Protein AF-A0A168A8R2-F1 (afdb_monomer)

pLDDT: mean 75.81, std 19.22, range [33.31, 98.31]

Nearest PDB structures (foldseek):
  3esi-assembly1_C  TM=4.302E-01  e=2.271E+00  Pectobacterium atrosepticum

Solvent-accessible surface area (backbone atoms only — not comparable to full-atom values): 27042 Å² total; per-residue (Å²): 140,86,86,83,86,84,83,88,81,83,86,80,87,80,85,89,89,87,81,73,71,79,70,63,63,64,60,60,62,58,57,56,58,54,60,56,51,58,53,55,60,60,67,70,71,71,84,67,91,75,76,90,78,83,64,62,65,71,59,55,50,52,51,61,57,59,74,69,57,52,80,74,71,69,48,57,66,70,55,51,51,51,53,41,72,74,66,63,53,72,65,57,39,70,75,33,75,69,49,22,59,62,58,68,34,67,70,50,52,52,49,51,48,44,68,42,26,48,45,56,36,85,91,46,39,62,65,60,49,59,74,76,38,80,80,56,63,78,64,72,80,68,68,47,72,67,58,33,18,53,42,37,24,57,46,69,68,39,87,85,59,45,69,71,57,54,52,53,46,49,41,51,52,50,51,51,47,48,40,63,72,36,51,74,70,56,45,49,54,52,70,70,45,45,52,53,49,53,50,42,59,73,45,62,80,83,72,66,82,56,73,44,76,50,77,42,57,30,29,52,87,92,40,45,34,32,46,34,47,33,40,38,63,58,52,31,32,30,44,34,36,40,18,73,41,90,85,49,75,88,77,35,55,64,47,48,32,28,53,63,34,61,48,36,29,62,44,45,77,76,43,30,57,83,84,46,71,70,56,42,52,50,49,60,68,47,35,68,36,44,54,38,54,99,57,59,83,58,49,45,69,52,68,64,31,45,53,50,15,46,48,39,20,45,79,65,60,33,60,68,50,36,50,47,42,55,72,55,69,51,74,84,80,70,59,69,46,64,55,56,63,55,20,67,77,34,96,55,17,71,62,45,42,52,51,47,39,24,48,32,47,85,33,57,63,59,88,38,66,65,59,51,50,47,26,52,52,39,31,76,72,68,41,68,55,15,57,50,49,53,57,46,36,74,45,42,68,58,33,60,75,65,72,54,60,63,33,52,88,57,36,76,64,59,82,90,48,75,65,43,59,52,47,45,72,62,67,49,77,71,90,88,72,68,79,77,63,57,65,60,51,55,54,51,52,52,45,69,77,37,71,68,76,78,59,60,91,79,82,82,122

Foldseek 3Di:
DDDDDDDDDDDDDDDDDDPPPPVVVPVVVVVVVVVVVVVVVVVVPPPPDDDPPDDPVVVVVVVVVVVPDDPLLPDDLVVLLVVCLVVVDPCQLVVDVSSVVSCVDLVNLLVLLCLLFKDWPPVCLCVLDCPPCVPRPPCSSPQDPVNSLVSLQSSLPDPVDAPVSLVVSVLVSVVSVCCRVAVVVPWAFDPVLVVVVVVCSVCPRPPDAAWDKDWGWTDDVPFIWIWIWIQHLQAQKTWTWIDSDPPDPPRTDIIIMHGRAANQEHYLVLLADDDDPRSLVRLVSNLSRPRRPPPNPRHDDDPVSNLNSCVNCQVVVPLSSNLSSLQRPDDLPEHALVSLVSLLVDPVSLSSNLSCCQRHVLSHPLPDPSNLVSLVVCVVVVQLSSVLSNVSSVCSVVCVVVVPRCHHSSHGDDPDDPNVVSSCVRNPDDPDDDPVVVVVVVVVVVCVVPVCVPPDPPPPD

Structure (mmCIF, N/CA/C/O backbone):
data_AF-A0A168A8R2-F1
#
_entry.id   AF-A0A168A8R2-F1
#
loop_
_atom_site.group_PDB
_atom_site.id
_atom_site.type_symbol
_atom_site.label_atom_id
_atom_site.label_alt_id
_atom_site.label_comp_id
_atom_site.label_asym_id
_atom_site.label_entity_id
_atom_site.label_seq_id
_atom_site.pdbx_PDB_ins_code
_atom_site.Cartn_x
_atom_site.Cartn_y
_atom_site.Cartn_z
_atom_site.occupancy
_atom_site.B_iso_or_equiv
_atom_site.auth_seq_id
_atom_site.auth_comp_id
_atom_site.auth_asym_id
_atom_site.auth_atom_id
_atom_site.pdbx_PDB_model_num
ATOM 1 N N . MET A 1 1 ? 39.806 -48.588 -36.351 1.00 40.81 1 MET A N 1
ATOM 2 C CA . MET A 1 1 ? 39.422 -48.573 -37.777 1.00 40.81 1 MET A CA 1
ATOM 3 C C . MET A 1 1 ? 38.455 -47.423 -37.992 1.00 40.81 1 MET A C 1
ATOM 5 O O . MET A 1 1 ? 37.338 -47.474 -37.504 1.00 40.81 1 MET A O 1
ATOM 9 N N . LEU A 1 2 ? 38.951 -46.346 -38.601 1.00 34.19 2 LEU A N 1
ATOM 10 C CA . LEU A 1 2 ? 38.242 -45.094 -38.868 1.00 34.19 2 LEU A CA 1
ATOM 11 C C . LEU A 1 2 ? 37.672 -45.152 -40.291 1.00 34.19 2 LEU A C 1
ATOM 13 O O . LEU A 1 2 ? 38.440 -45.346 -41.231 1.00 34.19 2 LEU A O 1
ATOM 17 N N . ALA A 1 3 ? 36.362 -44.969 -40.454 1.00 37.25 3 ALA A N 1
ATOM 18 C CA . ALA A 1 3 ? 35.728 -44.825 -41.762 1.00 37.25 3 ALA A CA 1
ATOM 19 C C . ALA A 1 3 ? 35.321 -43.362 -41.978 1.00 37.25 3 ALA A C 1
ATOM 21 O O . ALA A 1 3 ? 34.361 -42.857 -41.402 1.00 37.25 3 ALA A O 1
ATOM 22 N N . ASN A 1 4 ? 36.122 -42.695 -42.807 1.00 36.16 4 ASN A N 1
ATOM 23 C CA . ASN A 1 4 ? 35.874 -41.392 -43.406 1.00 36.16 4 ASN A CA 1
ATOM 24 C C . ASN A 1 4 ? 34.769 -41.496 -44.464 1.00 36.16 4 ASN A C 1
ATOM 26 O O . ASN A 1 4 ? 34.847 -42.377 -45.310 1.00 36.16 4 ASN A O 1
ATOM 30 N N . ASN A 1 5 ? 33.853 -40.526 -44.517 1.00 40.06 5 ASN A N 1
ATOM 31 C CA . ASN A 1 5 ? 33.146 -40.168 -45.750 1.00 40.06 5 ASN A CA 1
ATOM 32 C C . ASN A 1 5 ? 32.975 -38.643 -45.814 1.00 40.06 5 ASN A C 1
ATOM 34 O O . ASN A 1 5 ? 32.092 -38.064 -45.189 1.00 40.06 5 ASN A O 1
ATOM 38 N N . LYS A 1 6 ? 33.876 -37.997 -46.565 1.00 34.19 6 LYS A N 1
ATOM 39 C CA . LYS A 1 6 ? 33.814 -36.585 -46.963 1.00 34.19 6 LYS A CA 1
ATOM 40 C C . LYS A 1 6 ? 33.299 -36.515 -48.401 1.00 34.19 6 LYS A C 1
ATOM 42 O O . LYS A 1 6 ? 33.900 -37.110 -49.290 1.00 34.19 6 LYS A O 1
ATOM 47 N N . THR A 1 7 ? 32.236 -35.757 -48.642 1.00 40.34 7 THR A N 1
ATOM 48 C CA . THR A 1 7 ? 31.798 -35.349 -49.987 1.00 40.34 7 THR A CA 1
ATOM 49 C C . THR A 1 7 ? 32.556 -34.099 -50.460 1.00 40.34 7 THR A C 1
ATOM 51 O O . THR A 1 7 ? 32.809 -33.205 -49.648 1.00 40.34 7 THR A O 1
ATOM 54 N N . PRO A 1 8 ? 32.910 -33.991 -51.756 1.00 41.69 8 PRO A N 1
ATOM 55 C CA . PRO A 1 8 ? 33.700 -32.885 -52.285 1.00 41.69 8 PRO A CA 1
ATOM 56 C C . PRO A 1 8 ? 32.795 -31.750 -52.787 1.00 41.69 8 PRO A C 1
ATOM 58 O O . PRO A 1 8 ? 31.878 -31.982 -53.571 1.00 41.69 8 PRO A O 1
ATOM 61 N N . ILE A 1 9 ? 33.079 -30.505 -52.397 1.00 36.00 9 ILE A N 1
ATOM 62 C CA . ILE A 1 9 ? 32.477 -29.318 -53.022 1.00 36.00 9 ILE A CA 1
ATOM 63 C C . ILE A 1 9 ? 33.561 -28.573 -53.800 1.00 36.00 9 ILE A C 1
ATOM 65 O O . ILE A 1 9 ? 34.600 -28.178 -53.276 1.00 36.00 9 ILE A O 1
ATOM 69 N N . SER A 1 10 ? 33.295 -28.453 -55.098 1.00 33.31 10 SER A N 1
ATOM 70 C CA . SER A 1 10 ? 34.159 -27.924 -56.147 1.00 33.31 10 SER A CA 1
ATOM 71 C C . SER A 1 10 ? 34.450 -26.429 -55.976 1.00 33.31 10 SER A C 1
ATOM 73 O O . SER A 1 10 ? 33.549 -25.590 -55.932 1.00 33.31 10 SER A O 1
ATOM 75 N N . VAL A 1 11 ? 35.740 -26.095 -55.935 1.00 38.16 11 VAL A N 1
ATOM 76 C CA . VAL A 1 11 ? 36.266 -24.728 -55.917 1.00 38.16 11 VAL A CA 1
ATOM 77 C C . VAL A 1 11 ? 36.202 -24.144 -57.331 1.00 38.16 11 VAL A C 1
ATOM 79 O O . VAL A 1 11 ? 37.074 -24.388 -58.167 1.00 38.16 11 VAL A O 1
ATOM 82 N N . ARG A 1 12 ? 35.183 -23.323 -57.610 1.00 37.53 12 ARG A N 1
ATOM 83 C CA . ARG A 1 12 ? 35.086 -22.551 -58.858 1.00 37.53 12 ARG A CA 1
ATOM 84 C C . ARG A 1 12 ? 35.723 -21.171 -58.682 1.00 37.53 12 ARG A C 1
ATOM 86 O O . ARG A 1 12 ? 35.105 -20.236 -58.182 1.00 37.53 12 ARG A O 1
ATOM 93 N N . ARG A 1 13 ? 36.973 -21.038 -59.136 1.00 37.66 13 ARG A N 1
ATOM 94 C CA . ARG A 1 13 ? 37.686 -19.756 -59.277 1.00 37.66 13 ARG A CA 1
ATOM 95 C C . ARG A 1 13 ? 36.915 -18.820 -60.222 1.00 37.66 13 ARG A C 1
ATOM 97 O O . ARG A 1 13 ? 36.657 -19.186 -61.366 1.00 37.66 13 ARG A O 1
ATOM 104 N N . LYS A 1 14 ? 36.616 -17.589 -59.788 1.00 40.56 14 LYS A N 1
ATOM 105 C CA . LYS A 1 14 ? 36.131 -16.503 -60.659 1.00 40.56 14 LYS A CA 1
ATOM 106 C C . LYS A 1 14 ? 37.014 -15.265 -60.470 1.00 40.56 14 LYS A C 1
ATOM 108 O O . LYS A 1 14 ? 36.807 -14.461 -59.570 1.00 40.56 14 LYS A O 1
ATOM 113 N N . ARG A 1 15 ? 38.047 -15.163 -61.312 1.00 42.28 15 ARG A N 1
ATOM 114 C CA . ARG A 1 15 ? 38.853 -13.951 -61.522 1.00 42.28 15 ARG A CA 1
ATOM 115 C C . ARG A 1 15 ? 38.072 -12.976 -62.414 1.00 42.28 15 ARG A C 1
ATOM 117 O O . ARG A 1 15 ? 37.492 -13.405 -63.405 1.00 42.28 15 ARG A O 1
ATOM 124 N N . GLY A 1 16 ? 38.145 -11.681 -62.096 1.00 45.25 16 GLY A N 1
ATOM 125 C CA . GLY A 1 16 ? 37.981 -10.585 -63.059 1.00 45.25 16 GLY A CA 1
ATOM 126 C C . GLY A 1 16 ? 36.603 -9.919 -63.132 1.00 45.25 16 GLY A C 1
ATOM 127 O O . GLY A 1 16 ? 35.809 -10.238 -64.010 1.00 45.25 16 GLY A O 1
ATOM 128 N N . ARG A 1 17 ? 36.347 -8.920 -62.274 1.00 44.53 17 ARG A N 1
ATOM 129 C CA . ARG A 1 17 ? 35.378 -7.835 -62.537 1.00 44.53 17 ARG A CA 1
ATOM 130 C C . ARG A 1 17 ? 35.617 -6.667 -61.570 1.00 44.53 17 ARG A C 1
ATOM 132 O O . ARG A 1 17 ? 34.930 -6.527 -60.574 1.00 44.53 17 ARG A O 1
ATOM 139 N N . ALA A 1 18 ? 36.636 -5.854 -61.846 1.00 43.41 18 ALA A N 1
ATOM 140 C CA . ALA A 1 18 ? 36.938 -4.654 -61.050 1.00 43.41 18 ALA A CA 1
ATOM 141 C C . ALA A 1 18 ? 37.198 -3.392 -61.898 1.00 43.41 18 ALA A C 1
ATOM 143 O O . ALA A 1 18 ? 37.688 -2.398 -61.383 1.00 43.41 18 ALA A O 1
ATOM 144 N N . GLN A 1 19 ? 36.865 -3.384 -63.196 1.00 47.84 19 GLN A N 1
ATOM 145 C CA . GLN A 1 19 ? 37.116 -2.213 -64.062 1.00 47.84 19 GLN A CA 1
ATOM 146 C C . GLN A 1 19 ? 35.921 -1.764 -64.924 1.00 47.84 19 GLN A C 1
ATOM 148 O O . GLN A 1 19 ? 36.072 -0.881 -65.763 1.00 47.84 19 GLN A O 1
ATOM 153 N N . GLN A 1 20 ? 34.711 -2.294 -64.698 1.00 49.69 20 GLN A N 1
ATOM 154 C CA . GLN A 1 20 ? 33.527 -1.943 -65.506 1.00 49.69 20 GLN A CA 1
ATOM 155 C C . GLN A 1 20 ? 32.432 -1.158 -64.754 1.00 49.69 20 GLN A C 1
ATOM 157 O O . GLN A 1 20 ? 31.444 -0.764 -65.367 1.00 49.69 20 GLN A O 1
ATOM 162 N N . GLU A 1 21 ? 32.612 -0.847 -63.465 1.00 46.47 21 GLU A N 1
ATOM 163 C CA . GLU A 1 21 ? 31.609 -0.114 -62.664 1.00 46.47 21 GLU A CA 1
ATOM 164 C C . GLU A 1 21 ? 31.825 1.408 -62.596 1.00 46.47 21 GLU A C 1
ATOM 166 O O . GLU A 1 21 ? 30.888 2.149 -62.304 1.00 46.47 21 GLU A O 1
ATOM 171 N N . GLN A 1 22 ? 33.002 1.923 -62.971 1.00 48.81 22 GLN A N 1
ATOM 172 C CA . GLN A 1 22 ? 33.271 3.371 -62.917 1.00 48.81 22 GLN A CA 1
ATOM 173 C C . GLN A 1 22 ? 32.834 4.162 -64.168 1.00 48.81 22 GLN A C 1
ATOM 175 O O . GLN A 1 22 ? 32.762 5.391 -64.113 1.00 48.81 22 GLN A O 1
ATOM 180 N N . LYS A 1 23 ? 32.477 3.505 -65.284 1.00 45.41 23 LYS A N 1
ATOM 181 C CA . LYS A 1 23 ? 31.951 4.188 -66.490 1.00 45.41 23 LYS A CA 1
ATOM 182 C C . LYS A 1 23 ? 30.417 4.259 -66.552 1.00 45.41 23 LYS A C 1
ATOM 184 O O . LYS A 1 23 ? 29.892 5.152 -67.211 1.00 45.41 23 LYS A O 1
ATOM 189 N N . SER A 1 24 ? 29.697 3.427 -65.797 1.00 48.50 24 SER A N 1
ATOM 190 C CA . SER A 1 24 ? 28.221 3.399 -65.795 1.00 48.50 24 SER A CA 1
ATOM 191 C C . SER A 1 24 ? 27.576 4.405 -64.825 1.00 48.50 24 SER A C 1
ATOM 193 O O . SER A 1 24 ? 26.397 4.723 -64.953 1.00 48.50 24 SER A O 1
ATOM 195 N N . GLN A 1 25 ? 28.341 4.973 -63.884 1.00 50.53 25 GLN A N 1
ATOM 196 C CA . GLN A 1 25 ? 27.827 5.952 -62.910 1.00 50.53 25 GLN A CA 1
ATOM 197 C C . GLN A 1 25 ? 27.849 7.414 -63.401 1.00 50.53 25 GLN A C 1
ATOM 199 O O . GLN A 1 25 ? 27.193 8.272 -62.804 1.00 50.53 25 GLN A O 1
ATOM 204 N N . LYS A 1 26 ? 28.551 7.727 -64.504 1.00 48.22 26 LYS A N 1
ATOM 205 C CA . LYS A 1 26 ? 28.624 9.102 -65.045 1.00 48.22 26 LYS A CA 1
ATOM 206 C C . LYS A 1 26 ? 27.529 9.431 -66.070 1.00 48.22 26 LYS A C 1
ATOM 208 O O . LYS A 1 26 ? 27.123 10.587 -66.145 1.00 48.22 26 LYS A O 1
ATOM 213 N N . THR A 1 27 ? 26.964 8.450 -66.774 1.00 49.56 27 THR A N 1
ATOM 214 C CA . THR A 1 27 ? 25.862 8.666 -67.737 1.00 49.56 27 THR A CA 1
ATOM 215 C C . THR A 1 27 ? 24.475 8.706 -67.077 1.00 49.56 27 THR A C 1
ATOM 217 O O . THR A 1 27 ? 23.606 9.456 -67.521 1.00 49.56 27 THR A O 1
ATOM 220 N N . ALA A 1 28 ? 24.274 8.023 -65.942 1.00 48.00 28 ALA A N 1
ATOM 221 C CA . ALA A 1 28 ? 23.010 8.064 -65.191 1.00 48.00 28 ALA A CA 1
ATOM 222 C C . ALA A 1 28 ? 22.752 9.413 -64.477 1.00 48.00 28 ALA A C 1
ATOM 224 O O . ALA A 1 28 ? 21.604 9.825 -64.295 1.00 48.00 28 ALA A O 1
ATOM 225 N N . ARG A 1 29 ? 23.811 10.156 -64.115 1.00 50.00 29 ARG A N 1
ATOM 226 C CA . ARG A 1 29 ? 23.695 11.471 -63.450 1.00 50.00 29 ARG A CA 1
ATOM 227 C C . ARG A 1 29 ? 23.343 12.624 -64.403 1.00 50.00 29 ARG A C 1
ATOM 229 O O . ARG A 1 29 ? 22.799 13.627 -63.946 1.00 50.00 29 ARG A O 1
ATOM 236 N N . GLN A 1 30 ? 23.588 12.490 -65.710 1.00 53.25 30 GLN A N 1
ATOM 237 C CA . GLN A 1 30 ? 23.200 13.502 -66.705 1.00 53.25 30 GLN A CA 1
ATOM 238 C C . GLN A 1 30 ? 21.763 13.323 -67.218 1.00 53.25 30 GLN A C 1
ATOM 240 O O . GLN A 1 30 ? 21.093 14.321 -67.487 1.00 53.25 30 GLN A O 1
ATOM 245 N N . HIS A 1 31 ? 21.239 12.094 -67.271 1.00 47.97 31 HIS A N 1
ATOM 246 C CA . HIS A 1 31 ? 19.873 11.869 -67.755 1.00 47.97 31 HIS A CA 1
ATOM 247 C C . HIS A 1 31 ? 18.796 12.302 -66.738 1.00 47.97 31 HIS A C 1
ATOM 249 O O . HIS A 1 31 ? 17.767 12.857 -67.124 1.00 47.97 31 HIS A O 1
ATOM 255 N N . ASN A 1 32 ? 19.077 12.183 -65.433 1.00 49.25 32 ASN A N 1
ATOM 256 C CA . ASN A 1 32 ? 18.152 12.600 -64.369 1.00 49.25 32 ASN A CA 1
ATOM 257 C C . ASN A 1 32 ? 18.080 14.123 -64.147 1.00 49.25 32 ASN A C 1
ATOM 259 O O . ASN A 1 32 ? 17.067 14.614 -63.653 1.00 49.25 32 ASN A O 1
ATOM 263 N N . LYS A 1 33 ? 19.095 14.899 -64.560 1.00 49.44 33 LYS A N 1
ATOM 264 C CA . LYS A 1 33 ? 19.045 16.372 -64.471 1.00 49.44 33 LYS A CA 1
ATOM 265 C C . LYS A 1 33 ? 18.171 17.015 -65.554 1.00 49.44 33 LYS A C 1
ATOM 267 O O . LYS A 1 33 ? 17.545 18.032 -65.278 1.00 49.44 33 LYS A O 1
ATOM 272 N N . ARG A 1 34 ? 18.056 16.404 -66.742 1.00 50.28 34 ARG A N 1
ATOM 273 C CA . ARG A 1 34 ? 17.150 16.887 -67.805 1.00 50.28 34 ARG A CA 1
ATOM 274 C C . ARG A 1 34 ? 15.681 16.540 -67.528 1.00 50.28 34 ARG A C 1
ATOM 276 O O . ARG A 1 34 ? 14.815 17.382 -67.729 1.00 50.28 34 ARG A O 1
ATOM 283 N N . LYS A 1 35 ? 15.403 15.375 -66.927 1.00 48.50 35 LYS A N 1
ATOM 284 C CA . LYS A 1 35 ? 14.031 14.968 -66.560 1.00 48.50 35 LYS A CA 1
ATOM 285 C C . LYS A 1 35 ? 13.408 15.817 -65.435 1.00 48.50 35 LYS A C 1
ATOM 287 O O . LYS A 1 35 ? 12.190 15.947 -65.376 1.00 48.50 35 LYS A O 1
ATOM 292 N N . LEU A 1 36 ? 14.225 16.436 -64.573 1.00 49.25 36 LEU A N 1
ATOM 293 C CA . LEU A 1 36 ? 13.749 17.331 -63.505 1.00 49.25 36 LEU A CA 1
ATOM 294 C C . LEU A 1 36 ? 13.496 18.779 -63.966 1.00 49.25 36 LEU A C 1
ATOM 296 O O . LEU A 1 36 ? 12.750 19.499 -63.303 1.00 49.25 36 LEU A O 1
ATOM 300 N N . GLN A 1 37 ? 14.102 19.219 -65.074 1.00 52.12 37 GLN A N 1
ATOM 301 C CA . GLN A 1 37 ? 13.862 20.557 -65.627 1.00 52.12 37 GLN A CA 1
ATOM 302 C C . GLN A 1 37 ? 12.601 20.595 -66.507 1.00 52.12 37 GLN A C 1
ATOM 304 O O . GLN A 1 37 ? 11.833 21.548 -66.381 1.00 52.12 37 GLN A O 1
ATOM 309 N N . ASP A 1 38 ? 12.291 19.528 -67.255 1.00 49.94 38 ASP A N 1
ATOM 310 C CA . ASP A 1 38 ? 11.036 19.439 -68.027 1.00 49.94 38 ASP A CA 1
ATOM 311 C C . ASP A 1 38 ? 9.782 19.333 -67.141 1.00 49.94 38 ASP A C 1
ATOM 313 O O . ASP A 1 38 ? 8.757 19.960 -67.423 1.00 49.94 38 ASP A O 1
ATOM 317 N N . LEU A 1 39 ? 9.866 18.640 -65.997 1.00 48.66 39 LEU A N 1
ATOM 318 C CA . LEU A 1 39 ? 8.764 18.597 -65.025 1.00 48.66 39 LEU A CA 1
ATOM 319 C C . LEU A 1 39 ? 8.514 19.962 -6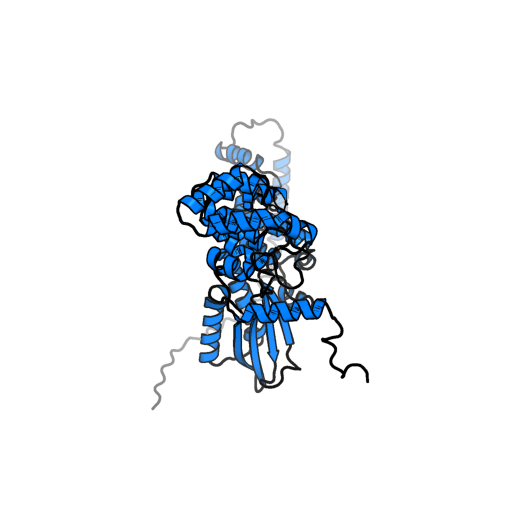4.360 1.00 48.66 39 LEU A C 1
ATOM 321 O O . LEU A 1 39 ? 7.375 20.285 -64.024 1.00 48.66 39 LEU A O 1
ATOM 325 N N . ARG A 1 40 ? 9.546 20.805 -64.215 1.00 47.28 40 ARG A N 1
ATOM 326 C CA . ARG A 1 40 ? 9.413 22.143 -63.614 1.00 47.28 40 ARG A CA 1
ATOM 327 C C . ARG A 1 40 ? 8.750 23.156 -64.551 1.00 47.28 40 ARG A C 1
ATOM 329 O O . ARG A 1 40 ? 8.092 24.073 -64.062 1.00 47.28 40 ARG A O 1
ATOM 336 N N . VAL A 1 41 ? 8.871 22.974 -65.868 1.00 47.97 41 VAL A N 1
ATOM 337 C CA . VAL A 1 41 ? 8.196 23.817 -66.871 1.00 47.97 41 VAL A CA 1
ATOM 338 C C . VAL A 1 41 ? 6.734 23.389 -67.062 1.00 47.97 41 VAL A C 1
ATOM 340 O O . VAL A 1 41 ? 5.869 24.248 -67.223 1.00 47.97 41 VAL A O 1
ATOM 343 N N . HIS A 1 42 ? 6.411 22.098 -66.916 1.00 45.16 42 HIS A N 1
ATOM 344 C CA . HIS A 1 42 ? 5.017 21.628 -66.954 1.00 45.16 42 HIS A CA 1
ATOM 345 C C . HIS A 1 42 ? 4.206 21.937 -65.680 1.00 45.16 42 HIS A C 1
ATOM 347 O O . HIS A 1 42 ? 2.992 22.118 -65.758 1.00 45.16 42 HIS A O 1
ATOM 353 N N . LEU A 1 43 ? 4.849 22.080 -64.515 1.00 45.47 43 LEU A N 1
ATOM 354 C CA . LEU A 1 43 ? 4.161 22.399 -63.252 1.00 45.47 43 LEU A CA 1
ATOM 355 C C . LEU A 1 43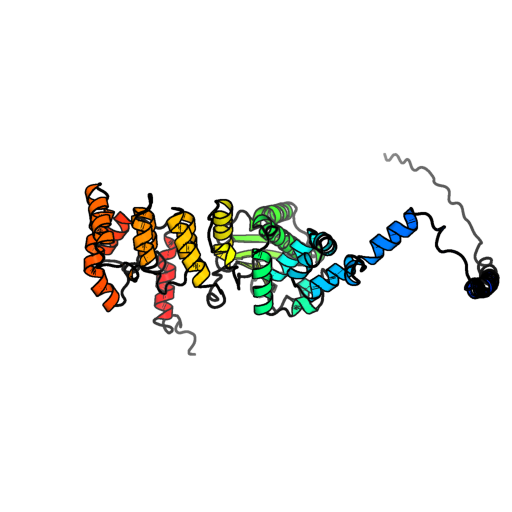 ? 3.849 23.891 -63.045 1.00 45.47 43 LEU A C 1
ATOM 357 O O . LEU A 1 43 ? 3.025 24.219 -62.195 1.00 45.47 43 LEU A O 1
ATOM 361 N N . LYS A 1 44 ? 4.446 24.805 -63.824 1.00 43.34 44 LYS A N 1
ATOM 362 C CA . LYS A 1 44 ? 4.165 26.253 -63.722 1.00 43.34 44 LYS A CA 1
ATOM 363 C C . LYS A 1 44 ? 3.117 26.780 -64.707 1.00 43.34 44 LYS A C 1
ATOM 365 O O . LYS A 1 44 ? 2.710 27.927 -64.569 1.00 43.34 44 LYS A O 1
ATOM 370 N N . ARG A 1 45 ? 2.638 25.965 -65.656 1.00 44.00 45 ARG A N 1
ATOM 371 C CA . ARG A 1 45 ? 1.653 26.391 -66.672 1.00 44.00 45 ARG A CA 1
ATOM 372 C C . ARG A 1 45 ? 0.238 25.839 -66.492 1.00 44.00 45 ARG A C 1
ATOM 374 O O . ARG A 1 45 ? -0.628 26.142 -67.299 1.00 44.00 45 ARG A O 1
ATOM 381 N N . ARG A 1 46 ? -0.023 25.083 -65.421 1.00 40.59 46 ARG A N 1
ATOM 382 C CA . ARG A 1 46 ? -1.351 24.513 -65.122 1.00 40.59 46 ARG A CA 1
ATOM 383 C C . ARG A 1 46 ? -2.019 25.139 -63.894 1.00 40.59 46 ARG A C 1
ATOM 385 O O . ARG A 1 46 ? -2.738 24.475 -63.160 1.00 40.59 46 ARG A O 1
ATOM 392 N N . ARG A 1 47 ? -1.749 26.427 -63.669 1.00 46.50 47 ARG A N 1
ATOM 393 C CA . ARG A 1 47 ? -2.438 27.269 -62.683 1.00 46.50 47 ARG A CA 1
ATOM 394 C C . ARG A 1 47 ? -3.228 28.361 -63.403 1.00 46.50 47 ARG A C 1
ATOM 396 O O . ARG A 1 47 ? -3.052 29.537 -63.132 1.00 46.50 47 ARG A O 1
ATOM 403 N N . VAL A 1 48 ? -4.040 27.943 -64.366 1.00 50.50 48 VAL A N 1
ATOM 404 C CA . VAL A 1 48 ? -5.163 28.715 -64.898 1.00 50.50 48 VAL A CA 1
ATOM 405 C C . VAL A 1 48 ? -6.291 27.702 -65.069 1.00 50.50 48 VAL A C 1
ATOM 407 O O . VAL A 1 48 ? -6.161 26.758 -65.841 1.00 50.50 48 VAL A O 1
ATOM 410 N N . GLU A 1 49 ? -7.295 27.848 -64.206 1.00 50.16 49 GLU A N 1
ATOM 411 C CA . GLU A 1 49 ? -8.690 27.433 -64.389 1.00 50.16 49 GLU A CA 1
ATOM 412 C C . GLU A 1 49 ? -8.924 26.005 -64.907 1.00 50.16 49 GLU A C 1
ATOM 414 O O . GLU A 1 49 ? -9.049 25.738 -66.098 1.00 50.16 49 GLU A O 1
ATOM 419 N N . GLY A 1 50 ? -9.038 25.058 -63.974 1.00 41.16 50 GLY A N 1
ATOM 420 C CA . GLY A 1 50 ? -9.399 23.678 -64.287 1.00 41.16 50 GLY A CA 1
ATOM 421 C C . GLY A 1 50 ? -9.965 22.957 -63.074 1.00 41.16 50 GLY A C 1
ATOM 422 O O . GLY A 1 50 ? -9.229 22.277 -62.371 1.00 41.16 50 GLY A O 1
ATOM 423 N N . SER A 1 51 ? -11.261 23.173 -62.836 1.00 48.22 51 SER A N 1
ATOM 424 C CA . SER A 1 51 ? -12.222 22.346 -62.087 1.00 48.22 51 SER A CA 1
ATOM 425 C C . SER A 1 51 ? -11.639 21.308 -61.107 1.00 48.22 51 SER A C 1
ATOM 427 O O . SER A 1 51 ? -11.216 20.219 -61.491 1.00 48.22 51 SER A O 1
ATOM 429 N N . GLU A 1 52 ? -11.736 21.594 -59.806 1.00 48.22 52 GLU A N 1
ATOM 430 C CA . GLU A 1 52 ? -11.449 20.672 -58.692 1.00 48.22 52 GLU A CA 1
ATOM 431 C C . GLU A 1 52 ? -12.385 19.439 -58.621 1.00 48.22 52 GLU A C 1
ATOM 433 O O . GLU A 1 52 ? -12.374 18.695 -57.634 1.00 48.22 52 GLU A O 1
ATOM 438 N N . SER A 1 53 ? -13.221 19.177 -59.628 1.00 51.03 53 SER A N 1
ATOM 439 C CA . SER A 1 53 ? -14.285 18.171 -59.539 1.00 51.03 53 SER A CA 1
ATOM 440 C C . SER A 1 53 ? -13.815 16.723 -59.733 1.00 51.03 53 SER A C 1
ATOM 442 O O . SER A 1 53 ? -14.457 15.823 -59.203 1.00 51.03 53 SER A O 1
ATOM 444 N N . SER A 1 54 ? -12.656 16.460 -60.345 1.00 49.59 54 SER A N 1
ATOM 445 C CA . SER A 1 54 ? -12.293 15.105 -60.804 1.00 49.59 54 SER A CA 1
ATOM 446 C C . SER A 1 54 ? -11.022 14.513 -60.170 1.00 49.59 54 SER A C 1
ATOM 448 O O . SER A 1 54 ? -10.145 14.004 -60.866 1.00 49.59 54 SER A O 1
ATOM 450 N N . LEU A 1 55 ? -10.893 14.568 -58.841 1.00 53.94 55 LEU A N 1
ATOM 451 C CA . LEU A 1 55 ? -10.009 13.640 -58.115 1.00 53.94 55 LEU A CA 1
ATOM 452 C C . LEU A 1 55 ? -10.873 12.508 -57.543 1.00 53.94 55 LEU A C 1
ATOM 454 O O . LEU A 1 55 ? -11.925 12.830 -56.984 1.00 53.94 55 LEU A O 1
ATOM 458 N N . PRO A 1 56 ? -10.440 11.232 -57.632 1.00 59.41 56 PRO A N 1
ATOM 459 C CA . PRO A 1 56 ? -11.179 10.099 -57.084 1.00 59.41 56 PRO A CA 1
ATOM 460 C C . PRO A 1 56 ? -11.557 10.365 -55.629 1.00 59.41 56 PRO A C 1
ATOM 462 O O . PRO A 1 56 ? -10.703 10.758 -54.826 1.00 59.41 56 PRO A O 1
ATOM 465 N N . GLU A 1 57 ? -12.825 10.151 -55.294 1.00 56.94 57 GLU A N 1
ATOM 466 C CA . GLU A 1 57 ? -13.420 10.434 -53.981 1.00 56.94 57 GLU A CA 1
ATOM 467 C C . GLU A 1 57 ? -12.599 9.831 -52.826 1.00 56.94 57 GLU A C 1
ATOM 469 O O . GLU A 1 57 ? -12.370 10.479 -51.809 1.00 56.94 57 GLU A O 1
ATOM 474 N N . ILE A 1 58 ? -11.981 8.671 -53.069 1.00 54.94 58 ILE A N 1
ATOM 475 C CA . ILE A 1 58 ? -11.082 7.951 -52.154 1.00 54.94 58 ILE A CA 1
ATOM 476 C C . ILE A 1 58 ? -9.837 8.776 -51.750 1.00 54.94 58 ILE A C 1
ATOM 478 O O . ILE A 1 58 ? -9.375 8.709 -50.608 1.00 54.94 58 ILE A O 1
ATOM 482 N N . ILE A 1 59 ? -9.274 9.584 -52.657 1.00 56.22 59 ILE A N 1
ATOM 483 C CA . ILE A 1 59 ? -8.097 10.430 -52.377 1.00 56.22 59 ILE A CA 1
ATOM 484 C C . ILE A 1 59 ? -8.518 11.714 -51.649 1.00 56.22 59 ILE A C 1
ATOM 486 O O . ILE A 1 59 ? -7.802 12.180 -50.757 1.00 56.22 59 ILE A O 1
ATOM 490 N N . LYS A 1 60 ? -9.692 12.268 -51.985 1.00 56.16 60 LYS A N 1
ATOM 491 C CA . LYS A 1 60 ? -10.277 13.415 -51.273 1.00 56.16 60 LYS A CA 1
ATOM 492 C C . LYS A 1 60 ? -10.657 13.040 -49.835 1.00 56.16 60 LYS A C 1
ATOM 494 O O . LYS A 1 60 ? -10.358 13.806 -48.922 1.00 56.16 60 LYS A O 1
ATOM 499 N N . GLU A 1 61 ? -11.210 11.851 -49.603 1.00 57.22 61 GLU A N 1
ATOM 500 C CA . GLU A 1 61 ? -11.513 11.345 -48.259 1.00 57.22 61 GLU A CA 1
ATOM 501 C C . GLU A 1 61 ? -10.261 11.057 -47.429 1.00 57.22 61 GLU A C 1
ATOM 503 O O . GLU A 1 61 ? -10.198 11.456 -46.266 1.00 57.22 61 GLU A O 1
ATOM 508 N N . ARG A 1 62 ? -9.227 10.429 -48.008 1.00 55.09 62 ARG A N 1
ATOM 509 C CA . ARG A 1 62 ? -7.949 10.218 -47.304 1.00 55.09 62 ARG A CA 1
ATOM 510 C C . ARG A 1 62 ? -7.282 11.536 -46.908 1.00 55.09 62 ARG A C 1
ATOM 512 O O . ARG A 1 62 ? -6.765 11.637 -45.800 1.00 55.09 62 ARG A O 1
ATOM 519 N N . ARG A 1 63 ? -7.345 12.566 -47.760 1.00 53.78 63 ARG A N 1
ATOM 520 C CA . ARG A 1 63 ? -6.829 13.907 -47.430 1.00 53.78 63 ARG A CA 1
ATOM 521 C C . ARG A 1 63 ? -7.656 14.621 -46.358 1.00 53.78 63 ARG A C 1
ATOM 523 O O . ARG A 1 63 ? -7.068 15.250 -45.488 1.00 53.78 63 ARG A O 1
ATOM 530 N N . ARG A 1 64 ? -8.985 14.474 -46.364 1.00 54.56 64 ARG A N 1
ATOM 531 C CA . ARG A 1 64 ? -9.873 15.018 -45.315 1.00 54.56 64 ARG A CA 1
ATOM 532 C C . ARG A 1 64 ? -9.745 14.285 -43.972 1.00 54.56 64 ARG A C 1
ATOM 534 O O . ARG A 1 64 ? -10.018 14.881 -42.937 1.00 54.56 64 ARG A O 1
ATOM 541 N N . LYS A 1 65 ? -9.322 13.014 -43.973 1.00 53.09 65 LYS A N 1
ATOM 542 C CA . LYS A 1 65 ? -9.005 12.246 -42.753 1.00 53.09 65 LYS A CA 1
ATOM 543 C C . LYS A 1 65 ? -7.605 12.566 -42.212 1.00 53.09 65 LYS A C 1
ATOM 545 O O . LYS A 1 65 ? -7.451 12.697 -41.007 1.00 53.09 65 LYS A O 1
ATOM 550 N N . ALA A 1 66 ? -6.615 12.771 -43.084 1.00 54.22 66 ALA A N 1
ATOM 551 C CA . ALA A 1 66 ? -5.262 13.169 -42.680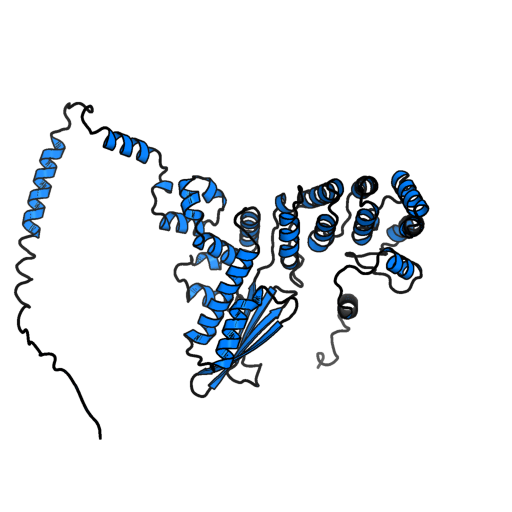 1.00 54.22 66 ALA A CA 1
ATOM 552 C C . ALA A 1 66 ? -5.175 14.623 -42.174 1.00 54.22 66 ALA A C 1
ATOM 554 O O . ALA A 1 66 ? -4.336 14.920 -41.334 1.00 54.22 66 ALA A O 1
ATOM 555 N N . SER A 1 67 ? -6.059 15.525 -42.621 1.00 56.88 67 SER A N 1
ATOM 556 C CA . SER A 1 67 ? -6.103 16.921 -42.150 1.00 56.88 67 SER A CA 1
ATOM 557 C C . SER A 1 67 ? -6.776 17.111 -40.782 1.00 56.88 67 SER A C 1
ATOM 559 O O . SER A 1 67 ? -7.058 18.246 -40.404 1.00 56.88 67 SER A O 1
ATOM 561 N N . ARG A 1 68 ? -7.117 16.023 -40.081 1.00 67.38 68 ARG A N 1
ATOM 562 C CA . ARG A 1 68 ? -7.723 16.053 -38.739 1.00 67.38 68 ARG A CA 1
ATOM 563 C C . ARG A 1 68 ? -6.759 15.641 -37.632 1.00 67.38 68 ARG A C 1
ATOM 565 O O . ARG A 1 68 ? -7.127 15.748 -36.471 1.00 67.38 68 ARG A O 1
ATOM 572 N N . LEU A 1 69 ? -5.568 15.170 -37.992 1.00 72.19 69 LEU A N 1
ATOM 573 C CA . LEU A 1 69 ? -4.540 14.823 -37.026 1.00 72.19 69 LEU A CA 1
ATOM 574 C C . LEU A 1 69 ? -3.725 16.075 -36.709 1.00 72.19 69 LEU A C 1
ATOM 576 O O . LEU A 1 69 ? -3.267 16.786 -37.606 1.00 72.19 69 LEU A O 1
ATOM 580 N N . SER A 1 70 ? -3.580 16.353 -35.422 1.00 82.81 70 SER A N 1
ATOM 581 C CA . SER A 1 70 ? -2.679 17.371 -34.898 1.00 82.81 70 SER A CA 1
ATOM 582 C C . SER A 1 70 ? -1.233 17.076 -35.316 1.00 82.81 70 SER A C 1
ATOM 584 O O . SER A 1 70 ? -0.862 15.930 -35.569 1.00 82.81 70 SER A O 1
ATOM 586 N N . GLY A 1 71 ? -0.378 18.104 -35.360 1.00 86.94 71 GLY A N 1
ATOM 587 C CA . GLY A 1 71 ? 1.036 17.927 -35.721 1.00 86.94 71 GLY A CA 1
ATOM 588 C C . GLY A 1 71 ? 1.752 16.877 -34.858 1.00 86.94 71 GLY A C 1
ATOM 589 O O . GLY A 1 71 ? 2.578 16.127 -35.371 1.00 86.94 71 GLY A O 1
ATOM 590 N N . LEU A 1 72 ? 1.366 16.755 -33.585 1.00 88.19 72 LEU A N 1
ATOM 591 C CA . LEU A 1 72 ? 1.890 15.751 -32.659 1.00 88.19 72 LEU A CA 1
ATOM 592 C C . LEU A 1 72 ? 1.483 14.319 -33.050 1.00 88.19 72 LEU A C 1
ATOM 594 O O . LEU A 1 72 ? 2.308 13.417 -32.993 1.00 88.19 72 LEU A O 1
ATOM 598 N N . GLU A 1 73 ? 0.250 14.111 -33.514 1.00 90.12 73 GLU A N 1
ATOM 599 C CA . GLU A 1 73 ? -0.239 12.802 -33.979 1.00 90.12 73 GLU A CA 1
ATOM 600 C C . GLU A 1 73 ? 0.346 12.389 -35.336 1.00 90.12 73 GLU A C 1
ATOM 602 O O . GLU A 1 73 ? 0.311 11.214 -35.693 1.00 90.12 73 GLU A O 1
ATOM 607 N N . THR A 1 74 ? 0.898 13.332 -36.105 1.00 91.25 74 THR A N 1
ATOM 608 C CA . THR A 1 74 ? 1.597 13.007 -37.361 1.00 91.25 74 THR A CA 1
ATOM 609 C C . THR A 1 74 ? 3.022 12.504 -37.150 1.00 91.25 74 THR A C 1
ATOM 611 O O . THR A 1 74 ? 3.649 12.035 -38.104 1.00 91.25 74 THR A O 1
ATOM 614 N N . LEU A 1 75 ? 3.549 12.602 -35.926 1.00 92.81 75 LEU A N 1
ATOM 615 C CA . LEU A 1 75 ? 4.887 12.122 -35.622 1.00 92.81 75 LEU A CA 1
ATOM 616 C C . LEU A 1 75 ? 4.948 10.585 -35.642 1.00 92.81 75 LEU A C 1
ATOM 618 O O . LEU A 1 75 ? 3.975 9.914 -35.280 1.00 92.81 75 LEU A O 1
ATOM 622 N N . PRO A 1 76 ? 6.106 10.015 -36.024 1.00 93.69 76 PRO A N 1
ATOM 623 C CA . PRO A 1 76 ? 6.382 8.604 -35.813 1.00 93.69 76 PRO A CA 1
ATOM 624 C C . PRO A 1 76 ? 6.188 8.212 -34.337 1.00 93.69 76 PRO A C 1
ATOM 626 O O . PRO A 1 76 ? 6.538 9.007 -33.454 1.00 93.69 76 PRO A O 1
ATOM 629 N N . PRO A 1 77 ? 5.679 6.999 -34.053 1.00 91.50 77 PRO A N 1
ATOM 630 C CA . PRO A 1 77 ? 5.471 6.518 -32.689 1.00 91.50 77 PRO A CA 1
ATOM 631 C C . PRO A 1 77 ? 6.709 6.644 -31.799 1.00 91.50 77 PRO A C 1
ATOM 633 O O . PRO A 1 77 ? 6.592 7.024 -30.641 1.00 91.50 77 PRO A O 1
ATOM 636 N N . GLU A 1 78 ? 7.899 6.425 -32.355 1.00 91.38 78 GLU A N 1
ATOM 637 C CA . GLU A 1 78 ? 9.172 6.500 -31.637 1.00 91.38 78 GLU A CA 1
ATOM 638 C C . GLU A 1 78 ? 9.461 7.918 -31.124 1.00 91.38 78 GLU A C 1
ATOM 640 O O . GLU A 1 78 ? 10.026 8.089 -30.046 1.00 91.38 78 GLU A O 1
ATOM 645 N N . LEU A 1 79 ? 9.055 8.951 -31.873 1.00 91.50 79 LEU A N 1
ATOM 646 C CA . LEU A 1 79 ? 9.211 10.340 -31.439 1.00 91.50 79 LEU A CA 1
ATOM 647 C C . LEU A 1 79 ? 8.178 10.711 -30.378 1.00 91.50 79 LEU A C 1
ATOM 649 O O . LEU A 1 79 ? 8.507 11.452 -29.459 1.00 91.50 79 LEU A O 1
ATOM 653 N N . ILE A 1 80 ? 6.956 10.184 -30.474 1.00 91.88 80 ILE A N 1
ATOM 654 C CA . ILE A 1 80 ? 5.921 10.382 -29.450 1.00 91.88 80 ILE A CA 1
ATOM 655 C C . ILE A 1 80 ? 6.359 9.730 -28.133 1.00 91.88 80 ILE A C 1
ATOM 657 O O . ILE A 1 80 ? 6.281 10.364 -27.084 1.00 91.88 80 ILE A O 1
ATOM 661 N N . GLU A 1 81 ? 6.882 8.504 -28.192 1.00 90.81 81 GLU A N 1
ATOM 662 C CA . GLU A 1 81 ? 7.463 7.810 -27.040 1.00 90.81 81 GLU A CA 1
ATOM 663 C C . GLU A 1 81 ? 8.649 8.591 -26.460 1.00 90.81 81 GLU A C 1
ATOM 665 O O . GLU A 1 81 ? 8.714 8.791 -25.251 1.00 90.81 81 GLU A O 1
ATOM 670 N N . LEU A 1 82 ? 9.557 9.100 -27.299 1.00 87.94 82 LEU A N 1
ATOM 671 C CA . LEU A 1 82 ? 10.687 9.907 -26.836 1.00 87.94 82 LEU A CA 1
ATOM 672 C C . LEU A 1 82 ? 10.238 11.216 -26.169 1.00 87.94 82 LEU A C 1
ATOM 674 O O . LEU A 1 82 ? 10.780 11.584 -25.130 1.00 87.94 82 LEU A O 1
ATOM 678 N N . ILE A 1 83 ? 9.260 11.923 -26.741 1.00 90.06 83 ILE A N 1
ATOM 679 C CA . ILE A 1 83 ? 8.677 13.132 -26.137 1.00 90.06 83 ILE A CA 1
ATOM 680 C C . ILE A 1 83 ? 8.080 12.783 -24.774 1.00 90.06 83 ILE A C 1
ATOM 682 O O . ILE A 1 83 ? 8.389 13.448 -23.788 1.00 90.06 83 ILE A O 1
ATOM 686 N N . PHE A 1 84 ? 7.295 11.705 -24.709 1.00 90.44 84 PHE A N 1
ATOM 687 C CA . PHE A 1 84 ? 6.698 11.230 -23.467 1.00 90.44 84 PHE A CA 1
ATOM 688 C C . PHE A 1 84 ? 7.749 10.891 -22.406 1.00 90.44 84 PHE A C 1
ATOM 690 O O . PHE A 1 84 ? 7.609 11.300 -21.263 1.00 90.44 84 PHE A O 1
ATOM 697 N N . LEU A 1 85 ? 8.834 10.203 -22.765 1.00 85.62 85 LEU A N 1
ATOM 698 C CA . LEU A 1 85 ? 9.894 9.845 -21.816 1.00 85.62 85 LEU A CA 1
ATOM 699 C C . LEU A 1 85 ? 10.722 11.036 -21.329 1.00 85.62 85 LEU A C 1
ATOM 701 O O . LEU A 1 85 ? 11.363 10.930 -20.289 1.00 85.62 85 LEU A O 1
ATOM 705 N N . ASN A 1 86 ? 10.713 12.154 -22.057 1.00 83.81 86 ASN A N 1
ATOM 706 C CA . ASN A 1 86 ? 11.356 13.384 -21.605 1.00 83.81 86 ASN A CA 1
ATOM 707 C C . ASN A 1 86 ? 10.467 14.207 -20.664 1.00 83.81 86 ASN A C 1
ATOM 709 O O . ASN A 1 86 ? 11.006 14.930 -19.836 1.00 83.81 86 ASN A O 1
ATOM 713 N N . CYS A 1 87 ? 9.136 14.126 -20.783 1.00 86.44 87 CYS A N 1
ATOM 714 C CA . CYS A 1 87 ? 8.225 14.887 -19.918 1.00 86.44 87 CYS A CA 1
ATOM 715 C C . CYS A 1 87 ? 7.599 14.069 -18.780 1.00 86.44 87 CYS A C 1
ATOM 717 O O . CYS A 1 87 ? 7.178 14.656 -17.792 1.00 86.44 87 CYS A O 1
ATOM 719 N N . LEU A 1 88 ? 7.501 12.743 -18.928 1.00 87.19 88 LEU A N 1
ATOM 720 C CA . LEU A 1 88 ? 6.863 11.795 -18.002 1.00 87.19 88 LEU A CA 1
ATOM 721 C C . LEU A 1 88 ? 5.424 12.173 -17.590 1.00 87.19 88 LEU A C 1
ATOM 723 O O . LEU A 1 88 ? 4.900 11.698 -16.582 1.00 87.19 88 LEU A O 1
ATOM 727 N N . GLU A 1 89 ? 4.751 12.987 -18.405 1.00 89.25 89 GLU A N 1
ATOM 728 C CA . GLU A 1 89 ? 3.409 13.494 -18.136 1.00 89.25 89 GLU A CA 1
ATOM 729 C C . GLU A 1 89 ? 2.349 12.483 -18.586 1.00 89.25 89 GLU A C 1
ATOM 731 O O . GLU A 1 89 ? 2.026 12.367 -19.773 1.00 89.25 89 GLU A O 1
ATOM 736 N N . CYS A 1 90 ? 1.775 11.752 -17.628 1.00 87.50 90 CYS A N 1
ATOM 737 C CA . CYS A 1 90 ? 0.758 10.732 -17.892 1.00 87.50 90 CYS A CA 1
ATOM 738 C C . CYS A 1 90 ? -0.493 11.299 -18.585 1.00 87.50 90 CYS A C 1
ATOM 740 O O . CYS A 1 90 ? -1.171 10.562 -19.306 1.00 87.50 90 CYS A O 1
ATOM 742 N N . ASN A 1 91 ? -0.778 12.599 -18.442 1.00 88.56 91 ASN A N 1
ATOM 743 C CA . ASN A 1 91 ? -1.887 13.244 -19.142 1.00 88.56 91 ASN A CA 1
ATOM 744 C C . ASN A 1 91 ? -1.717 13.272 -20.669 1.00 88.56 91 ASN A C 1
ATOM 746 O O . ASN A 1 91 ? -2.713 13.352 -21.391 1.00 88.56 91 ASN A O 1
ATOM 750 N N . LEU A 1 92 ? -0.491 13.127 -21.186 1.00 89.88 92 LEU A N 1
ATOM 751 C CA . LEU A 1 92 ? -0.237 13.069 -22.626 1.00 89.88 92 LEU A CA 1
ATOM 752 C C . LEU A 1 92 ? -0.953 11.886 -23.295 1.00 89.88 92 LEU A C 1
ATOM 754 O O . LEU A 1 92 ? -1.446 12.015 -24.415 1.00 89.88 92 LEU A O 1
ATOM 758 N N . ALA A 1 93 ? -1.083 10.757 -22.592 1.00 88.88 93 ALA A N 1
ATOM 759 C CA . ALA A 1 93 ? -1.816 9.593 -23.088 1.00 88.88 93 ALA A CA 1
ATOM 760 C C . ALA A 1 93 ? -3.324 9.860 -23.253 1.00 88.88 93 ALA A C 1
ATOM 762 O O . ALA A 1 93 ? -3.980 9.179 -24.039 1.00 88.88 93 ALA A O 1
ATOM 763 N N . PHE A 1 94 ? -3.870 10.862 -22.555 1.00 87.00 94 PHE A N 1
ATOM 764 C CA . PHE A 1 94 ? -5.274 11.269 -22.660 1.00 87.00 94 PHE A CA 1
ATOM 765 C C . PHE A 1 94 ? -5.507 12.390 -23.679 1.00 87.00 94 PHE A C 1
ATOM 767 O O . PHE A 1 94 ? -6.655 12.657 -24.026 1.00 87.00 94 PHE A O 1
ATOM 774 N N . ALA A 1 95 ? -4.448 13.023 -24.194 1.00 90.19 95 ALA A N 1
ATOM 775 C CA . ALA A 1 95 ? -4.568 14.119 -25.156 1.00 90.19 95 ALA A CA 1
ATOM 776 C C . ALA A 1 95 ? -5.173 13.671 -26.499 1.00 90.19 95 ALA A C 1
ATOM 778 O O . ALA A 1 95 ? -5.788 14.469 -27.203 1.00 90.19 95 ALA A O 1
ATOM 779 N N . SER A 1 96 ? -5.001 12.396 -26.863 1.00 91.88 96 SER A N 1
ATOM 780 C CA . SER A 1 96 ? -5.579 11.801 -28.067 1.00 91.88 96 SER A CA 1
ATOM 781 C C . SER A 1 96 ? -5.675 10.277 -27.943 1.00 91.88 96 SER A C 1
ATOM 783 O O . SER A 1 96 ? -4.734 9.661 -27.440 1.00 91.88 96 SER A O 1
ATOM 785 N N . PRO A 1 97 ? -6.726 9.634 -28.492 1.00 90.88 97 PRO A N 1
ATOM 786 C CA . PRO A 1 97 ? -6.795 8.177 -28.600 1.00 90.88 97 PRO A CA 1
ATOM 787 C C . PRO A 1 97 ? -5.612 7.550 -29.353 1.00 90.88 97 PRO A C 1
ATOM 789 O O . PRO A 1 97 ? -5.184 6.450 -29.012 1.00 90.88 97 PRO A O 1
ATOM 792 N N . TYR A 1 98 ? -5.066 8.235 -30.366 1.00 91.94 98 TYR A N 1
ATOM 793 C CA . TYR A 1 98 ? -3.923 7.737 -31.139 1.00 91.94 98 TYR A CA 1
ATOM 794 C C . TYR A 1 98 ? -2.640 7.736 -30.301 1.00 91.94 98 TYR A C 1
ATOM 796 O O . TYR A 1 98 ? -1.940 6.726 -30.233 1.00 91.94 98 TYR A O 1
ATOM 804 N N . ILE A 1 99 ? -2.371 8.845 -29.606 1.00 93.00 99 ILE A N 1
ATOM 805 C CA . ILE A 1 99 ? -1.227 8.960 -28.690 1.00 93.00 99 ILE A CA 1
ATOM 806 C C . ILE A 1 99 ? -1.382 7.963 -27.539 1.00 93.00 99 ILE A C 1
ATOM 808 O O . ILE A 1 99 ? -0.441 7.240 -27.221 1.00 93.00 99 ILE A O 1
ATOM 812 N N . GLY A 1 100 ? -2.583 7.856 -26.971 1.00 91.31 100 GLY A N 1
ATOM 813 C CA . GLY A 1 100 ? -2.905 6.876 -25.942 1.00 91.31 100 GLY A CA 1
ATOM 814 C C . GLY A 1 100 ? -2.616 5.444 -26.386 1.00 91.31 100 GLY A C 1
ATOM 815 O O . GLY A 1 100 ? -2.010 4.695 -25.626 1.00 91.31 100 GLY A O 1
ATOM 816 N N . ALA A 1 101 ? -2.962 5.065 -27.620 1.00 93.06 101 ALA A N 1
ATOM 817 C CA . ALA A 1 101 ? -2.661 3.736 -28.156 1.00 93.06 101 ALA A CA 1
ATOM 818 C C . ALA A 1 101 ? -1.149 3.469 -28.275 1.00 93.06 101 ALA A C 1
ATOM 820 O O . ALA A 1 101 ? -0.697 2.369 -27.958 1.00 93.06 101 ALA A O 1
ATOM 821 N N . ILE A 1 102 ? -0.362 4.472 -28.678 1.00 93.06 102 ILE A N 1
ATOM 822 C CA . ILE A 1 102 ? 1.105 4.373 -28.749 1.00 93.06 102 ILE A CA 1
ATOM 823 C C . ILE A 1 102 ? 1.712 4.235 -27.349 1.00 93.06 102 ILE A C 1
ATOM 825 O O . ILE A 1 102 ? 2.548 3.366 -27.118 1.00 93.06 102 ILE A O 1
ATOM 829 N N . LEU A 1 103 ? 1.266 5.056 -26.397 1.00 92.94 103 LEU A N 1
ATOM 830 C CA . LEU A 1 103 ? 1.799 5.064 -25.032 1.00 92.94 103 LEU A CA 1
ATOM 831 C C . LEU A 1 103 ? 1.280 3.903 -24.171 1.00 92.94 103 LEU A C 1
ATOM 833 O O . LEU A 1 103 ? 1.865 3.599 -23.136 1.00 92.94 103 LEU A O 1
ATOM 837 N N . SER A 1 104 ? 0.232 3.203 -24.611 1.00 93.00 104 SER A N 1
ATOM 838 C CA . SER A 1 104 ? -0.334 2.034 -23.918 1.00 93.00 104 SER A CA 1
ATOM 839 C C . SER A 1 104 ? 0.388 0.716 -24.221 1.00 93.00 104 SER A C 1
ATOM 841 O O . SER A 1 104 ? -0.158 -0.371 -24.029 1.00 93.00 104 SER A O 1
ATOM 843 N N . ARG A 1 105 ? 1.625 0.785 -24.715 1.00 91.69 105 ARG A N 1
ATOM 844 C CA . ARG A 1 105 ? 2.458 -0.392 -24.970 1.00 91.69 105 ARG A CA 1
ATOM 845 C C . ARG A 1 105 ? 3.076 -0.897 -23.670 1.00 91.69 105 ARG A C 1
ATOM 847 O O . ARG A 1 105 ? 3.581 -0.121 -22.864 1.00 91.69 105 ARG A O 1
ATOM 854 N N . GLU A 1 106 ? 3.154 -2.218 -23.526 1.00 92.12 106 GLU A N 1
ATOM 855 C CA . GLU A 1 106 ? 3.749 -2.867 -22.346 1.00 92.12 106 GLU A CA 1
ATOM 856 C C . GLU A 1 106 ? 5.189 -2.403 -22.070 1.00 92.12 106 GLU A C 1
ATOM 858 O O . GLU A 1 106 ? 5.580 -2.215 -20.921 1.00 92.12 106 GLU A O 1
ATOM 863 N N . ALA A 1 107 ? 5.968 -2.132 -23.122 1.00 88.94 107 ALA A N 1
ATOM 864 C CA . ALA A 1 107 ? 7.322 -1.601 -22.987 1.00 88.94 107 ALA A CA 1
ATOM 865 C C . ALA A 1 107 ? 7.362 -0.240 -22.266 1.00 88.94 107 ALA A C 1
ATOM 867 O O . ALA A 1 107 ? 8.282 0.000 -21.483 1.00 88.94 107 ALA A O 1
ATOM 868 N N . ILE A 1 108 ? 6.365 0.622 -22.500 1.00 90.31 108 ILE A N 1
ATOM 869 C CA . ILE A 1 108 ? 6.240 1.928 -21.845 1.00 90.31 108 ILE A CA 1
ATOM 870 C C . ILE A 1 108 ? 5.820 1.740 -20.391 1.00 90.31 108 ILE A C 1
ATOM 872 O O . ILE A 1 108 ? 6.448 2.311 -19.507 1.00 90.31 108 ILE A O 1
ATOM 876 N N . TYR A 1 109 ? 4.841 0.877 -20.116 1.00 92.62 109 TYR A N 1
ATOM 877 C CA . TYR A 1 109 ? 4.422 0.581 -18.743 1.00 92.62 109 TYR A CA 1
ATOM 878 C C . TYR A 1 109 ? 5.562 0.035 -17.884 1.00 92.62 109 TYR A C 1
ATOM 880 O O . TYR A 1 109 ? 5.794 0.535 -16.785 1.00 92.62 109 TYR A O 1
ATOM 888 N N . ARG A 1 110 ? 6.319 -0.945 -18.392 1.00 90.00 110 ARG A N 1
ATOM 889 C CA . ARG A 1 110 ? 7.492 -1.479 -17.686 1.00 90.00 110 ARG A CA 1
ATOM 890 C C . ARG A 1 110 ? 8.546 -0.407 -17.454 1.00 90.00 110 ARG A C 1
ATOM 892 O O . ARG A 1 110 ? 9.132 -0.357 -16.381 1.00 90.00 110 ARG A O 1
ATOM 899 N N . LEU A 1 111 ? 8.785 0.455 -18.440 1.00 87.56 111 LEU A N 1
ATOM 900 C CA . LEU A 1 111 ? 9.742 1.548 -18.307 1.00 87.56 111 LEU A CA 1
ATOM 901 C C . LEU A 1 111 ? 9.306 2.564 -17.244 1.00 87.56 111 LEU A C 1
ATOM 903 O O . LEU A 1 111 ? 10.120 2.926 -16.404 1.00 87.56 111 LEU A O 1
ATOM 907 N N . LEU A 1 112 ? 8.033 2.961 -17.231 1.00 90.62 112 LEU A N 1
ATOM 908 C CA . LEU A 1 112 ? 7.477 3.857 -16.215 1.00 90.62 112 LEU A CA 1
ATOM 909 C C . LEU A 1 112 ? 7.608 3.273 -14.806 1.00 90.62 112 LEU A C 1
ATOM 911 O O . LEU A 1 112 ? 8.029 3.978 -13.895 1.00 90.62 112 LEU A O 1
ATOM 915 N N . ILE A 1 113 ? 7.315 1.980 -14.637 1.00 91.62 113 ILE A N 1
ATOM 916 C CA . ILE A 1 113 ? 7.486 1.297 -13.348 1.00 91.62 113 ILE A CA 1
ATOM 917 C C . ILE A 1 113 ? 8.957 1.301 -12.928 1.00 91.62 113 ILE A C 1
ATOM 919 O O . ILE A 1 113 ? 9.251 1.632 -11.785 1.00 91.62 113 ILE A O 1
ATOM 923 N N . ARG A 1 114 ? 9.891 0.995 -13.839 1.00 87.50 114 ARG A N 1
ATOM 924 C CA . ARG A 1 114 ? 11.332 1.059 -13.536 1.00 87.50 114 ARG A CA 1
ATOM 925 C C . ARG A 1 114 ? 11.744 2.466 -13.106 1.00 87.50 114 ARG A C 1
ATOM 927 O O . ARG A 1 114 ? 12.417 2.617 -12.104 1.00 87.50 114 ARG A O 1
ATOM 934 N N . VAL A 1 115 ? 11.316 3.505 -13.815 1.00 87.00 115 VAL A N 1
ATOM 935 C CA . VAL A 1 115 ? 11.684 4.885 -13.456 1.00 87.00 115 VAL A CA 1
ATOM 936 C C . VAL A 1 115 ? 11.094 5.301 -12.100 1.00 87.00 115 VAL A C 1
ATOM 938 O O . VAL A 1 115 ? 11.761 5.986 -11.331 1.00 87.00 115 VAL A O 1
ATOM 941 N N . ALA A 1 116 ? 9.865 4.882 -11.789 1.00 89.62 116 ALA A N 1
ATOM 942 C CA . ALA A 1 116 ? 9.156 5.297 -10.577 1.00 89.62 116 ALA A CA 1
ATOM 943 C C . ALA A 1 116 ? 9.495 4.474 -9.322 1.00 89.62 116 ALA A C 1
ATOM 945 O O . ALA A 1 116 ? 9.379 4.986 -8.210 1.00 89.62 116 ALA A O 1
ATOM 946 N N . PHE A 1 117 ? 9.868 3.202 -9.487 1.00 88.25 117 PHE A N 1
ATOM 947 C CA . PHE A 1 117 ? 10.011 2.245 -8.385 1.00 88.25 117 PHE A CA 1
ATOM 948 C C . PHE A 1 117 ? 11.382 1.569 -8.325 1.00 88.25 117 PHE A C 1
ATOM 950 O O . PHE A 1 117 ? 11.565 0.684 -7.503 1.00 88.25 117 PHE A O 1
ATOM 957 N N . PHE A 1 118 ? 12.354 1.939 -9.156 1.00 85.19 118 PHE A N 1
ATOM 958 C CA . PHE A 1 118 ? 13.710 1.399 -9.059 1.00 85.19 118 PHE A CA 1
ATOM 959 C C . PHE A 1 118 ? 14.725 2.523 -8.910 1.00 85.19 118 PHE A C 1
ATOM 961 O O . PHE A 1 118 ? 14.828 3.404 -9.768 1.00 85.19 118 PHE A O 1
ATOM 968 N N . ARG A 1 119 ? 15.519 2.457 -7.838 1.00 77.62 119 ARG A N 1
ATOM 969 C CA . ARG A 1 119 ? 16.662 3.348 -7.634 1.00 77.62 119 ARG A CA 1
ATOM 970 C C . ARG A 1 119 ? 17.906 2.538 -7.274 1.00 77.62 119 ARG A C 1
ATOM 972 O O . ARG A 1 119 ? 17.939 1.911 -6.218 1.00 77.62 119 ARG A O 1
ATOM 979 N N . PRO A 1 120 ? 18.940 2.537 -8.129 1.00 70.12 120 PRO A N 1
ATOM 980 C CA . PRO A 1 120 ? 20.243 2.022 -7.740 1.00 70.12 120 PRO A CA 1
ATOM 981 C C . PRO A 1 120 ? 20.945 3.030 -6.818 1.00 70.12 120 PRO A C 1
ATOM 983 O O . PRO A 1 120 ? 20.732 4.239 -6.938 1.00 70.12 120 PRO A O 1
ATOM 986 N N . SER A 1 121 ? 21.820 2.540 -5.938 1.00 67.19 121 SER A N 1
ATOM 987 C CA . SER A 1 121 ? 22.723 3.371 -5.131 1.00 67.19 121 SER A CA 1
ATOM 988 C C . SER A 1 121 ? 23.445 4.426 -5.983 1.00 67.19 121 SER A C 1
ATOM 990 O O . SER A 1 121 ? 23.853 4.149 -7.114 1.00 67.19 121 SER A O 1
ATOM 992 N N . ALA A 1 122 ? 23.654 5.623 -5.420 1.00 60.25 122 ALA A N 1
ATOM 993 C CA . ALA A 1 122 ? 24.297 6.759 -6.088 1.00 60.25 122 ALA A CA 1
ATOM 994 C C . ALA A 1 122 ? 25.662 6.412 -6.715 1.00 60.25 122 ALA A C 1
ATOM 996 O O . ALA A 1 122 ? 26.013 6.947 -7.761 1.00 60.25 122 ALA A O 1
ATOM 997 N N . VAL A 1 123 ? 26.402 5.468 -6.122 1.00 56.88 123 VAL A N 1
ATOM 998 C CA . VAL A 1 123 ? 27.716 5.011 -6.612 1.00 56.88 123 VAL A CA 1
ATOM 999 C C . VAL A 1 123 ? 27.600 4.166 -7.892 1.00 56.88 123 VAL A C 1
ATOM 1001 O O . VAL A 1 123 ? 28.524 4.109 -8.699 1.00 56.88 123 VAL A O 1
ATOM 1004 N N . HIS A 1 124 ? 26.453 3.525 -8.109 1.00 56.25 124 HIS A N 1
ATOM 1005 C CA . HIS A 1 124 ? 26.242 2.524 -9.162 1.00 56.25 124 HIS A CA 1
ATOM 1006 C C . HIS A 1 124 ? 25.184 2.927 -10.186 1.00 56.25 124 HIS A C 1
ATOM 1008 O O . HIS A 1 124 ? 24.930 2.206 -11.154 1.00 56.25 124 HIS A O 1
ATOM 1014 N N . HIS A 1 125 ? 24.590 4.094 -9.988 1.00 56.53 125 HIS A N 1
ATOM 1015 C CA . HIS A 1 125 ? 23.553 4.639 -10.832 1.00 56.53 125 HIS A CA 1
ATOM 1016 C C . HIS A 1 125 ? 24.015 4.822 -12.285 1.00 56.53 125 HIS A C 1
ATOM 1018 O O . HIS A 1 125 ? 23.323 4.416 -13.221 1.00 56.53 125 HIS A O 1
ATOM 1024 N N . ASP A 1 126 ? 25.243 5.297 -12.477 1.00 53.66 126 ASP A N 1
ATOM 1025 C CA . ASP A 1 126 ? 25.834 5.447 -13.804 1.00 53.66 126 ASP A CA 1
ATOM 1026 C C . ASP A 1 126 ? 26.083 4.080 -14.474 1.00 53.66 126 ASP A C 1
ATOM 1028 O O . ASP A 1 126 ? 25.776 3.869 -15.650 1.00 53.66 126 ASP A O 1
ATOM 1032 N N . LEU A 1 127 ? 26.558 3.087 -13.722 1.00 54.56 127 LEU A N 1
ATOM 1033 C CA . LEU A 1 127 ? 26.865 1.760 -14.267 1.00 54.56 127 LEU A CA 1
ATOM 1034 C C . LEU A 1 127 ? 25.616 1.020 -14.766 1.00 54.56 127 LEU A C 1
ATOM 1036 O O . LEU A 1 127 ? 25.685 0.301 -15.765 1.00 54.56 127 LEU A O 1
ATOM 1040 N N . PHE A 1 128 ? 24.478 1.214 -14.100 1.00 54.28 128 PHE A N 1
ATOM 1041 C CA . PHE A 1 128 ? 23.230 0.532 -14.433 1.00 54.28 128 PHE A CA 1
ATOM 1042 C C . PHE A 1 128 ? 22.537 1.102 -15.671 1.00 54.28 128 PHE A C 1
ATOM 1044 O O . PHE A 1 128 ? 22.110 0.347 -16.549 1.00 54.28 128 PHE A O 1
ATOM 1051 N N . PHE A 1 129 ? 22.420 2.429 -15.753 1.00 52.59 129 PHE A N 1
ATOM 1052 C CA . PHE A 1 129 ? 21.670 3.077 -16.827 1.00 52.59 129 PHE A CA 1
ATOM 1053 C C . PHE A 1 129 ? 22.500 3.247 -18.107 1.00 52.59 129 PHE A C 1
ATOM 1055 O O . PHE A 1 129 ? 21.972 3.021 -19.198 1.00 52.59 129 PHE A O 1
ATOM 1062 N N . TYR A 1 130 ? 23.802 3.555 -18.014 1.00 51.19 130 TYR A N 1
ATOM 1063 C CA . TYR A 1 130 ? 24.614 3.825 -19.209 1.00 51.19 130 TYR A CA 1
ATOM 1064 C C . TYR A 1 130 ? 25.012 2.568 -19.989 1.00 51.19 130 TYR A C 1
ATOM 1066 O O . TYR A 1 130 ? 25.142 2.630 -21.212 1.00 51.19 130 TYR A O 1
ATOM 1074 N N . LYS A 1 131 ? 25.195 1.420 -19.322 1.00 53.09 131 LYS A N 1
ATOM 1075 C CA . LYS A 1 131 ? 25.766 0.227 -19.970 1.00 53.09 131 LYS A CA 1
ATOM 1076 C C . LYS A 1 131 ? 24.736 -0.620 -20.737 1.00 53.09 131 LYS A C 1
ATOM 1078 O O . LYS A 1 131 ? 25.100 -1.245 -21.728 1.00 53.09 131 LYS A O 1
ATOM 1083 N N . HIS A 1 132 ? 23.454 -0.596 -20.351 1.00 47.97 132 HIS A N 1
ATOM 1084 C CA . HIS A 1 132 ? 22.457 -1.561 -20.862 1.00 47.97 132 HIS A CA 1
ATOM 1085 C C . HIS A 1 132 ? 21.274 -0.951 -21.620 1.00 47.97 132 HIS A C 1
ATOM 1087 O O . HIS A 1 132 ? 20.573 -1.667 -22.337 1.00 47.97 132 HIS A O 1
ATOM 1093 N N . ARG A 1 133 ? 21.076 0.372 -21.549 1.00 49.09 133 ARG A N 1
ATOM 1094 C CA . ARG A 1 133 ? 20.239 1.113 -22.503 1.00 49.09 133 ARG A CA 1
ATOM 1095 C C . ARG A 1 133 ? 20.819 2.509 -22.745 1.00 49.09 133 ARG A C 1
ATOM 1097 O O . ARG A 1 133 ? 20.300 3.471 -22.187 1.00 49.09 133 ARG A O 1
ATOM 1104 N N . PRO A 1 134 ? 21.792 2.660 -23.664 1.00 45.22 134 PRO A N 1
ATOM 1105 C CA . PRO A 1 134 ? 22.247 3.980 -24.121 1.00 45.22 134 PRO A CA 1
ATOM 1106 C C . PRO A 1 134 ? 21.122 4.846 -24.731 1.00 45.22 134 PRO A C 1
ATOM 1108 O O . PRO A 1 134 ? 21.343 6.009 -25.051 1.00 45.22 134 PRO A O 1
ATOM 1111 N N . SER A 1 135 ? 19.918 4.285 -24.906 1.00 43.09 135 SER A N 1
ATOM 1112 C CA . SER A 1 135 ? 18.716 4.958 -25.393 1.00 43.09 135 SER A CA 1
ATOM 1113 C C . SER A 1 135 ? 17.753 5.440 -24.300 1.00 43.09 135 SER A C 1
ATOM 1115 O O . SER A 1 135 ? 16.758 6.074 -24.650 1.00 43.09 135 SER A O 1
ATOM 1117 N N . LEU A 1 136 ? 17.964 5.125 -23.011 1.00 54.09 136 LEU A N 1
ATOM 1118 C CA . LEU A 1 136 ? 17.227 5.838 -21.962 1.00 54.09 136 LEU A CA 1
ATOM 1119 C C . LEU A 1 136 ? 17.773 7.272 -21.933 1.00 54.09 136 LEU A C 1
ATOM 1121 O O . LEU A 1 136 ? 18.994 7.434 -21.885 1.00 54.09 136 LEU A O 1
ATOM 1125 N N . PRO A 1 137 ? 16.919 8.309 -21.991 1.00 53.59 137 PRO A N 1
ATOM 1126 C CA . PRO A 1 137 ? 17.394 9.679 -21.930 1.00 53.59 137 PRO A CA 1
ATOM 1127 C C . PRO A 1 137 ? 18.299 9.860 -20.713 1.00 53.59 137 PRO A C 1
ATOM 1129 O O . PRO A 1 137 ? 17.909 9.529 -19.595 1.00 53.59 137 PRO A O 1
ATOM 1132 N N . ILE A 1 138 ? 19.490 10.422 -20.933 1.00 54.19 138 ILE A N 1
ATOM 1133 C CA . ILE A 1 138 ? 20.481 10.759 -19.895 1.00 54.19 138 ILE A CA 1
ATOM 1134 C C . ILE A 1 138 ? 19.819 11.529 -18.735 1.00 54.19 138 ILE A C 1
ATOM 1136 O O . ILE A 1 138 ? 20.260 11.444 -17.596 1.00 54.19 138 ILE A O 1
ATOM 1140 N N . TYR A 1 139 ? 18.719 12.237 -19.002 1.00 57.69 139 TYR A N 1
ATOM 1141 C CA . TYR A 1 139 ? 17.957 13.001 -18.019 1.00 57.69 139 TYR A CA 1
ATOM 1142 C C . TYR A 1 139 ? 17.244 12.157 -16.953 1.00 57.69 139 TYR A C 1
ATOM 1144 O O . TYR A 1 139 ? 17.063 12.634 -15.837 1.00 57.69 139 TYR A O 1
ATOM 1152 N N . LEU A 1 140 ? 16.913 10.889 -17.234 1.00 61.03 140 LEU A N 1
ATOM 1153 C CA . LEU A 1 140 ? 16.303 10.002 -16.233 1.00 61.03 140 LEU A CA 1
ATOM 1154 C C . LEU A 1 140 ? 17.238 9.766 -15.036 1.00 61.03 140 LEU A C 1
ATOM 1156 O O . LEU A 1 140 ? 16.777 9.409 -13.957 1.00 61.03 140 LEU A O 1
ATOM 1160 N N . SER A 1 141 ? 18.536 10.044 -15.207 1.00 61.56 141 SER A N 1
ATOM 1161 C CA . SER A 1 141 ? 19.515 9.982 -14.131 1.00 61.56 141 SER A CA 1
ATOM 1162 C C . SER A 1 141 ? 19.397 11.120 -13.093 1.00 61.56 141 SER A C 1
ATOM 1164 O O . SER A 1 141 ? 19.971 11.043 -12.010 1.00 61.56 141 SER A O 1
ATOM 1166 N N . LYS A 1 142 ? 18.657 12.190 -13.402 1.00 73.94 142 LYS A N 1
ATOM 1167 C CA . LYS A 1 142 ? 18.579 13.407 -12.574 1.00 73.94 142 LYS A CA 1
ATOM 1168 C C . LYS A 1 142 ? 17.205 13.664 -11.964 1.00 73.94 142 LYS A C 1
ATOM 1170 O O . LYS A 1 142 ? 17.004 14.727 -11.389 1.00 73.94 142 LYS A O 1
ATOM 1175 N N . ILE A 1 143 ? 16.281 12.714 -12.089 1.00 80.50 143 ILE A N 1
ATOM 1176 C CA . ILE A 1 143 ? 14.927 12.861 -11.552 1.00 80.50 143 ILE A CA 1
ATOM 1177 C C . ILE A 1 143 ? 15.008 13.009 -10.031 1.00 80.50 143 ILE A C 1
ATOM 1179 O O . ILE A 1 143 ? 15.596 12.159 -9.356 1.00 80.50 143 ILE A O 1
ATOM 1183 N N . THR A 1 144 ? 14.405 14.072 -9.516 1.00 85.56 144 THR A N 1
ATOM 1184 C CA . THR A 1 144 ? 14.286 14.383 -8.088 1.00 85.56 144 THR A CA 1
ATOM 1185 C C . THR A 1 144 ? 13.229 13.514 -7.408 1.00 85.56 144 THR A C 1
ATOM 1187 O O . THR A 1 144 ? 12.319 13.006 -8.060 1.00 85.56 144 THR A O 1
ATOM 1190 N N . ASP A 1 145 ? 13.299 13.367 -6.084 1.00 85.25 145 ASP A N 1
ATOM 1191 C CA . ASP A 1 145 ? 12.286 12.628 -5.314 1.00 85.25 145 ASP A CA 1
ATOM 1192 C C . ASP A 1 145 ? 10.872 13.207 -5.503 1.00 85.25 145 ASP A C 1
ATOM 1194 O O . ASP A 1 145 ? 9.896 12.464 -5.559 1.00 85.25 145 ASP A O 1
ATOM 1198 N N . GLU A 1 146 ? 10.745 14.524 -5.678 1.00 87.81 146 GLU A N 1
ATOM 1199 C CA . GLU A 1 146 ? 9.458 15.166 -5.964 1.00 87.81 146 GLU A CA 1
ATOM 1200 C C . GLU A 1 146 ? 8.871 14.699 -7.307 1.00 87.81 146 GLU A C 1
ATOM 1202 O O . GLU A 1 146 ? 7.695 14.335 -7.391 1.00 87.81 146 GLU A O 1
ATOM 1207 N N . GLU A 1 147 ? 9.693 14.649 -8.357 1.00 88.25 147 GLU A N 1
ATOM 1208 C CA . GLU A 1 147 ? 9.285 14.149 -9.672 1.00 88.25 147 GLU A CA 1
ATOM 1209 C C . GLU A 1 147 ? 8.955 12.650 -9.630 1.00 88.25 147 GLU A C 1
ATOM 1211 O O . GLU A 1 147 ? 7.959 12.236 -10.229 1.00 88.25 147 GLU A O 1
ATOM 1216 N N . ILE A 1 148 ? 9.722 11.842 -8.880 1.00 89.00 148 ILE A N 1
ATOM 1217 C CA . ILE A 1 148 ? 9.376 10.432 -8.628 1.00 89.00 148 ILE A CA 1
ATOM 1218 C C . ILE A 1 148 ? 8.013 10.348 -7.950 1.00 89.00 148 ILE A C 1
ATOM 1220 O O . ILE A 1 148 ? 7.165 9.585 -8.400 1.00 89.00 148 ILE A O 1
ATOM 1224 N N . GLY A 1 149 ? 7.785 11.119 -6.885 1.00 90.81 149 GLY A N 1
ATOM 1225 C CA . GLY A 1 149 ? 6.533 11.094 -6.136 1.00 90.81 149 GLY A CA 1
ATOM 1226 C C . GLY A 1 149 ? 5.340 11.465 -7.011 1.00 90.81 149 GLY A C 1
ATOM 1227 O O . GLY A 1 149 ? 4.313 10.787 -6.991 1.00 90.81 149 GLY A O 1
ATOM 1228 N N . ASN A 1 150 ? 5.481 12.485 -7.858 1.00 91.56 150 ASN A N 1
ATOM 1229 C CA . ASN A 1 150 ? 4.447 12.858 -8.824 1.00 91.56 150 ASN A CA 1
ATOM 1230 C C . ASN A 1 150 ? 4.204 11.757 -9.868 1.00 91.56 150 ASN A C 1
ATOM 1232 O O . ASN A 1 150 ? 3.050 11.472 -10.203 1.00 91.56 150 ASN A O 1
ATOM 1236 N N . LEU A 1 151 ? 5.263 11.093 -10.335 1.00 92.25 151 LEU A N 1
ATOM 1237 C CA . LEU A 1 151 ? 5.157 9.975 -11.265 1.00 92.25 151 LEU A CA 1
ATOM 1238 C C . LEU A 1 151 ? 4.494 8.747 -10.622 1.00 92.25 151 LEU A C 1
ATOM 1240 O O . LEU A 1 151 ? 3.580 8.171 -11.211 1.00 92.25 151 LEU A O 1
ATOM 1244 N N . GLN A 1 152 ? 4.902 8.365 -9.410 1.00 93.69 152 GLN A N 1
ATOM 1245 C CA . GLN A 1 152 ? 4.282 7.296 -8.625 1.00 93.69 152 GLN A CA 1
ATOM 1246 C C . GLN A 1 152 ? 2.794 7.586 -8.416 1.00 93.69 152 GLN A C 1
ATOM 1248 O O . GLN A 1 152 ? 1.958 6.738 -8.726 1.00 93.69 152 GLN A O 1
ATOM 1253 N N . HIS A 1 153 ? 2.446 8.805 -7.991 1.00 93.19 153 HIS A N 1
ATOM 1254 C CA . HIS A 1 153 ? 1.058 9.244 -7.838 1.00 93.19 153 HIS A CA 1
ATOM 1255 C C . HIS A 1 153 ? 0.265 9.084 -9.136 1.00 93.19 153 HIS A C 1
ATOM 1257 O O . HIS A 1 153 ? -0.837 8.535 -9.127 1.00 93.19 153 HIS A O 1
ATOM 1263 N N . ALA A 1 154 ? 0.819 9.519 -10.269 1.00 93.38 154 ALA A N 1
ATOM 1264 C CA . ALA A 1 154 ? 0.163 9.390 -11.565 1.00 93.38 154 ALA A CA 1
ATOM 1265 C C . ALA A 1 154 ? -0.025 7.919 -11.978 1.00 93.38 154 ALA A C 1
ATOM 1267 O O . ALA A 1 154 ? -1.123 7.533 -12.382 1.00 93.38 154 ALA A O 1
ATOM 1268 N N . ILE A 1 155 ? 1.003 7.081 -11.821 1.00 94.00 155 ILE A N 1
ATOM 1269 C CA . ILE A 1 155 ? 0.969 5.655 -12.173 1.00 94.00 155 ILE A CA 1
ATOM 1270 C C . ILE A 1 155 ? -0.025 4.891 -11.290 1.00 94.00 155 ILE A C 1
ATOM 1272 O O . ILE A 1 155 ? -0.863 4.159 -11.816 1.00 94.00 155 ILE A O 1
ATOM 1276 N N . LEU A 1 156 ? -0.003 5.092 -9.970 1.00 94.00 156 LEU A N 1
ATOM 1277 C CA . LEU A 1 156 ? -0.873 4.395 -9.012 1.00 94.00 156 LEU A CA 1
ATOM 1278 C C . LEU A 1 156 ? -2.369 4.697 -9.232 1.00 94.00 156 LEU A C 1
ATOM 1280 O O . LEU A 1 156 ? -3.239 3.876 -8.912 1.00 94.00 156 LEU A O 1
ATOM 1284 N N . ARG A 1 157 ? -2.702 5.852 -9.824 1.00 92.56 157 ARG A N 1
ATOM 1285 C CA . ARG A 1 157 ? -4.082 6.200 -10.222 1.00 92.56 157 ARG A CA 1
ATOM 1286 C C . ARG A 1 157 ? -4.581 5.402 -11.416 1.00 92.56 157 ARG A C 1
ATOM 1288 O O . ARG A 1 157 ? -5.790 5.281 -11.610 1.00 92.56 157 ARG A O 1
ATOM 1295 N N . THR A 1 158 ? -3.679 4.887 -12.240 1.00 91.06 158 THR A N 1
ATOM 1296 C CA . THR A 1 158 ? -4.055 4.207 -13.477 1.00 91.06 158 THR A CA 1
ATOM 1297 C C . THR A 1 158 ? -4.567 2.796 -13.198 1.00 91.06 158 THR A C 1
ATOM 1299 O O . THR A 1 158 ? -4.172 2.141 -12.235 1.00 91.06 158 THR A O 1
ATOM 1302 N N . LYS A 1 159 ? -5.459 2.305 -14.066 1.00 89.75 159 LYS A N 1
ATOM 1303 C CA . LYS A 1 159 ? -5.990 0.934 -13.983 1.00 89.75 159 LYS A CA 1
ATOM 1304 C C . LYS A 1 159 ? -5.010 -0.126 -14.490 1.00 89.75 159 LYS A C 1
ATOM 1306 O O . LYS A 1 159 ? -5.158 -1.291 -14.151 1.00 89.75 159 LYS A O 1
ATOM 1311 N N . TRP A 1 160 ? -4.047 0.259 -15.331 1.00 91.88 160 TRP A N 1
ATOM 1312 C CA . TRP A 1 160 ? -3.081 -0.681 -15.901 1.00 91.88 160 TRP A CA 1
ATOM 1313 C C . TRP A 1 160 ? -1.993 -1.072 -14.899 1.00 91.88 160 TRP A C 1
ATOM 1315 O O . TRP A 1 160 ? -1.379 -2.131 -15.047 1.00 91.88 160 TRP A O 1
ATOM 1325 N N . PHE A 1 161 ? -1.737 -0.234 -13.892 1.00 94.19 161 PHE A N 1
ATOM 1326 C CA . PHE A 1 161 ? -0.789 -0.551 -12.839 1.00 94.19 161 PHE A CA 1
ATOM 1327 C C . PHE A 1 161 ? -1.380 -1.603 -11.895 1.00 94.19 161 PHE A C 1
ATOM 1329 O O . PHE A 1 161 ? -2.472 -1.434 -11.354 1.00 94.19 161 PHE A O 1
ATOM 1336 N N . THR A 1 162 ? -0.645 -2.697 -11.706 1.00 92.25 162 THR A N 1
ATOM 1337 C CA . THR A 1 162 ? -1.013 -3.815 -10.829 1.00 92.25 162 THR A CA 1
ATOM 1338 C C . THR A 1 162 ? 0.222 -4.287 -10.074 1.00 92.25 162 THR A C 1
ATOM 1340 O O . THR A 1 162 ? 1.336 -4.171 -10.591 1.00 92.25 162 THR A O 1
ATOM 1343 N N . ILE A 1 163 ? 0.026 -4.880 -8.893 1.00 88.19 163 ILE A N 1
ATOM 1344 C CA . ILE A 1 163 ? 1.111 -5.479 -8.098 1.00 88.19 163 ILE A CA 1
ATOM 1345 C C . ILE A 1 163 ? 1.871 -6.518 -8.915 1.00 88.19 163 ILE A C 1
ATOM 1347 O O . ILE A 1 163 ? 3.089 -6.472 -8.997 1.00 88.19 163 ILE A O 1
ATOM 1351 N N . ASN A 1 164 ? 1.158 -7.389 -9.630 1.00 89.12 164 ASN A N 1
ATOM 1352 C CA . ASN A 1 164 ? 1.783 -8.408 -10.474 1.00 89.12 164 ASN A CA 1
ATOM 1353 C C . ASN A 1 164 ? 2.734 -7.814 -11.520 1.00 89.12 164 ASN A C 1
ATOM 1355 O O . ASN A 1 164 ? 3.764 -8.415 -11.828 1.00 89.12 164 ASN A O 1
ATOM 1359 N N . ARG A 1 165 ? 2.401 -6.635 -12.062 1.00 91.88 165 ARG A N 1
ATOM 1360 C CA . ARG A 1 165 ? 3.266 -5.928 -13.008 1.00 91.88 165 ARG A CA 1
ATOM 1361 C C . ARG A 1 165 ? 4.454 -5.272 -12.311 1.00 91.88 165 ARG A C 1
ATOM 1363 O O . ARG A 1 165 ? 5.549 -5.342 -12.856 1.00 91.88 165 ARG A O 1
ATOM 1370 N N . LEU A 1 166 ? 4.251 -4.677 -11.133 1.00 90.44 166 LEU A N 1
ATOM 1371 C CA . LEU A 1 166 ? 5.341 -4.163 -10.300 1.00 90.44 166 LEU A CA 1
ATOM 1372 C C . LEU A 1 166 ? 6.350 -5.281 -10.003 1.00 90.44 166 LEU A C 1
ATOM 1374 O O . LEU A 1 166 ? 7.513 -5.159 -10.373 1.00 90.44 166 LEU A O 1
ATOM 1378 N N . MET A 1 167 ? 5.885 -6.411 -9.470 1.00 86.69 167 MET A N 1
ATOM 1379 C CA . MET A 1 167 ? 6.742 -7.551 -9.130 1.00 86.69 167 MET A CA 1
ATOM 1380 C C . MET A 1 167 ? 7.432 -8.143 -10.363 1.00 86.69 167 MET A C 1
ATOM 1382 O O . MET A 1 167 ? 8.634 -8.369 -10.342 1.00 86.69 167 MET A O 1
ATOM 1386 N N . SER A 1 168 ? 6.720 -8.284 -11.490 1.00 87.44 168 SER A N 1
ATOM 1387 C CA . SER A 1 168 ? 7.334 -8.739 -12.747 1.00 87.44 168 SER A CA 1
ATOM 1388 C C . SER A 1 168 ? 8.438 -7.810 -13.255 1.00 87.44 168 SER A C 1
ATOM 1390 O O . SER A 1 168 ? 9.361 -8.274 -13.920 1.00 87.44 168 SER A O 1
ATOM 1392 N N . VAL A 1 169 ? 8.338 -6.503 -13.003 1.00 87.50 169 VAL A N 1
ATOM 1393 C CA . VAL A 1 169 ? 9.404 -5.556 -13.346 1.00 87.50 169 VAL A CA 1
ATOM 1394 C C . VAL A 1 169 ? 10.596 -5.712 -12.402 1.00 87.50 169 VAL A C 1
ATOM 1396 O O . VAL A 1 169 ? 11.727 -5.581 -12.865 1.00 87.50 169 VAL A O 1
ATOM 1399 N N . GLY A 1 170 ? 10.359 -6.032 -11.130 1.00 82.50 170 GLY A N 1
ATOM 1400 C CA . GLY A 1 170 ? 11.409 -6.421 -10.189 1.00 82.50 170 GLY A CA 1
ATOM 1401 C C . GLY A 1 170 ? 12.181 -7.650 -10.662 1.00 82.50 170 GLY A C 1
ATOM 1402 O O . GLY A 1 170 ? 13.405 -7.595 -10.764 1.00 82.50 170 GLY A O 1
ATOM 1403 N N . ASP A 1 171 ? 11.471 -8.704 -11.079 1.00 83.06 171 ASP A N 1
ATOM 1404 C CA . ASP A 1 171 ? 12.088 -9.924 -11.620 1.00 83.06 171 ASP A CA 1
ATOM 1405 C C . ASP A 1 171 ? 12.986 -9.594 -12.831 1.00 83.06 171 ASP A C 1
ATOM 1407 O O . ASP A 1 171 ? 14.126 -10.055 -12.932 1.00 83.06 171 ASP A O 1
ATOM 1411 N N . ASP A 1 172 ? 12.502 -8.741 -13.748 1.00 83.31 172 ASP A N 1
ATOM 1412 C CA . ASP A 1 172 ? 13.283 -8.273 -14.900 1.00 83.31 172 ASP A CA 1
ATOM 1413 C C . ASP A 1 172 ? 14.557 -7.531 -14.458 1.00 83.31 172 ASP A C 1
ATOM 1415 O O . ASP A 1 172 ? 15.620 -7.713 -15.052 1.00 83.31 172 ASP A O 1
ATOM 1419 N N . ILE A 1 173 ? 14.452 -6.655 -13.454 1.00 80.19 173 ILE A N 1
ATOM 1420 C CA . ILE A 1 173 ? 15.580 -5.882 -12.920 1.00 80.19 173 ILE A CA 1
ATOM 1421 C C . ILE A 1 173 ? 16.637 -6.823 -12.344 1.00 80.19 173 ILE A C 1
ATOM 1423 O O . ILE A 1 173 ? 17.824 -6.639 -12.615 1.00 80.19 173 ILE A O 1
ATOM 1427 N N . PHE A 1 174 ? 16.224 -7.845 -11.600 1.00 77.81 174 PHE A N 1
ATOM 1428 C CA . PHE A 1 174 ? 17.139 -8.798 -10.979 1.00 77.81 174 PHE A CA 1
ATOM 1429 C C . PHE A 1 174 ? 17.845 -9.676 -12.001 1.00 77.81 174 PHE A C 1
ATOM 1431 O O . PHE A 1 174 ? 19.064 -9.836 -11.930 1.00 77.81 174 PHE A O 1
ATOM 1438 N N . ARG A 1 175 ? 17.125 -10.153 -13.021 1.00 83.00 175 ARG A N 1
ATOM 1439 C CA . ARG A 1 175 ? 17.748 -10.864 -14.146 1.00 83.00 175 ARG A CA 1
ATOM 1440 C C . ARG A 1 175 ? 18.743 -9.989 -14.884 1.00 83.00 175 ARG A C 1
ATOM 1442 O O . ARG A 1 175 ? 19.838 -10.446 -15.194 1.00 83.00 175 ARG A O 1
ATOM 1449 N N . LEU A 1 176 ? 18.378 -8.736 -15.158 1.00 79.56 176 LEU A N 1
ATOM 1450 C CA . LEU A 1 176 ? 19.288 -7.787 -15.795 1.00 79.56 176 LEU A CA 1
ATOM 1451 C C . LEU A 1 176 ? 20.529 -7.582 -14.932 1.00 79.56 176 LEU A C 1
ATOM 1453 O O . LEU A 1 176 ? 21.637 -7.601 -15.450 1.00 79.56 176 LEU A O 1
ATOM 1457 N N . TYR A 1 177 ? 20.372 -7.436 -13.622 1.00 76.50 177 TYR A N 1
ATOM 1458 C CA . TYR A 1 177 ? 21.511 -7.273 -12.736 1.00 76.50 177 TYR A CA 1
ATOM 1459 C C . TYR A 1 177 ? 22.439 -8.492 -12.729 1.00 76.50 177 TYR A C 1
ATOM 1461 O O . TYR A 1 177 ? 23.644 -8.332 -12.930 1.00 76.50 177 TYR A O 1
ATOM 1469 N N . ALA A 1 178 ? 21.884 -9.698 -12.565 1.00 80.31 178 ALA A N 1
ATOM 1470 C CA . ALA A 1 178 ? 22.638 -10.946 -12.630 1.00 80.31 178 ALA A CA 1
ATOM 1471 C C . ALA A 1 178 ? 23.353 -11.089 -13.983 1.00 80.31 178 ALA A C 1
ATOM 1473 O O . ALA A 1 178 ? 24.545 -11.382 -14.030 1.00 80.31 178 ALA A O 1
ATOM 1474 N N . GLN A 1 179 ? 22.675 -10.775 -15.090 1.00 82.12 179 GLN A N 1
ATOM 1475 C CA . GLN A 1 179 ? 23.293 -10.741 -16.414 1.00 82.12 179 GLN A CA 1
ATOM 1476 C C . GLN A 1 179 ? 24.491 -9.792 -16.461 1.00 82.12 179 GLN A C 1
ATOM 1478 O O . GLN A 1 179 ? 25.574 -10.189 -16.879 1.00 82.12 179 GLN A O 1
ATOM 1483 N N . ASN A 1 180 ? 24.325 -8.567 -15.975 1.00 75.81 180 ASN A N 1
ATOM 1484 C CA . ASN A 1 180 ? 25.310 -7.505 -16.150 1.00 75.81 180 ASN A CA 1
ATOM 1485 C C . ASN A 1 180 ? 26.538 -7.661 -15.248 1.00 75.81 180 ASN A C 1
ATOM 1487 O O . ASN A 1 180 ? 27.659 -7.336 -15.654 1.00 75.81 180 ASN A O 1
ATOM 1491 N N . GLN A 1 181 ? 26.325 -8.081 -14.000 1.00 74.50 181 GLN A N 1
ATOM 1492 C CA . GLN A 1 181 ? 27.397 -8.178 -13.010 1.00 74.50 181 GLN A CA 1
ATOM 1493 C C . GLN A 1 181 ? 28.030 -9.559 -12.950 1.00 74.50 181 GLN A C 1
ATOM 1495 O O . GLN A 1 181 ? 29.176 -9.662 -12.528 1.00 74.50 181 GLN A O 1
ATOM 1500 N N . TRP A 1 182 ? 27.322 -10.592 -13.400 1.00 78.75 182 TRP A N 1
ATOM 1501 C CA . TRP A 1 182 ? 27.788 -11.968 -13.314 1.00 78.75 182 TRP A CA 1
ATOM 1502 C C . TRP A 1 182 ? 28.133 -12.526 -14.695 1.00 78.75 182 TRP A C 1
ATOM 1504 O O . TRP A 1 182 ? 29.305 -12.688 -15.040 1.00 78.75 182 TRP A O 1
ATOM 1514 N N . PHE A 1 183 ? 27.125 -12.750 -15.538 1.00 82.88 183 PHE A N 1
ATOM 1515 C CA . PHE A 1 183 ? 27.304 -13.478 -16.796 1.00 82.88 183 PHE A CA 1
ATOM 1516 C C . PHE A 1 183 ? 28.107 -12.692 -17.844 1.00 82.88 183 PHE A C 1
ATOM 1518 O O . PHE A 1 183 ? 29.034 -13.236 -18.442 1.00 82.88 183 PHE A O 1
ATOM 1525 N N . ASP A 1 184 ? 27.830 -11.400 -18.027 1.00 81.56 184 ASP A N 1
ATOM 1526 C CA . ASP A 1 184 ? 28.525 -10.534 -18.993 1.00 81.56 184 ASP A CA 1
ATOM 1527 C C . ASP A 1 184 ? 29.997 -10.292 -18.626 1.00 81.56 184 ASP A C 1
ATOM 1529 O O . ASP A 1 184 ? 30.795 -9.881 -19.472 1.00 81.56 184 ASP A O 1
ATOM 1533 N N . ARG A 1 185 ? 30.378 -10.548 -17.368 1.00 77.25 185 ARG A N 1
ATOM 1534 C CA . ARG A 1 185 ? 31.777 -10.508 -16.923 1.00 77.25 185 ARG A CA 1
ATOM 1535 C C . ARG A 1 185 ? 32.537 -11.801 -17.214 1.00 77.25 185 ARG A C 1
ATOM 1537 O O . ARG A 1 185 ? 33.750 -11.834 -17.033 1.00 77.25 185 ARG A O 1
ATOM 1544 N N . GLY A 1 186 ? 31.848 -12.837 -17.689 1.00 83.31 186 GLY A N 1
ATOM 1545 C CA . GLY A 1 186 ? 32.435 -14.142 -17.971 1.00 83.31 186 GLY A CA 1
ATOM 1546 C C . GLY A 1 186 ? 32.562 -15.039 -16.742 1.00 83.31 186 GLY A C 1
ATOM 1547 O O . GLY A 1 186 ? 33.368 -15.967 -16.776 1.00 83.31 186 GLY A O 1
ATOM 1548 N N . VAL A 1 187 ? 31.791 -14.785 -15.674 1.00 85.06 187 VAL A N 1
ATOM 1549 C CA . VAL A 1 187 ? 31.731 -15.695 -14.524 1.00 85.06 187 VAL A CA 1
ATOM 1550 C C . VAL A 1 187 ? 31.084 -17.009 -14.957 1.00 85.06 187 VAL A C 1
ATOM 1552 O O . VAL A 1 187 ? 29.946 -17.038 -15.428 1.00 85.06 187 VAL A O 1
ATOM 1555 N N . VAL A 1 188 ? 31.811 -18.110 -14.792 1.00 89.25 188 VAL A N 1
ATOM 1556 C CA . VAL A 1 188 ? 31.338 -19.467 -15.072 1.00 89.25 188 VAL A CA 1
ATOM 1557 C C . VAL A 1 188 ? 30.842 -20.095 -13.774 1.00 89.25 188 VAL A C 1
ATOM 1559 O O . VAL A 1 188 ? 31.578 -20.158 -12.793 1.00 89.25 188 VAL A O 1
ATOM 1562 N N . MET A 1 189 ? 29.600 -20.570 -13.770 1.00 90.50 189 MET A N 1
ATOM 1563 C CA . MET A 1 189 ? 28.979 -21.241 -12.623 1.00 90.50 189 MET A CA 1
ATOM 1564 C C . MET A 1 189 ? 28.943 -22.753 -12.825 1.00 90.50 189 MET A C 1
ATOM 1566 O O . MET A 1 189 ? 28.910 -23.230 -13.964 1.00 90.50 189 MET A O 1
ATOM 1570 N N . GLN A 1 190 ? 28.894 -23.500 -11.721 1.00 90.75 190 GLN A N 1
ATOM 1571 C CA . GLN A 1 190 ? 28.515 -24.909 -11.786 1.00 90.75 190 GLN A CA 1
ATOM 1572 C C . GLN A 1 190 ? 27.041 -25.040 -12.207 1.00 90.75 190 GLN A C 1
ATOM 1574 O O . GLN A 1 190 ? 26.254 -24.128 -11.933 1.00 90.75 190 GLN A O 1
ATOM 1579 N N . PRO A 1 191 ? 26.649 -26.144 -12.871 1.00 90.44 191 PRO A N 1
ATOM 1580 C CA . PRO A 1 191 ? 25.264 -26.363 -13.289 1.00 90.44 191 PRO A CA 1
ATOM 1581 C C . PRO A 1 191 ? 24.271 -26.231 -12.130 1.00 90.44 191 PRO A C 1
ATOM 1583 O O . PRO A 1 191 ? 23.286 -25.514 -12.267 1.00 90.44 191 PRO A O 1
ATOM 1586 N N . ASP A 1 192 ? 24.594 -26.813 -10.974 1.00 91.06 192 ASP A N 1
ATOM 1587 C CA . ASP A 1 192 ? 23.732 -26.796 -9.788 1.00 91.06 192 ASP A CA 1
ATOM 1588 C C . ASP A 1 192 ? 23.516 -25.370 -9.250 1.00 91.06 192 ASP A C 1
ATOM 1590 O O . ASP A 1 192 ? 22.385 -24.959 -8.993 1.00 91.06 192 ASP A O 1
ATOM 1594 N N . ASP A 1 193 ? 24.585 -24.569 -9.140 1.00 87.94 193 ASP A N 1
ATOM 1595 C CA . ASP A 1 193 ? 24.490 -23.167 -8.706 1.00 87.94 193 ASP A CA 1
ATOM 1596 C C . ASP A 1 193 ? 23.715 -22.312 -9.711 1.00 87.94 193 ASP A C 1
ATOM 1598 O O . ASP A 1 193 ? 23.007 -21.377 -9.332 1.00 87.94 193 ASP A O 1
ATOM 1602 N N . ARG A 1 194 ? 23.852 -22.619 -11.004 1.00 89.12 194 ARG A N 1
ATOM 1603 C CA . ARG A 1 194 ? 23.130 -21.922 -12.064 1.00 89.12 194 ARG A CA 1
ATOM 1604 C C . ARG A 1 194 ? 21.640 -22.237 -12.016 1.00 89.12 194 ARG A C 1
ATOM 1606 O O . ARG A 1 194 ? 20.844 -21.308 -12.087 1.00 89.12 194 ARG A O 1
ATOM 1613 N N . GLU A 1 195 ? 21.266 -23.505 -11.882 1.00 89.94 195 GLU A N 1
ATOM 1614 C CA . GLU A 1 195 ? 19.865 -23.908 -11.732 1.00 89.94 195 GLU A CA 1
ATOM 1615 C C . GLU A 1 195 ? 19.256 -23.290 -10.472 1.00 89.94 195 GLU A C 1
ATOM 1617 O O . GLU A 1 195 ? 18.149 -22.753 -10.520 1.00 89.94 195 GLU A O 1
ATOM 1622 N N . LYS A 1 196 ? 20.008 -23.265 -9.364 1.00 89.50 196 LYS A N 1
ATOM 1623 C CA . LYS A 1 196 ? 19.589 -22.591 -8.132 1.00 89.50 196 LYS A CA 1
ATOM 1624 C C . LYS A 1 196 ? 19.377 -21.088 -8.347 1.00 89.50 196 LYS A C 1
ATOM 1626 O O . LYS A 1 196 ? 18.387 -20.544 -7.861 1.00 89.50 196 LYS A O 1
ATOM 1631 N N . LEU A 1 197 ? 20.275 -20.414 -9.072 1.00 88.06 197 LEU A N 1
ATOM 1632 C CA . LEU A 1 197 ? 20.155 -18.986 -9.383 1.00 88.06 197 LEU A CA 1
ATOM 1633 C C . LEU A 1 197 ? 18.962 -18.703 -10.301 1.00 88.06 197 LEU A C 1
ATOM 1635 O O . LEU A 1 197 ? 18.215 -17.763 -10.051 1.00 88.06 197 LEU A O 1
ATOM 1639 N N . GLU A 1 198 ? 18.766 -19.504 -11.347 1.00 87.56 198 GLU A N 1
ATOM 1640 C CA . GLU A 1 198 ? 17.627 -19.367 -12.261 1.00 87.56 198 GLU A CA 1
ATOM 1641 C C . GLU A 1 198 ? 16.303 -19.598 -11.517 1.00 87.56 198 GLU A C 1
ATOM 1643 O O . GLU A 1 198 ? 15.391 -18.781 -11.634 1.00 87.56 198 GLU A O 1
ATOM 1648 N N . HIS A 1 199 ? 16.234 -20.618 -10.655 1.00 87.06 199 HIS A N 1
ATOM 1649 C CA . HIS A 1 199 ? 15.083 -20.848 -9.784 1.00 87.06 199 HIS A CA 1
ATOM 1650 C C . HIS A 1 199 ? 14.826 -19.663 -8.844 1.00 87.06 199 HIS A C 1
ATOM 1652 O O . HIS A 1 199 ? 13.692 -19.203 -8.718 1.00 87.06 199 HIS A O 1
ATOM 1658 N N . TRP A 1 200 ? 15.874 -19.119 -8.223 1.00 84.81 200 TRP A N 1
ATOM 1659 C CA . TRP A 1 200 ? 15.746 -17.949 -7.358 1.00 84.81 200 TRP A CA 1
ATOM 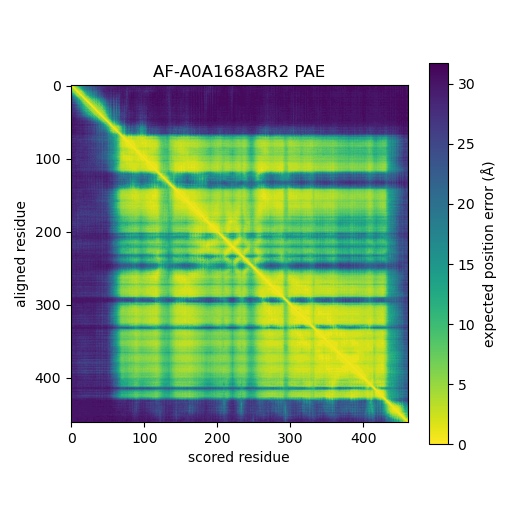1660 C C . TRP A 1 200 ? 15.266 -16.711 -8.127 1.00 84.81 200 TRP A C 1
ATOM 1662 O O . TRP A 1 200 ? 14.394 -15.999 -7.648 1.00 84.81 200 TRP A O 1
ATOM 1672 N N . LEU A 1 201 ? 15.750 -16.473 -9.349 1.00 82.75 201 LEU A N 1
ATOM 1673 C CA . LEU A 1 201 ? 15.295 -15.362 -10.199 1.00 82.75 201 LEU A CA 1
ATOM 1674 C C . LEU A 1 201 ? 13.865 -15.546 -10.740 1.00 82.75 201 LEU A C 1
ATOM 1676 O O . LEU A 1 201 ? 13.231 -14.569 -11.147 1.00 82.75 201 LEU A O 1
ATOM 1680 N N . ASP A 1 202 ? 13.362 -16.779 -10.777 1.00 80.31 202 ASP A N 1
ATOM 1681 C CA . ASP A 1 202 ? 11.986 -17.095 -11.166 1.00 80.31 202 ASP A CA 1
ATOM 1682 C C . ASP A 1 202 ? 10.999 -16.944 -9.990 1.00 80.31 202 ASP A C 1
ATOM 1684 O O . ASP A 1 202 ? 9.845 -16.564 -10.195 1.00 80.31 202 ASP A O 1
ATOM 1688 N N . VAL A 1 203 ? 11.447 -17.224 -8.760 1.00 76.12 203 VAL A N 1
ATOM 1689 C CA . VAL A 1 203 ? 10.601 -17.322 -7.552 1.00 76.12 203 VAL A CA 1
ATOM 1690 C C . VAL A 1 203 ? 10.767 -16.120 -6.601 1.00 76.12 203 VAL A C 1
ATOM 1692 O O . VAL A 1 203 ? 9.855 -15.779 -5.841 1.00 76.12 203 VAL A O 1
ATOM 1695 N N . GLY A 1 204 ? 11.915 -15.446 -6.636 1.00 63.19 204 GLY A N 1
ATOM 1696 C CA . GLY A 1 204 ? 12.505 -14.777 -5.474 1.00 63.19 204 GLY A CA 1
ATOM 1697 C C . GLY A 1 204 ? 12.008 -13.391 -5.076 1.00 63.19 204 GLY A C 1
ATOM 1698 O O . GLY A 1 204 ? 12.479 -12.861 -4.081 1.00 63.19 204 GLY A O 1
ATOM 1699 N N . LEU A 1 205 ? 11.038 -12.796 -5.768 1.00 64.50 205 LEU A N 1
ATOM 1700 C CA . LEU A 1 205 ? 10.319 -11.621 -5.237 1.00 64.50 205 LEU A CA 1
ATOM 1701 C C . LEU A 1 205 ? 8.910 -11.939 -4.764 1.00 64.50 205 LEU A C 1
ATOM 1703 O O . LEU A 1 205 ? 8.328 -11.191 -3.988 1.00 64.50 205 LEU A O 1
ATOM 1707 N N . ARG A 1 206 ? 8.316 -13.015 -5.277 1.00 67.44 206 ARG A N 1
ATOM 1708 C CA . ARG A 1 206 ? 6.876 -13.269 -5.127 1.00 67.44 206 ARG A CA 1
ATOM 1709 C C . ARG A 1 206 ? 6.540 -14.087 -3.893 1.00 67.44 206 ARG A C 1
ATOM 1711 O O . ARG A 1 206 ? 5.373 -14.171 -3.529 1.00 67.44 206 ARG A O 1
ATOM 1718 N N . THR A 1 207 ? 7.547 -14.727 -3.314 1.00 64.56 207 THR A N 1
ATOM 1719 C CA . THR A 1 207 ? 7.349 -15.864 -2.410 1.00 64.56 207 THR A CA 1
ATOM 1720 C C . THR A 1 207 ? 8.020 -15.667 -1.061 1.00 64.56 207 THR A C 1
ATOM 1722 O O . THR A 1 207 ? 7.760 -16.435 -0.140 1.00 64.56 207 THR A O 1
ATOM 1725 N N . TYR A 1 208 ? 8.878 -14.657 -0.938 1.00 63.31 208 TYR A N 1
ATOM 1726 C CA . TYR A 1 208 ? 9.618 -14.409 0.283 1.00 63.31 208 TYR A CA 1
ATOM 1727 C C . TYR A 1 208 ? 8.961 -13.285 1.076 1.00 63.31 208 TYR A C 1
ATOM 1729 O O . TYR A 1 208 ? 8.835 -12.167 0.587 1.00 63.31 208 TYR A O 1
ATOM 1737 N N . ASN A 1 209 ? 8.557 -13.627 2.297 1.00 60.75 209 ASN A N 1
ATOM 1738 C CA . ASN A 1 209 ? 8.228 -12.687 3.357 1.00 60.75 209 ASN A CA 1
ATOM 1739 C C . ASN A 1 209 ? 9.395 -12.733 4.352 1.00 60.75 209 ASN A C 1
ATOM 1741 O O . ASN A 1 209 ? 9.764 -13.832 4.781 1.00 60.75 209 ASN A O 1
ATOM 1745 N N . GLY A 1 210 ? 9.959 -11.585 4.725 1.00 66.50 210 GLY A N 1
ATOM 1746 C CA . GLY A 1 210 ? 11.098 -11.520 5.644 1.00 66.50 210 GLY A CA 1
ATOM 1747 C C . GLY A 1 210 ? 12.468 -11.452 4.963 1.00 66.50 210 GLY A C 1
ATOM 1748 O O . GLY A 1 210 ? 12.590 -11.475 3.737 1.00 66.50 210 GLY A O 1
ATOM 1749 N N . ASP A 1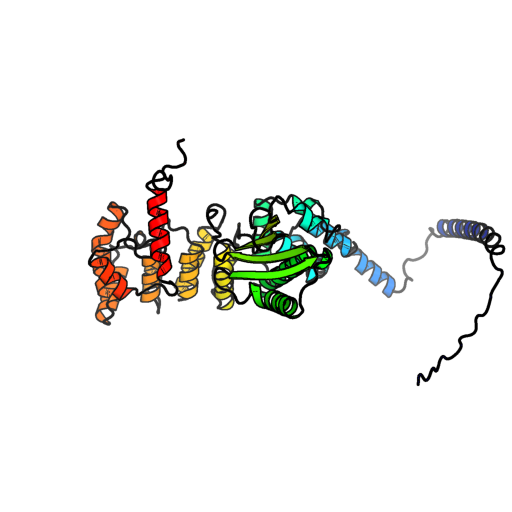 211 ? 13.509 -11.354 5.792 1.00 70.62 211 ASP A N 1
ATOM 1750 C CA . ASP A 1 211 ? 14.883 -11.201 5.320 1.00 70.62 211 ASP A CA 1
ATOM 1751 C C . ASP A 1 211 ? 15.401 -12.505 4.703 1.00 70.62 211 ASP A C 1
ATOM 1753 O O . ASP A 1 211 ? 15.427 -13.560 5.344 1.00 70.62 211 ASP A O 1
ATOM 1757 N N . VAL A 1 212 ? 15.847 -12.436 3.448 1.00 76.44 212 VAL A N 1
ATOM 1758 C CA . VAL A 1 212 ? 16.357 -13.599 2.708 1.00 76.44 212 VAL A CA 1
ATOM 1759 C C . VAL A 1 212 ? 17.760 -13.319 2.211 1.00 76.44 212 VAL A C 1
ATOM 1761 O O . VAL A 1 212 ? 18.001 -12.311 1.553 1.00 76.44 212 VAL A O 1
ATOM 1764 N N . SER A 1 213 ? 18.685 -14.240 2.491 1.00 81.69 213 SER A N 1
ATOM 1765 C CA . SER A 1 213 ? 20.046 -14.204 1.958 1.00 81.69 213 SER A CA 1
ATOM 1766 C C . SER A 1 213 ? 20.332 -15.457 1.151 1.00 81.69 213 SER A C 1
ATOM 1768 O O . SER A 1 213 ? 20.353 -16.559 1.696 1.00 81.69 213 SER A O 1
ATOM 1770 N N . GLU A 1 214 ? 20.615 -15.285 -0.135 1.00 84.44 214 GLU A N 1
ATOM 1771 C CA . GLU A 1 214 ? 21.047 -16.369 -1.010 1.00 84.44 214 GLU A CA 1
ATOM 1772 C C . GLU A 1 214 ? 22.437 -16.102 -1.571 1.00 84.44 214 GLU A C 1
ATOM 1774 O O . GLU A 1 214 ? 22.836 -14.963 -1.828 1.00 84.44 214 GLU A O 1
ATOM 1779 N N . ARG A 1 215 ? 23.210 -17.179 -1.718 1.00 86.56 215 ARG A N 1
ATOM 1780 C CA . ARG A 1 215 ? 24.607 -17.142 -2.156 1.00 86.56 215 ARG A CA 1
ATOM 1781 C C . ARG A 1 215 ? 24.801 -18.087 -3.326 1.00 86.56 215 ARG A C 1
ATOM 1783 O O . ARG A 1 215 ? 24.334 -19.225 -3.281 1.00 86.56 215 ARG A O 1
ATOM 1790 N N . PHE A 1 216 ? 25.546 -17.616 -4.315 1.00 87.38 216 PHE A N 1
ATOM 1791 C CA . PHE A 1 216 ? 25.897 -18.357 -5.517 1.00 87.38 216 PHE A CA 1
ATOM 1792 C C . PHE A 1 216 ? 27.392 -18.214 -5.780 1.00 87.38 216 PHE A C 1
ATOM 1794 O O . PHE A 1 216 ? 27.966 -17.143 -5.569 1.00 87.38 216 PHE A O 1
ATOM 1801 N N . GLN A 1 217 ? 28.025 -19.295 -6.222 1.00 86.69 217 GLN A N 1
ATOM 1802 C CA . GLN A 1 217 ? 29.457 -19.326 -6.501 1.00 86.69 217 GLN A CA 1
ATOM 1803 C C . GLN A 1 217 ? 29.715 -19.386 -8.006 1.00 86.69 217 GLN A C 1
ATOM 1805 O O . GLN A 1 217 ? 28.928 -19.922 -8.789 1.00 86.69 217 GLN A O 1
ATOM 1810 N N . GLY A 1 218 ? 30.829 -18.802 -8.425 1.00 87.06 218 GLY A N 1
ATOM 1811 C CA . GLY A 1 218 ? 31.272 -18.817 -9.811 1.00 87.06 218 GLY A CA 1
ATOM 1812 C C . GLY A 1 218 ? 32.769 -18.573 -9.917 1.00 87.06 218 GLY A C 1
ATOM 1813 O O . GLY A 1 218 ? 33.418 -18.258 -8.928 1.00 87.06 218 GLY A O 1
ATOM 1814 N N . LYS A 1 219 ? 33.331 -18.742 -11.112 1.00 85.69 219 LYS A N 1
ATOM 1815 C CA . LYS A 1 219 ? 34.767 -18.588 -11.371 1.00 85.69 219 LYS A CA 1
ATOM 1816 C C . LYS A 1 219 ? 35.035 -17.713 -12.584 1.00 85.69 219 LYS A C 1
ATOM 1818 O O . LYS A 1 219 ? 34.364 -17.855 -13.605 1.00 85.69 219 LYS A O 1
ATOM 1823 N N . ILE A 1 220 ? 36.062 -16.870 -12.505 1.00 86.00 220 ILE A N 1
ATOM 1824 C CA . ILE A 1 220 ? 36.691 -16.247 -13.678 1.00 86.00 220 ILE A CA 1
ATOM 1825 C C . ILE A 1 220 ? 38.169 -16.640 -13.663 1.00 86.00 220 ILE A C 1
ATOM 1827 O O . ILE A 1 220 ? 38.945 -16.155 -12.841 1.00 86.00 220 ILE A O 1
ATOM 1831 N N . GLY A 1 221 ? 38.568 -17.528 -14.578 1.00 85.25 221 GLY A N 1
ATOM 1832 C CA . GLY A 1 221 ? 39.904 -18.129 -14.538 1.00 85.25 221 GLY A CA 1
ATOM 1833 C C . GLY A 1 221 ? 40.088 -18.956 -13.263 1.00 85.25 221 GLY A C 1
ATOM 1834 O O . GLY A 1 221 ? 39.266 -19.826 -12.983 1.00 85.25 221 GLY A O 1
ATOM 1835 N N . ASP A 1 222 ? 41.133 -18.648 -12.494 1.00 82.38 222 ASP A N 1
ATOM 1836 C CA . ASP A 1 222 ? 41.444 -19.314 -11.220 1.00 82.38 222 ASP A CA 1
ATOM 1837 C C . ASP A 1 222 ? 40.856 -18.593 -9.995 1.00 82.38 222 ASP A C 1
ATOM 1839 O O . ASP A 1 222 ? 41.040 -19.055 -8.872 1.00 82.38 222 ASP A O 1
ATOM 1843 N N . MET A 1 223 ? 40.166 -17.462 -10.188 1.00 79.31 223 MET A N 1
ATOM 1844 C CA . MET A 1 223 ? 39.573 -16.704 -9.086 1.00 79.31 223 MET A CA 1
ATOM 1845 C C . MET A 1 223 ? 38.127 -17.130 -8.838 1.00 79.31 223 MET A C 1
ATOM 1847 O O . MET A 1 223 ? 37.321 -17.194 -9.774 1.00 79.31 223 MET A O 1
ATOM 1851 N N . ASP A 1 224 ? 37.817 -17.385 -7.568 1.00 80.94 224 ASP A N 1
ATOM 1852 C CA . ASP A 1 224 ? 36.468 -17.652 -7.083 1.00 80.94 224 ASP A CA 1
ATOM 1853 C C . ASP A 1 224 ? 35.712 -16.338 -6.890 1.00 80.94 224 ASP A C 1
ATOM 1855 O O . ASP A 1 224 ? 36.235 -15.362 -6.373 1.00 80.94 224 ASP A O 1
ATOM 1859 N N . TYR A 1 225 ? 34.456 -16.312 -7.305 1.00 80.62 225 TYR A N 1
ATOM 1860 C CA . TYR A 1 225 ? 33.552 -15.188 -7.140 1.00 80.62 225 TYR A CA 1
ATOM 1861 C C . TYR A 1 225 ? 32.337 -15.647 -6.346 1.00 80.62 225 TYR A C 1
ATOM 1863 O O . TYR A 1 225 ? 31.778 -16.719 -6.593 1.00 80.62 225 TYR A O 1
ATOM 1871 N N . MET A 1 226 ? 31.877 -14.798 -5.430 1.00 81.62 226 MET A N 1
ATOM 1872 C CA . MET A 1 226 ? 30.604 -14.976 -4.731 1.00 81.62 226 MET A CA 1
ATOM 1873 C C . MET A 1 226 ? 29.600 -13.914 -5.175 1.00 81.62 226 MET A C 1
ATOM 1875 O O . MET A 1 226 ? 29.911 -12.729 -5.120 1.00 81.62 226 MET A O 1
ATOM 1879 N N . LEU A 1 227 ? 28.402 -14.346 -5.566 1.00 81.06 227 LEU A N 1
ATOM 1880 C CA . LEU A 1 227 ? 27.234 -13.496 -5.743 1.00 81.06 227 LEU A CA 1
ATOM 1881 C C . LEU A 1 227 ? 26.356 -13.689 -4.524 1.00 81.06 227 LEU A C 1
ATOM 1883 O O . LEU A 1 227 ? 25.972 -14.817 -4.209 1.00 81.06 227 LEU A O 1
ATOM 1887 N N . ARG A 1 228 ? 26.017 -12.602 -3.846 1.00 78.81 228 ARG A N 1
ATOM 1888 C CA . ARG A 1 228 ? 25.092 -12.656 -2.721 1.00 78.81 228 ARG A CA 1
ATOM 1889 C C . ARG A 1 228 ? 23.891 -11.779 -3.003 1.00 78.81 228 ARG A C 1
ATOM 1891 O O . ARG A 1 228 ? 24.080 -10.632 -3.364 1.00 78.81 228 ARG A O 1
ATOM 1898 N N . PHE A 1 229 ? 22.690 -12.302 -2.822 1.00 78.19 229 PHE A N 1
ATOM 1899 C CA . PHE A 1 229 ? 21.463 -11.518 -2.817 1.00 78.19 229 PHE A CA 1
ATOM 1900 C C . PHE A 1 229 ? 20.975 -11.441 -1.382 1.00 78.19 229 PHE A C 1
ATOM 1902 O O . PHE A 1 229 ? 20.794 -12.477 -0.747 1.00 78.19 229 PHE A O 1
ATOM 1909 N N . TRP A 1 230 ? 20.784 -10.232 -0.873 1.00 74.69 230 TRP A N 1
ATOM 1910 C CA . TRP A 1 230 ? 20.014 -10.004 0.347 1.00 74.69 230 TRP A CA 1
ATOM 1911 C C . TRP A 1 230 ? 18.743 -9.284 -0.023 1.00 74.69 230 TRP A C 1
ATOM 1913 O O . TRP A 1 230 ? 18.825 -8.331 -0.778 1.00 74.69 230 TRP A O 1
ATOM 1923 N N . ILE A 1 231 ? 17.602 -9.707 0.494 1.00 73.75 231 ILE A N 1
ATOM 1924 C CA . ILE A 1 231 ? 16.369 -8.930 0.451 1.00 73.75 231 ILE A CA 1
ATOM 1925 C C . ILE A 1 231 ? 16.082 -8.543 1.891 1.00 73.75 231 ILE A C 1
ATOM 1927 O O . ILE A 1 231 ? 15.906 -9.431 2.722 1.00 73.75 231 ILE A O 1
ATOM 1931 N N . HIS A 1 232 ? 16.080 -7.242 2.170 1.00 69.50 232 HIS A N 1
ATOM 1932 C CA . HIS A 1 232 ? 15.663 -6.703 3.461 1.00 69.50 232 HIS A CA 1
ATOM 1933 C C . HIS A 1 232 ? 14.167 -6.407 3.408 1.00 69.50 232 HIS A C 1
ATOM 1935 O O . HIS A 1 232 ? 13.736 -5.540 2.641 1.00 69.50 232 HIS A O 1
ATOM 1941 N N . ASP A 1 233 ? 13.385 -7.102 4.230 1.00 64.00 233 ASP A N 1
ATOM 1942 C CA . ASP A 1 233 ? 11.922 -6.969 4.291 1.00 64.00 233 ASP A CA 1
ATOM 1943 C C . ASP A 1 233 ? 11.508 -5.542 4.677 1.00 64.00 233 ASP A C 1
ATOM 1945 O O . ASP A 1 233 ? 10.547 -4.982 4.152 1.00 64.00 233 ASP A O 1
ATOM 1949 N N . ARG A 1 234 ? 12.299 -4.911 5.556 1.00 57.03 234 ARG A N 1
ATOM 1950 C CA . ARG A 1 234 ? 12.015 -3.578 6.110 1.00 57.03 234 ARG A CA 1
ATOM 1951 C C . ARG A 1 234 ? 12.322 -2.437 5.139 1.00 57.03 234 ARG A C 1
ATOM 1953 O O . ARG A 1 234 ? 11.639 -1.414 5.172 1.00 57.03 234 ARG A O 1
ATOM 1960 N N . ASP A 1 235 ? 13.32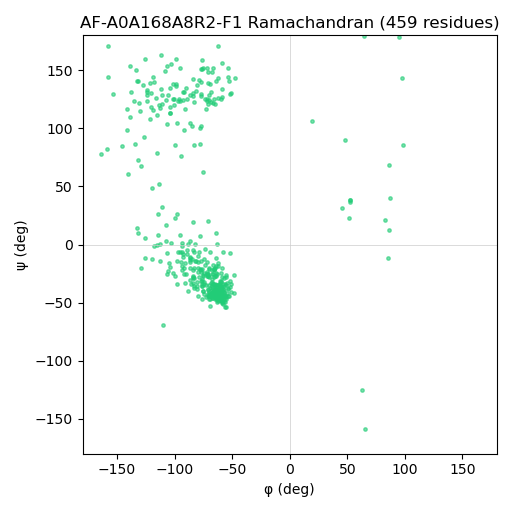6 -2.620 4.277 1.00 58.94 235 ASP A N 1
ATOM 1961 C CA . ASP A 1 235 ? 13.911 -1.524 3.497 1.00 58.94 235 ASP A CA 1
ATOM 1962 C C . ASP A 1 235 ? 13.719 -1.652 1.979 1.00 58.94 235 ASP A C 1
ATOM 1964 O O . ASP A 1 235 ? 14.169 -0.787 1.221 1.00 58.94 235 ASP A O 1
ATOM 1968 N N . SER A 1 236 ? 13.054 -2.722 1.509 1.00 64.00 236 SER A N 1
ATOM 1969 C CA . SER A 1 236 ? 12.964 -3.052 0.071 1.00 64.00 236 SER A CA 1
ATOM 1970 C C . SER A 1 236 ? 14.329 -2.918 -0.620 1.00 64.00 236 SER A C 1
ATOM 1972 O O . SER A 1 236 ? 14.445 -2.505 -1.779 1.00 64.00 236 SER A O 1
ATOM 1974 N N . GLN A 1 237 ? 15.387 -3.186 0.147 1.00 67.31 237 GLN A N 1
ATOM 1975 C CA . GLN A 1 237 ? 16.764 -2.993 -0.243 1.00 67.31 237 GLN A CA 1
ATOM 1976 C C . GLN A 1 237 ? 17.339 -4.353 -0.565 1.00 67.31 237 GLN A C 1
ATOM 1978 O O . GLN A 1 237 ? 17.159 -5.328 0.165 1.00 67.31 237 GLN A O 1
ATOM 1983 N N . MET A 1 238 ? 18.051 -4.380 -1.677 1.00 65.56 238 MET A N 1
ATOM 1984 C CA . MET A 1 238 ? 18.802 -5.515 -2.122 1.00 65.56 238 MET A CA 1
ATOM 1985 C C . MET A 1 238 ? 20.268 -5.166 -2.215 1.00 65.56 238 MET A C 1
ATOM 1987 O O . MET A 1 238 ? 20.672 -4.346 -3.038 1.00 65.56 238 MET A O 1
ATOM 1991 N N . ASP A 1 239 ? 21.062 -5.830 -1.391 1.00 67.56 239 ASP A N 1
ATOM 1992 C CA . ASP A 1 239 ? 22.505 -5.714 -1.448 1.00 67.56 239 ASP A CA 1
ATOM 1993 C C . ASP A 1 239 ? 23.055 -6.868 -2.255 1.00 67.56 239 ASP A C 1
ATOM 1995 O O . ASP A 1 239 ? 22.834 -8.040 -1.930 1.00 67.56 239 ASP A O 1
ATOM 1999 N N . VAL A 1 240 ? 23.796 -6.519 -3.302 1.00 65.50 240 VAL A N 1
ATOM 2000 C CA . VAL A 1 240 ? 24.559 -7.497 -4.048 1.00 65.50 240 VAL A CA 1
ATOM 2001 C C . VAL A 1 240 ? 26.031 -7.244 -3.926 1.00 65.50 240 VAL A C 1
ATOM 2003 O O . VAL A 1 240 ? 26.554 -6.285 -4.489 1.00 65.50 240 VAL A O 1
ATOM 2006 N N . SER A 1 241 ? 26.697 -8.153 -3.230 1.00 66.69 241 SER A N 1
ATOM 2007 C CA . SER A 1 241 ? 28.136 -8.135 -3.089 1.00 66.69 241 SER A CA 1
ATOM 2008 C C . SER A 1 241 ? 28.803 -9.138 -4.020 1.00 66.69 241 SER A C 1
ATOM 2010 O O . SER A 1 241 ? 28.342 -10.267 -4.192 1.00 66.69 241 SER A O 1
ATOM 2012 N N . GLU A 1 242 ? 29.900 -8.684 -4.617 1.00 67.38 242 GLU A N 1
ATOM 2013 C CA . GLU A 1 242 ? 30.858 -9.486 -5.367 1.00 67.38 242 GLU A CA 1
ATOM 2014 C C . GLU A 1 242 ? 32.177 -9.480 -4.598 1.00 67.38 242 GLU A C 1
ATOM 2016 O O . GLU A 1 242 ? 32.744 -8.406 -4.386 1.00 67.38 242 GLU A O 1
ATOM 2021 N N . SER A 1 243 ? 32.670 -10.651 -4.193 1.00 67.00 243 SER A N 1
ATOM 2022 C CA . SER A 1 243 ? 34.011 -10.792 -3.613 1.00 67.00 243 SER A CA 1
ATOM 2023 C C . SER A 1 243 ? 34.829 -11.816 -4.405 1.00 67.00 243 SER A C 1
ATOM 2025 O O . SER A 1 243 ? 34.284 -12.888 -4.687 1.00 67.00 243 SER A O 1
ATOM 2027 N N . PRO A 1 244 ? 36.097 -11.506 -4.758 1.00 64.19 244 PRO A N 1
ATOM 2028 C CA . PRO A 1 244 ? 37.037 -12.452 -5.362 1.00 64.19 244 PRO A CA 1
ATOM 2029 C C . PRO A 1 244 ? 37.574 -13.486 -4.357 1.00 64.19 244 PRO A C 1
ATOM 2031 O O . PRO A 1 244 ? 38.358 -14.354 -4.731 1.00 64.19 244 PRO A O 1
ATOM 2034 N N . ASP A 1 245 ? 37.199 -13.370 -3.079 1.00 64.38 245 ASP A N 1
ATOM 2035 C CA . ASP A 1 245 ? 37.571 -14.327 -2.048 1.00 64.38 245 ASP A CA 1
ATOM 2036 C C . ASP A 1 245 ? 36.330 -14.735 -1.244 1.00 64.38 245 ASP A C 1
ATOM 2038 O O . ASP A 1 245 ? 35.631 -13.901 -0.660 1.00 64.38 245 ASP A O 1
ATOM 2042 N N . ALA A 1 246 ? 36.020 -16.034 -1.220 1.00 58.53 246 ALA A N 1
ATOM 2043 C CA . ALA A 1 246 ? 34.800 -16.552 -0.595 1.00 58.53 246 ALA A CA 1
ATOM 2044 C C . ALA A 1 246 ? 34.760 -16.311 0.928 1.00 58.53 246 ALA A C 1
ATOM 2046 O O . ALA A 1 246 ? 33.682 -16.370 1.529 1.00 58.53 246 ALA A O 1
ATOM 2047 N N . GLN A 1 247 ? 35.919 -16.041 1.542 1.00 58.62 247 GLN A N 1
ATOM 2048 C CA . GLN A 1 247 ? 36.076 -15.831 2.981 1.00 58.62 247 GLN A CA 1
ATOM 2049 C C . GLN A 1 247 ? 36.263 -14.360 3.384 1.00 58.62 247 GLN A C 1
ATOM 2051 O O . GLN A 1 247 ? 35.990 -14.031 4.538 1.00 58.62 247 GLN A O 1
ATOM 2056 N N . ASP A 1 248 ? 36.651 -13.465 2.468 1.00 58.53 248 ASP A N 1
ATOM 2057 C CA . ASP A 1 248 ? 36.909 -12.060 2.797 1.00 58.53 248 ASP A CA 1
ATOM 2058 C C . ASP A 1 248 ? 35.759 -11.150 2.339 1.00 58.53 248 ASP A C 1
ATOM 2060 O O . ASP A 1 248 ? 35.487 -10.972 1.150 1.00 58.53 248 ASP A O 1
ATOM 2064 N N . SER A 1 249 ? 35.053 -10.572 3.314 1.00 57.59 249 SER A N 1
ATOM 2065 C CA . SER A 1 249 ? 33.945 -9.637 3.072 1.00 57.59 249 SER A CA 1
ATOM 2066 C C . SER A 1 249 ? 34.416 -8.188 2.903 1.00 57.59 249 SER A C 1
ATOM 2068 O O . SER A 1 249 ? 33.624 -7.344 2.491 1.00 57.59 249 SER A O 1
ATOM 2070 N N . SER A 1 250 ? 35.684 -7.884 3.203 1.00 56.50 250 SER A N 1
ATOM 2071 C CA . SER A 1 250 ? 36.207 -6.511 3.230 1.00 56.50 250 SER A CA 1
ATOM 2072 C C . SER A 1 250 ? 36.548 -5.946 1.844 1.00 56.50 250 SER A C 1
ATOM 2074 O O . SER A 1 250 ? 36.520 -4.732 1.649 1.00 56.50 250 SER A O 1
ATOM 2076 N N . SER A 1 251 ? 36.806 -6.812 0.856 1.00 57.47 251 SER A N 1
ATOM 2077 C CA . SER A 1 251 ? 37.093 -6.429 -0.537 1.00 57.47 251 SER A CA 1
ATOM 2078 C C . SER A 1 251 ? 35.855 -6.425 -1.445 1.00 57.47 251 SER A C 1
ATOM 2080 O O . SER A 1 251 ? 35.955 -6.140 -2.644 1.00 57.47 251 SER A O 1
ATOM 2082 N N . ALA A 1 252 ? 34.682 -6.732 -0.884 1.00 61.66 252 ALA A N 1
ATOM 2083 C CA . ALA A 1 252 ? 33.483 -6.966 -1.662 1.00 61.66 252 ALA A CA 1
ATOM 2084 C C . ALA A 1 252 ? 32.923 -5.664 -2.257 1.00 61.66 252 ALA A C 1
ATOM 2086 O O . ALA A 1 252 ? 32.606 -4.709 -1.544 1.00 61.66 252 ALA A O 1
ATOM 2087 N N . ARG A 1 253 ? 32.734 -5.629 -3.579 1.00 66.94 253 ARG A N 1
ATOM 2088 C CA . ARG A 1 253 ? 31.989 -4.545 -4.230 1.00 66.94 253 ARG A CA 1
ATOM 2089 C C . ARG A 1 253 ? 30.506 -4.795 -4.003 1.00 66.94 253 ARG A C 1
ATOM 2091 O O . ARG A 1 253 ? 29.930 -5.659 -4.657 1.00 66.94 253 ARG A O 1
ATOM 2098 N N . SER A 1 254 ? 29.914 -4.066 -3.060 1.00 68.25 254 SER A N 1
ATOM 2099 C CA . SER A 1 254 ? 28.475 -4.122 -2.799 1.00 68.25 254 SER A CA 1
ATOM 2100 C C . SER A 1 254 ? 27.730 -3.058 -3.599 1.00 68.25 254 SER A C 1
ATOM 2102 O O . SER A 1 254 ? 28.027 -1.863 -3.505 1.00 68.25 254 SER A O 1
ATOM 2104 N N . VAL A 1 255 ? 26.749 -3.494 -4.380 1.00 68.75 255 VAL A N 1
ATOM 2105 C CA . VAL A 1 255 ? 25.750 -2.633 -5.003 1.00 68.75 255 VAL A CA 1
ATOM 2106 C C . VAL A 1 255 ? 24.456 -2.792 -4.232 1.00 68.75 255 VAL A C 1
ATOM 2108 O O . VAL A 1 255 ? 23.823 -3.842 -4.288 1.00 68.75 255 VAL A O 1
ATOM 2111 N N . SER A 1 256 ? 24.053 -1.724 -3.558 1.00 72.69 256 SER A N 1
ATOM 2112 C CA . SER A 1 256 ? 22.711 -1.614 -3.002 1.00 72.69 256 SER A CA 1
ATOM 2113 C C . SER A 1 256 ? 21.744 -1.119 -4.079 1.00 72.69 256 SER A C 1
ATOM 2115 O O . SER A 1 256 ? 22.010 -0.141 -4.793 1.00 72.69 256 SER A O 1
ATOM 2117 N N . ILE A 1 257 ? 20.635 -1.826 -4.219 1.00 75.00 257 ILE A N 1
ATOM 2118 C CA . ILE A 1 257 ? 19.525 -1.539 -5.114 1.00 75.00 257 ILE A CA 1
ATOM 2119 C C . ILE A 1 257 ? 18.269 -1.450 -4.262 1.00 75.00 257 ILE A C 1
ATOM 2121 O O . ILE A 1 257 ? 17.985 -2.374 -3.515 1.00 75.00 257 ILE A O 1
ATOM 2125 N N . THR A 1 258 ? 17.460 -0.410 -4.431 1.00 76.81 258 THR A N 1
ATOM 2126 C CA . THR A 1 258 ? 16.152 -0.338 -3.771 1.00 76.81 258 THR A CA 1
ATOM 2127 C C . THR A 1 258 ? 15.048 -0.646 -4.777 1.00 76.81 258 THR A C 1
ATOM 2129 O O . THR A 1 258 ? 14.895 0.062 -5.784 1.00 76.81 258 THR A O 1
ATOM 2132 N N . PHE A 1 259 ? 14.294 -1.714 -4.517 1.00 78.44 259 PHE A N 1
ATOM 2133 C CA . PHE A 1 259 ? 13.123 -2.102 -5.290 1.00 78.44 259 PHE A CA 1
ATOM 2134 C C . PHE A 1 259 ? 12.113 -2.911 -4.448 1.00 78.44 259 PHE A C 1
ATOM 2136 O O . PHE A 1 259 ? 12.485 -3.952 -3.913 1.00 78.44 259 PHE A O 1
ATOM 2143 N N . PRO A 1 260 ? 10.822 -2.534 -4.447 1.00 83.94 260 PRO A N 1
ATOM 2144 C CA . PRO A 1 260 ? 10.293 -1.268 -4.941 1.00 83.94 260 PRO A CA 1
ATOM 2145 C C . PRO A 1 260 ? 10.857 -0.079 -4.157 1.00 83.94 260 PRO A C 1
ATOM 2147 O O . PRO A 1 260 ? 11.071 -0.143 -2.953 1.00 83.94 260 PRO A O 1
ATOM 2150 N N . TYR A 1 261 ? 11.103 1.026 -4.850 1.00 83.88 261 TYR A N 1
ATOM 2151 C CA . TYR A 1 261 ? 11.448 2.287 -4.214 1.00 83.88 261 TYR A CA 1
ATOM 2152 C C . TYR A 1 261 ? 10.262 2.758 -3.361 1.00 83.88 261 TYR A C 1
ATOM 2154 O O . TYR A 1 261 ? 9.120 2.612 -3.824 1.00 83.88 261 TYR A O 1
ATOM 2162 N N . PRO A 1 262 ? 10.501 3.333 -2.165 1.00 85.69 262 PRO A N 1
ATOM 2163 C CA . PRO A 1 262 ? 9.432 3.752 -1.273 1.00 85.69 262 PRO A CA 1
ATOM 2164 C C . PRO A 1 262 ? 8.433 4.654 -1.990 1.00 85.69 262 PRO A C 1
ATOM 2166 O O . PRO A 1 262 ? 8.797 5.506 -2.811 1.00 85.69 262 PRO A O 1
ATOM 2169 N N . ILE A 1 263 ? 7.155 4.461 -1.688 1.00 88.88 263 ILE A N 1
ATOM 2170 C CA . ILE A 1 263 ? 6.113 5.333 -2.201 1.00 88.88 263 ILE A CA 1
ATOM 2171 C C . ILE A 1 263 ? 6.258 6.673 -1.493 1.00 88.88 263 ILE A C 1
ATOM 2173 O O . ILE A 1 263 ? 6.149 6.757 -0.276 1.00 88.88 263 ILE A O 1
ATOM 2177 N N . LEU A 1 264 ? 6.465 7.735 -2.260 1.00 88.81 264 LEU A N 1
ATOM 2178 C CA . LEU A 1 264 ? 6.589 9.092 -1.734 1.00 88.81 264 LEU A CA 1
ATOM 2179 C C . LEU A 1 264 ? 5.232 9.803 -1.697 1.00 88.81 264 LEU A C 1
ATOM 2181 O O . LEU A 1 264 ? 4.957 10.611 -0.806 1.00 88.81 264 LEU A O 1
ATOM 2185 N N . ARG A 1 265 ? 4.356 9.490 -2.658 1.00 90.56 265 ARG A N 1
ATOM 2186 C CA . ARG A 1 265 ? 3.024 10.090 -2.772 1.00 90.56 265 ARG A CA 1
ATOM 2187 C C . ARG A 1 265 ? 1.995 9.060 -3.212 1.00 90.56 265 ARG A C 1
ATOM 2189 O O . ARG A 1 265 ? 2.070 8.524 -4.319 1.00 90.56 265 ARG A O 1
ATOM 2196 N N . PHE A 1 266 ? 1.018 8.803 -2.348 1.00 91.00 266 PHE A N 1
ATOM 2197 C CA . PHE A 1 266 ? -0.066 7.867 -2.638 1.00 91.00 266 PHE A CA 1
ATOM 2198 C C . PHE A 1 266 ? -1.325 8.616 -3.089 1.00 91.00 266 PHE A C 1
ATOM 2200 O O . PHE A 1 266 ? -1.668 9.643 -2.502 1.00 91.00 266 PHE A O 1
ATOM 2207 N N . PRO A 1 267 ? -2.044 8.128 -4.110 1.00 92.94 267 PRO A N 1
ATOM 2208 C CA . PRO A 1 267 ? -3.182 8.858 -4.642 1.00 92.94 267 PRO A CA 1
ATOM 2209 C C . PRO A 1 267 ? -4.441 8.767 -3.782 1.00 92.94 267 PRO A C 1
ATOM 2211 O O . PRO A 1 267 ? -4.961 7.683 -3.526 1.00 92.94 267 PRO A O 1
ATOM 2214 N N . ASP A 1 268 ? -5.021 9.928 -3.487 1.00 93.12 268 ASP A N 1
ATOM 2215 C CA . ASP A 1 268 ? -6.261 10.108 -2.721 1.00 93.12 268 ASP A CA 1
ATOM 2216 C C . ASP A 1 268 ? -7.416 9.208 -3.183 1.00 93.12 268 ASP A C 1
ATOM 2218 O O . ASP A 1 268 ? -8.118 8.613 -2.372 1.00 93.12 268 ASP A O 1
ATOM 2222 N N . CYS A 1 269 ? -7.609 9.039 -4.496 1.00 92.06 269 CYS A N 1
ATOM 2223 C CA . CYS A 1 269 ? -8.698 8.207 -5.022 1.00 92.06 269 CYS A CA 1
ATOM 2224 C C . CYS A 1 269 ? -8.550 6.714 -4.675 1.00 92.06 269 CYS A C 1
ATOM 2226 O O . CYS A 1 269 ? -9.525 5.959 -4.729 1.00 92.06 269 CYS A O 1
ATOM 2228 N N . ARG A 1 270 ? -7.334 6.262 -4.345 1.00 92.25 270 ARG A N 1
ATOM 2229 C CA . ARG A 1 270 ? -7.089 4.904 -3.853 1.00 92.25 270 ARG A CA 1
ATOM 2230 C C . ARG A 1 270 ? -7.360 4.784 -2.355 1.00 92.25 270 ARG A C 1
ATOM 2232 O O . ARG A 1 270 ? -7.622 3.674 -1.933 1.00 92.25 270 ARG A O 1
ATOM 2239 N N . LEU A 1 271 ? -7.374 5.883 -1.603 1.00 92.88 271 LEU A N 1
ATOM 2240 C CA . LEU A 1 271 ? -7.664 5.890 -0.166 1.00 92.88 271 LEU A CA 1
ATOM 2241 C C . LEU A 1 271 ? -9.137 6.146 0.171 1.00 92.88 271 LEU A C 1
ATOM 2243 O O . LEU A 1 271 ? -9.497 6.036 1.328 1.00 92.88 271 LEU A O 1
ATOM 2247 N N . ARG A 1 272 ? -9.988 6.472 -0.806 1.00 93.69 272 ARG A N 1
ATOM 2248 C CA . ARG A 1 272 ? -11.437 6.688 -0.612 1.00 93.69 272 ARG A CA 1
ATOM 2249 C C . ARG A 1 272 ? -12.263 5.461 -0.987 1.00 93.69 272 ARG A C 1
ATOM 2251 O O . ARG A 1 272 ? -11.795 4.680 -1.804 1.00 93.69 272 ARG A O 1
ATOM 2258 N N . GLY A 1 273 ? -13.499 5.325 -0.510 1.00 90.81 273 GLY A N 1
ATOM 2259 C CA . GLY A 1 273 ? -14.431 4.299 -1.002 1.00 90.81 273 GLY A CA 1
ATOM 2260 C C . GLY A 1 273 ? -14.793 4.445 -2.500 1.00 90.81 273 GLY A C 1
ATOM 2261 O O . GLY A 1 273 ? -14.415 5.431 -3.148 1.00 90.81 273 GLY A O 1
ATOM 2262 N N . PRO A 1 274 ? -15.492 3.465 -3.101 1.00 95.25 274 PRO A N 1
ATOM 2263 C CA . PRO A 1 274 ? -15.931 2.220 -2.474 1.00 95.25 274 PRO A CA 1
ATOM 2264 C C . PRO A 1 274 ? -14.812 1.182 -2.299 1.00 95.25 274 PRO A C 1
ATOM 2266 O O . PRO A 1 274 ? -13.858 1.144 -3.093 1.00 95.25 274 PRO A O 1
ATOM 2269 N N . TRP A 1 275 ? -14.929 0.339 -1.272 1.00 96.06 275 TRP A N 1
ATOM 2270 C CA . TRP A 1 275 ? -13.941 -0.659 -0.852 1.00 96.06 275 TRP A CA 1
ATOM 2271 C C . TRP A 1 275 ? -14.210 -2.037 -1.451 1.00 96.06 275 TRP A C 1
ATOM 2273 O O . TRP A 1 275 ? -14.665 -2.967 -0.788 1.00 96.06 275 TRP A O 1
ATOM 2283 N N . THR A 1 276 ? -13.876 -2.194 -2.733 1.00 95.88 276 THR A N 1
ATOM 2284 C CA . THR A 1 276 ? -13.936 -3.515 -3.374 1.00 95.88 276 THR A CA 1
ATOM 2285 C C . THR A 1 276 ? -12.816 -4.433 -2.862 1.00 95.88 276 THR A C 1
ATOM 2287 O O . THR A 1 276 ? -11.734 -3.935 -2.524 1.00 95.88 276 THR A O 1
ATOM 2290 N N . PRO A 1 277 ? -13.003 -5.767 -2.859 1.00 94.88 277 PRO A N 1
ATOM 2291 C CA . PRO A 1 277 ? -11.970 -6.713 -2.427 1.00 94.88 277 PRO A CA 1
ATOM 2292 C C . PRO A 1 277 ? -10.632 -6.526 -3.154 1.00 94.88 277 PRO A C 1
ATOM 2294 O O . PRO A 1 277 ? -9.567 -6.569 -2.542 1.00 94.88 277 PRO A O 1
ATOM 2297 N N . GLU A 1 278 ? -10.666 -6.227 -4.456 1.00 92.81 278 GLU A N 1
ATOM 2298 C CA . GLU A 1 278 ? -9.460 -5.997 -5.258 1.00 92.81 278 GLU A CA 1
ATOM 2299 C C . GLU A 1 278 ? -8.724 -4.726 -4.827 1.00 92.81 278 GLU A C 1
ATOM 2301 O O . GLU A 1 278 ? -7.495 -4.657 -4.890 1.00 92.81 278 GLU A O 1
ATOM 2306 N N . LYS A 1 279 ? -9.465 -3.699 -4.399 1.00 93.94 279 LYS A N 1
ATOM 2307 C CA . LYS A 1 279 ? -8.889 -2.452 -3.901 1.00 93.94 279 LYS A CA 1
ATOM 2308 C C . LYS A 1 279 ? -8.233 -2.657 -2.542 1.00 93.94 279 LYS A C 1
ATOM 2310 O O . LYS A 1 279 ? -7.113 -2.187 -2.354 1.00 93.94 279 LYS A O 1
ATOM 2315 N N . VAL A 1 280 ? -8.900 -3.377 -1.642 1.00 94.81 280 VAL A N 1
ATOM 2316 C CA . VAL A 1 280 ? -8.361 -3.743 -0.326 1.00 94.81 280 VAL A CA 1
ATOM 2317 C C . VAL A 1 280 ? -7.071 -4.544 -0.499 1.00 94.81 280 VAL A C 1
ATOM 2319 O O . VAL A 1 280 ? -6.031 -4.147 0.021 1.00 94.81 280 VAL A O 1
ATOM 2322 N N . GLN A 1 281 ? -7.091 -5.581 -1.343 1.00 92.25 281 GLN A N 1
ATOM 2323 C CA . GLN A 1 281 ? -5.906 -6.382 -1.653 1.00 92.25 281 GLN A CA 1
ATOM 2324 C C . GLN A 1 281 ? -4.774 -5.540 -2.258 1.00 92.25 281 GLN A C 1
ATOM 2326 O O . GLN A 1 281 ? -3.610 -5.716 -1.904 1.00 92.25 281 GLN A O 1
ATOM 2331 N N . PHE A 1 282 ? -5.098 -4.613 -3.164 1.00 92.12 282 PHE A N 1
ATOM 2332 C CA . PHE A 1 282 ? -4.106 -3.726 -3.764 1.00 92.12 282 PHE A CA 1
ATOM 2333 C C . PHE A 1 282 ? -3.423 -2.839 -2.718 1.00 92.12 282 PHE A C 1
ATOM 2335 O O . PHE A 1 282 ? -2.204 -2.722 -2.727 1.00 92.12 282 PHE A O 1
ATOM 2342 N N . ILE A 1 283 ? -4.188 -2.215 -1.823 1.00 92.31 283 ILE A N 1
ATOM 2343 C CA . ILE A 1 283 ? -3.635 -1.318 -0.801 1.00 92.31 283 ILE A CA 1
ATOM 2344 C C . ILE A 1 283 ? -2.830 -2.111 0.219 1.00 92.31 283 ILE A C 1
ATOM 2346 O O . ILE A 1 283 ? -1.712 -1.716 0.530 1.00 92.31 283 ILE A O 1
ATOM 2350 N N . LYS A 1 284 ? -3.337 -3.272 0.647 1.00 89.69 284 LYS A N 1
ATOM 2351 C CA . LYS A 1 284 ? -2.608 -4.211 1.504 1.00 89.69 284 LYS A CA 1
ATOM 2352 C C . LYS A 1 284 ? -1.243 -4.568 0.922 1.00 89.69 284 LYS A C 1
ATOM 2354 O O . LYS A 1 284 ? -0.244 -4.539 1.624 1.00 89.69 284 LYS A O 1
ATOM 2359 N N . ALA A 1 285 ? -1.190 -4.846 -0.378 1.00 87.81 285 ALA A N 1
ATOM 2360 C CA . ALA A 1 285 ? 0.055 -5.166 -1.065 1.00 87.81 285 ALA A CA 1
ATOM 2361 C C . ALA A 1 285 ? 0.984 -3.954 -1.254 1.00 87.81 285 ALA A C 1
ATOM 2363 O O . ALA A 1 285 ? 2.187 -4.139 -1.388 1.00 87.81 285 ALA A O 1
ATOM 2364 N N . MET A 1 286 ? 0.457 -2.724 -1.284 1.00 88.06 286 MET A N 1
ATOM 2365 C CA . MET A 1 286 ? 1.282 -1.512 -1.382 1.00 88.06 286 MET A CA 1
ATOM 2366 C C . MET A 1 286 ? 1.757 -0.985 -0.021 1.00 88.06 286 MET A C 1
ATOM 2368 O O . MET A 1 286 ? 2.717 -0.217 0.013 1.00 88.06 286 MET A O 1
ATOM 2372 N N . ALA A 1 287 ? 1.091 -1.360 1.071 1.00 85.12 287 ALA A N 1
ATOM 2373 C CA . ALA A 1 287 ? 1.361 -0.882 2.424 1.00 85.12 287 ALA A CA 1
ATOM 2374 C C . ALA A 1 287 ? 2.818 -1.066 2.895 1.00 85.12 287 ALA A C 1
ATOM 2376 O O . ALA A 1 287 ? 3.363 -0.117 3.457 1.00 85.12 287 ALA A O 1
ATOM 2377 N N . PRO A 1 288 ? 3.509 -2.195 2.630 1.00 80.94 288 PRO A N 1
ATOM 2378 C CA . PRO A 1 288 ? 4.917 -2.338 3.015 1.00 80.94 288 PRO A CA 1
ATOM 2379 C C . PRO A 1 288 ? 5.820 -1.263 2.396 1.00 80.94 288 PRO A C 1
ATOM 2381 O O . PRO A 1 288 ? 6.820 -0.862 2.979 1.00 80.94 288 PRO A O 1
ATOM 2384 N N . TYR A 1 289 ? 5.438 -0.730 1.234 1.00 81.94 289 TYR A N 1
ATOM 2385 C CA . TYR A 1 289 ? 6.236 0.249 0.501 1.00 81.94 289 TYR A CA 1
ATOM 2386 C C . TYR A 1 289 ? 5.958 1.701 0.912 1.00 81.94 289 TYR A C 1
ATOM 2388 O O . TYR A 1 289 ? 6.555 2.609 0.336 1.00 81.94 289 TYR A O 1
ATOM 2396 N N . THR A 1 290 ? 5.057 1.962 1.867 1.00 78.81 290 THR A N 1
ATOM 2397 C CA . THR A 1 290 ? 4.795 3.326 2.369 1.00 78.81 290 THR A CA 1
ATOM 2398 C C . THR A 1 290 ? 5.642 3.697 3.581 1.00 78.81 290 THR A C 1
ATOM 2400 O O . THR A 1 290 ? 5.820 4.885 3.843 1.00 78.81 290 THR A O 1
ATOM 2403 N N . HIS A 1 291 ? 6.183 2.704 4.294 1.00 65.62 291 HIS A N 1
ATOM 2404 C CA . HIS A 1 291 ? 6.985 2.876 5.512 1.00 65.62 291 HIS A CA 1
ATOM 2405 C C . HIS A 1 291 ? 8.257 2.047 5.417 1.00 65.62 291 HIS A C 1
ATOM 2407 O O . HIS A 1 291 ? 8.383 0.998 6.037 1.00 65.62 291 HIS A O 1
ATOM 2413 N N . VAL A 1 292 ? 9.183 2.506 4.586 1.00 54.22 292 VAL A N 1
ATOM 2414 C CA . VAL A 1 292 ? 10.446 1.810 4.352 1.00 54.22 292 VAL A CA 1
ATOM 2415 C C . VAL A 1 292 ? 11.527 2.454 5.231 1.00 54.22 292 VAL A C 1
ATOM 2417 O O . VAL A 1 292 ? 11.973 3.575 4.961 1.00 54.22 292 VAL A O 1
ATOM 2420 N N . GLY A 1 293 ? 11.896 1.766 6.313 1.00 50.81 293 GLY A N 1
ATOM 2421 C CA . GLY A 1 293 ? 13.018 2.112 7.195 1.00 50.81 293 GLY A CA 1
ATOM 2422 C C . GLY A 1 293 ? 12.916 3.414 8.000 1.00 50.81 293 GLY A C 1
ATOM 2423 O O . GLY A 1 293 ? 11.851 3.988 8.211 1.00 50.81 293 GLY A O 1
ATOM 2424 N N . GLN A 1 294 ? 14.079 3.927 8.428 1.00 42.94 294 GLN A N 1
ATOM 2425 C CA . GLN A 1 294 ? 14.246 5.196 9.167 1.00 42.94 294 GLN A CA 1
ATOM 2426 C C . GLN A 1 294 ? 13.810 6.455 8.373 1.00 42.94 294 GLN A C 1
ATOM 2428 O O . GLN A 1 294 ? 13.914 7.576 8.873 1.00 42.94 294 GLN A O 1
ATOM 2433 N N . GLN A 1 295 ? 13.323 6.306 7.132 1.00 47.25 295 GLN A N 1
ATOM 2434 C CA . GLN A 1 295 ? 12.922 7.406 6.245 1.00 47.25 295 GLN A CA 1
ATOM 2435 C C . GLN A 1 295 ? 11.402 7.665 6.206 1.00 47.25 295 GLN A C 1
ATOM 2437 O O . GLN A 1 295 ? 10.912 8.311 5.273 1.00 47.25 295 GLN A O 1
ATOM 2442 N N . SER A 1 296 ? 10.654 7.263 7.244 1.00 52.03 296 SER A N 1
ATOM 2443 C CA . SER A 1 296 ? 9.199 7.486 7.423 1.00 52.03 296 SER A CA 1
ATOM 2444 C C . SER A 1 296 ? 8.718 8.943 7.277 1.00 52.03 296 SER A C 1
ATOM 2446 O O . SER A 1 296 ? 7.518 9.224 7.269 1.00 52.03 296 SER A O 1
ATOM 2448 N N . THR A 1 297 ? 9.627 9.910 7.149 1.00 52.38 297 THR A N 1
ATOM 2449 C CA . THR A 1 297 ? 9.316 11.338 7.028 1.00 52.38 297 THR A CA 1
ATOM 2450 C C . THR A 1 297 ? 8.876 11.773 5.628 1.00 52.38 297 THR A C 1
ATOM 2452 O O . THR A 1 297 ? 8.312 12.859 5.502 1.00 52.38 297 THR A O 1
ATOM 2455 N N . ARG A 1 298 ? 9.079 10.960 4.578 1.00 66.12 298 ARG A N 1
ATOM 2456 C CA . ARG A 1 298 ? 8.846 11.393 3.181 1.00 66.12 298 ARG A CA 1
ATOM 2457 C C . ARG A 1 298 ? 7.505 10.985 2.576 1.00 66.12 298 ARG A C 1
ATOM 2459 O O . ARG A 1 298 ? 7.117 11.544 1.553 1.00 66.12 298 ARG A O 1
ATOM 2466 N N . PHE A 1 299 ? 6.783 10.057 3.197 1.00 80.00 299 PHE A N 1
ATOM 2467 C CA . PHE A 1 299 ? 5.470 9.643 2.715 1.00 80.00 299 PHE A CA 1
ATOM 2468 C C . PHE A 1 299 ? 4.422 10.746 2.915 1.00 80.00 299 PHE A C 1
ATOM 2470 O O . PHE A 1 299 ? 4.186 11.215 4.040 1.00 80.00 299 PHE A O 1
ATOM 2477 N N . THR A 1 300 ? 3.772 11.135 1.816 1.00 80.06 300 THR A N 1
ATOM 2478 C CA . THR A 1 300 ? 2.708 12.143 1.800 1.00 80.06 300 THR A CA 1
ATOM 2479 C C . THR A 1 300 ? 1.371 11.546 1.362 1.00 80.06 300 THR A C 1
ATOM 2481 O O . THR A 1 300 ? 1.241 10.946 0.292 1.00 80.06 300 THR A O 1
ATOM 2484 N N . THR A 1 301 ? 0.354 11.755 2.197 1.00 83.12 301 THR A N 1
ATOM 2485 C CA . THR A 1 301 ? -1.051 11.422 1.936 1.00 83.12 301 THR A CA 1
ATOM 2486 C C . THR A 1 301 ? -1.944 12.592 2.309 1.00 83.12 301 THR A C 1
ATOM 2488 O O . THR A 1 301 ? -1.635 13.379 3.206 1.00 83.12 301 THR A O 1
ATOM 2491 N N . SER A 1 302 ? -3.067 12.720 1.607 1.00 88.50 302 SER A N 1
ATOM 2492 C CA . SER A 1 302 ? -4.105 13.676 1.973 1.00 88.50 302 SER A CA 1
ATOM 2493 C C . SER A 1 302 ? -4.831 13.193 3.225 1.00 88.50 302 SER A C 1
ATOM 2495 O O . SER A 1 302 ? -5.496 12.156 3.202 1.00 88.50 302 SER A O 1
ATOM 2497 N N . ALA A 1 303 ? -4.729 13.963 4.312 1.00 87.50 303 ALA A N 1
ATOM 2498 C CA . ALA A 1 303 ? -5.447 13.678 5.552 1.00 87.50 303 ALA A CA 1
ATOM 2499 C C . ALA A 1 303 ? -6.964 13.602 5.313 1.00 87.50 303 ALA A C 1
ATOM 2501 O O . ALA A 1 303 ? -7.611 12.689 5.809 1.00 87.50 303 ALA A O 1
ATOM 2502 N N . SER A 1 304 ? -7.518 14.494 4.482 1.00 91.12 304 SER A N 1
ATOM 2503 C CA . SER A 1 304 ? -8.936 14.447 4.102 1.00 91.12 304 SER A CA 1
ATOM 2504 C C . SER A 1 304 ? -9.278 13.163 3.352 1.00 91.12 304 SER A C 1
ATOM 2506 O O . SER A 1 304 ? -10.254 12.516 3.703 1.00 91.12 304 SER A O 1
ATOM 2508 N N . ALA A 1 305 ? -8.469 12.746 2.373 1.00 92.25 305 ALA A N 1
ATOM 2509 C CA . ALA A 1 305 ? -8.759 11.521 1.629 1.00 92.25 305 ALA A CA 1
ATOM 2510 C C . ALA A 1 305 ? -8.727 10.274 2.519 1.00 92.25 305 ALA A C 1
ATOM 2512 O O . ALA A 1 305 ? -9.516 9.359 2.305 1.00 92.25 305 ALA A O 1
ATOM 2513 N N . LEU A 1 306 ? -7.836 10.252 3.511 1.00 91.81 306 LEU A N 1
ATOM 2514 C CA . LEU A 1 306 ? -7.769 9.177 4.490 1.00 91.81 306 LEU A CA 1
ATOM 2515 C C . LEU A 1 306 ? -8.982 9.174 5.430 1.00 91.81 306 LEU A C 1
ATOM 2517 O O . LEU A 1 306 ? -9.537 8.113 5.681 1.00 91.81 306 LEU A O 1
ATOM 2521 N N . GLN A 1 307 ? -9.401 10.340 5.926 1.00 92.25 307 GLN A N 1
ATOM 2522 C CA . GLN A 1 307 ? -10.585 10.475 6.785 1.00 92.25 307 GLN A CA 1
ATOM 2523 C C . GLN A 1 307 ? -11.857 10.063 6.031 1.00 92.25 307 GLN A C 1
ATOM 2525 O O . GLN A 1 307 ? -12.632 9.262 6.543 1.00 92.25 307 GLN A O 1
ATOM 2530 N N . ASP A 1 308 ? -12.021 10.516 4.784 1.00 94.31 308 ASP A N 1
ATOM 2531 C CA . ASP A 1 308 ? -13.108 10.067 3.904 1.00 94.31 308 ASP A CA 1
ATOM 2532 C C . ASP A 1 308 ? -13.053 8.542 3.704 1.00 94.31 308 ASP A C 1
ATOM 2534 O O . ASP A 1 308 ? -14.073 7.863 3.705 1.00 94.31 308 ASP A O 1
ATOM 2538 N N . GLY A 1 309 ? -11.845 7.993 3.545 1.00 95.44 309 GLY A N 1
ATOM 2539 C CA . GLY A 1 309 ? -11.605 6.561 3.429 1.00 95.44 309 GLY A CA 1
ATOM 2540 C C . GLY A 1 309 ? -12.047 5.753 4.640 1.00 95.44 309 GLY A C 1
ATOM 2541 O O . GLY A 1 309 ? -12.727 4.741 4.477 1.00 95.44 309 GLY A O 1
ATOM 2542 N N . ILE A 1 310 ? -11.671 6.217 5.835 1.00 95.56 310 ILE A N 1
ATOM 2543 C CA . ILE A 1 310 ? -12.072 5.641 7.123 1.00 95.56 310 ILE A CA 1
ATOM 2544 C C . ILE A 1 310 ? -13.596 5.683 7.253 1.00 95.56 310 ILE A C 1
ATOM 2546 O O . ILE A 1 310 ? -14.198 4.654 7.544 1.00 95.56 310 ILE A O 1
ATOM 2550 N N . GLY A 1 311 ? -14.219 6.828 6.949 1.00 96.31 311 GLY A N 1
ATOM 2551 C CA . GLY A 1 311 ? -15.675 6.973 6.933 1.00 96.31 311 GLY A CA 1
ATOM 2552 C C . GLY A 1 311 ? -16.349 5.954 6.012 1.00 96.31 311 GLY A C 1
ATOM 2553 O O . GLY A 1 311 ? -17.166 5.165 6.475 1.00 96.31 311 GLY A O 1
ATOM 2554 N N . CYS A 1 312 ? -15.928 5.875 4.743 1.00 97.06 312 CYS A N 1
ATOM 2555 C CA . CYS A 1 312 ? -16.466 4.882 3.808 1.00 97.06 312 CYS A CA 1
ATOM 2556 C C . CYS A 1 312 ? -16.210 3.434 4.261 1.00 97.06 312 CYS A C 1
ATOM 2558 O O . CYS A 1 312 ? -17.021 2.561 3.984 1.00 97.06 312 CYS A O 1
ATOM 2560 N N . ALA A 1 313 ? -15.083 3.141 4.923 1.00 97.38 313 ALA A N 1
ATOM 2561 C CA . ALA A 1 313 ? -14.789 1.786 5.404 1.00 97.38 313 ALA A CA 1
ATOM 2562 C C . ALA A 1 313 ? -15.747 1.366 6.521 1.00 97.38 313 ALA A C 1
ATOM 2564 O O . ALA A 1 313 ? -16.171 0.213 6.556 1.00 97.38 313 ALA A O 1
ATOM 2565 N N . ILE A 1 314 ? -16.106 2.307 7.394 1.00 97.44 314 ILE A N 1
ATOM 2566 C CA . ILE A 1 314 ? -17.086 2.105 8.462 1.00 97.44 314 ILE A CA 1
ATOM 2567 C C . ILE A 1 314 ? -18.486 1.938 7.866 1.00 97.44 314 ILE A C 1
ATOM 2569 O O . ILE A 1 314 ? -19.111 0.918 8.121 1.00 97.44 314 ILE A O 1
ATOM 2573 N N . GLU A 1 315 ? -18.933 2.867 7.014 1.00 96.88 315 GLU A N 1
ATOM 2574 C CA . GLU A 1 315 ? -20.259 2.823 6.364 1.00 96.88 315 GLU A CA 1
ATOM 2575 C C . GLU A 1 315 ? -20.469 1.564 5.501 1.00 96.88 315 GLU A C 1
ATOM 2577 O O . GLU A 1 315 ? -21.579 1.059 5.366 1.00 96.88 315 GLU A O 1
ATOM 2582 N N . GLU A 1 316 ? -19.404 1.039 4.889 1.00 96.62 316 GLU A N 1
ATOM 2583 C CA . GLU A 1 316 ? -19.450 -0.208 4.113 1.00 96.62 316 GLU A CA 1
ATOM 2584 C C . GLU A 1 316 ? -19.243 -1.462 4.978 1.00 96.62 316 GLU A C 1
ATOM 2586 O O . GLU A 1 316 ? -19.182 -2.574 4.446 1.00 96.62 316 GLU A O 1
ATOM 2591 N N . ASN A 1 317 ? -19.113 -1.301 6.300 1.00 96.62 317 ASN A N 1
ATOM 2592 C CA . ASN A 1 317 ? -18.844 -2.363 7.267 1.00 96.62 317 ASN A CA 1
ATOM 2593 C C . ASN A 1 317 ? -17.608 -3.218 6.888 1.00 96.62 317 ASN A C 1
ATOM 2595 O O . ASN A 1 317 ? -17.576 -4.439 7.072 1.00 96.62 317 ASN A O 1
ATOM 2599 N N . ASN A 1 318 ? -16.581 -2.576 6.315 1.00 96.75 318 ASN A N 1
ATOM 2600 C CA . ASN A 1 318 ? -15.369 -3.210 5.799 1.00 96.75 318 ASN A CA 1
ATOM 2601 C C . ASN A 1 318 ? -14.205 -3.082 6.795 1.00 96.75 318 ASN A C 1
ATOM 2603 O O . ASN A 1 318 ? -13.358 -2.190 6.709 1.00 96.75 318 ASN A O 1
ATOM 2607 N N . VAL A 1 319 ? -14.166 -4.029 7.733 1.00 95.81 319 VAL A N 1
ATOM 2608 C CA . VAL A 1 319 ? -13.171 -4.105 8.816 1.00 95.81 319 VAL A CA 1
ATOM 2609 C C . VAL A 1 319 ? -11.734 -4.193 8.281 1.00 95.81 319 VAL A C 1
ATOM 2611 O O . VAL A 1 319 ? -10.846 -3.530 8.810 1.00 95.81 319 VAL A O 1
ATOM 2614 N N . GLU A 1 320 ? -11.495 -4.956 7.207 1.00 95.00 320 GLU A N 1
ATOM 2615 C CA . GLU A 1 320 ? -10.145 -5.127 6.641 1.00 95.00 320 GLU A CA 1
ATOM 2616 C C . GLU A 1 320 ? -9.628 -3.826 6.011 1.00 95.00 320 GLU A C 1
ATOM 2618 O O . GLU A 1 320 ? -8.473 -3.449 6.217 1.00 95.00 320 GLU A O 1
ATOM 2623 N N . ALA A 1 321 ? -10.479 -3.107 5.272 1.00 95.69 321 ALA A N 1
ATOM 2624 C CA . ALA A 1 321 ? -10.113 -1.806 4.721 1.00 95.69 321 ALA A CA 1
ATOM 2625 C C . ALA A 1 321 ? -9.747 -0.819 5.839 1.00 95.69 321 ALA A C 1
ATOM 2627 O O . ALA A 1 321 ? -8.720 -0.146 5.746 1.00 95.69 321 ALA A O 1
ATOM 2628 N N . LEU A 1 322 ? -10.550 -0.770 6.907 1.00 95.75 322 LEU A N 1
ATOM 2629 C CA . LEU A 1 322 ? -10.291 0.091 8.058 1.00 95.75 322 LEU A CA 1
ATOM 2630 C C . LEU A 1 322 ? -8.951 -0.245 8.729 1.00 95.75 322 LEU A C 1
ATOM 2632 O O . LEU A 1 322 ? -8.145 0.655 8.965 1.00 95.75 322 LEU A O 1
ATOM 2636 N N . GLU A 1 323 ? -8.689 -1.527 8.987 1.00 92.94 323 GLU A N 1
ATOM 2637 C CA . GLU A 1 323 ? -7.442 -1.995 9.599 1.00 92.94 323 GLU A CA 1
ATOM 2638 C C . GLU A 1 323 ? -6.215 -1.572 8.781 1.00 92.94 323 GLU A C 1
ATOM 2640 O O . GLU A 1 323 ? -5.267 -1.012 9.335 1.00 92.94 323 GLU A O 1
ATOM 2645 N N . ILE A 1 324 ? -6.243 -1.754 7.457 1.00 91.56 324 ILE A N 1
ATOM 2646 C CA . ILE A 1 324 ? -5.133 -1.366 6.574 1.00 91.56 324 ILE A CA 1
ATOM 2647 C C . ILE A 1 324 ? -4.919 0.153 6.582 1.00 91.56 324 ILE A C 1
ATOM 2649 O O . ILE A 1 324 ? -3.779 0.619 6.631 1.00 91.56 324 ILE A O 1
ATOM 2653 N N . LEU A 1 325 ? -5.993 0.948 6.542 1.00 92.38 325 LEU A N 1
ATOM 2654 C CA . LEU A 1 325 ? -5.888 2.411 6.555 1.00 92.38 325 LEU A CA 1
ATOM 2655 C C . LEU A 1 325 ? -5.284 2.920 7.865 1.00 92.38 325 LEU A C 1
ATOM 2657 O O . LEU A 1 325 ? -4.404 3.783 7.831 1.00 92.38 325 LEU A O 1
ATOM 2661 N N . LEU A 1 326 ? -5.723 2.371 8.998 1.00 90.50 326 LEU A N 1
ATOM 2662 C CA . LEU A 1 326 ? -5.230 2.749 10.320 1.00 90.50 326 LEU A CA 1
ATOM 2663 C C . LEU A 1 326 ? -3.786 2.287 10.553 1.00 90.50 326 LEU A C 1
ATOM 2665 O O . LEU A 1 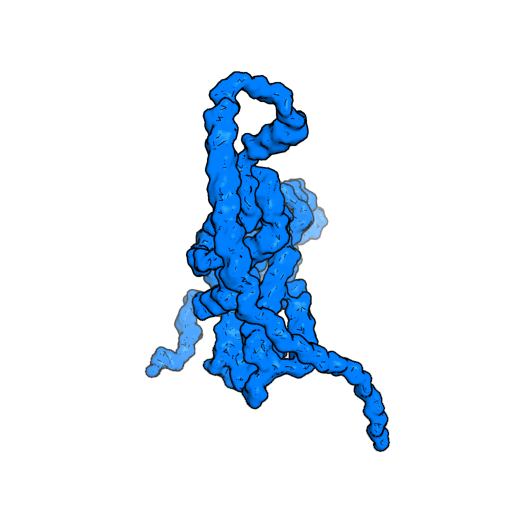326 ? -2.983 3.058 11.072 1.00 90.50 326 LEU A O 1
ATOM 2669 N N . THR A 1 327 ? -3.437 1.077 10.113 1.00 86.81 327 THR A N 1
ATOM 2670 C CA . THR A 1 327 ? -2.098 0.501 10.317 1.00 86.81 327 THR A CA 1
ATOM 2671 C C . THR A 1 327 ? -1.054 1.132 9.401 1.00 86.81 327 THR A C 1
ATOM 2673 O O . THR A 1 327 ? 0.066 1.406 9.822 1.00 86.81 327 THR A O 1
ATOM 2676 N N . SER A 1 328 ? -1.399 1.351 8.130 1.00 82.62 328 SER A N 1
ATOM 2677 C CA . SER A 1 328 ? -0.405 1.631 7.088 1.00 82.62 328 SER A CA 1
ATOM 2678 C C . SER A 1 328 ? -0.477 3.042 6.515 1.00 82.62 328 SER A C 1
ATOM 2680 O O . SER A 1 328 ? 0.459 3.462 5.845 1.00 82.62 328 SER A O 1
ATOM 2682 N N . TYR A 1 329 ? -1.540 3.810 6.751 1.00 79.00 329 TYR A N 1
ATOM 2683 C CA . TYR A 1 329 ? -1.706 5.121 6.103 1.00 79.00 329 TYR A CA 1
ATOM 2684 C C . TYR A 1 329 ? -2.027 6.255 7.075 1.00 79.00 329 TYR A C 1
ATOM 2686 O O . TYR A 1 329 ? -1.794 7.422 6.741 1.00 79.00 329 TYR A O 1
ATOM 2694 N N . HIS A 1 330 ? -2.524 5.933 8.267 1.00 77.69 330 HIS A N 1
ATOM 2695 C CA . HIS A 1 330 ? -2.855 6.906 9.292 1.00 77.69 330 HIS A CA 1
ATOM 2696 C C . HIS A 1 330 ? -1.637 7.294 10.126 1.00 77.69 330 HIS A C 1
ATOM 2698 O O . HIS A 1 330 ? -0.932 6.454 10.673 1.00 77.69 330 HIS A O 1
ATOM 2704 N N . LYS A 1 331 ? -1.399 8.605 10.232 1.00 71.12 331 LYS A N 1
ATOM 2705 C CA . LYS A 1 331 ? -0.472 9.156 11.223 1.00 71.12 331 LYS A CA 1
ATOM 2706 C C . LYS A 1 331 ? -1.291 9.427 12.492 1.00 71.12 331 LYS A C 1
ATOM 2708 O O . LYS A 1 331 ? -2.279 10.147 12.374 1.00 71.12 331 LYS A O 1
ATOM 2713 N N . PRO A 1 332 ? -0.906 8.888 13.661 1.00 60.31 332 PRO A N 1
ATOM 2714 C CA . PRO A 1 332 ? -1.757 8.784 14.854 1.00 60.31 332 PRO A CA 1
ATOM 2715 C C . PRO A 1 332 ? -1.946 10.117 15.595 1.00 60.31 332 PRO A C 1
ATOM 2717 O O . PRO A 1 332 ? -1.538 10.269 16.738 1.00 60.31 332 PRO A O 1
ATOM 2720 N N . LYS A 1 333 ? -2.547 11.116 14.947 1.00 64.50 333 LYS A N 1
ATOM 2721 C CA . LYS A 1 333 ? -2.763 12.452 15.528 1.00 64.50 333 LYS A CA 1
ATOM 2722 C C . LYS A 1 333 ? -4.233 12.800 15.747 1.00 64.50 333 LYS A C 1
ATOM 2724 O O . LYS A 1 333 ? -4.544 13.975 15.782 1.00 64.50 333 LYS A O 1
ATOM 2729 N N . GLU A 1 334 ? -5.083 11.790 15.928 1.00 76.69 334 GLU A N 1
ATOM 2730 C CA . GLU A 1 334 ? -6.543 11.859 16.128 1.00 76.69 334 GLU A CA 1
ATOM 2731 C C . GLU A 1 334 ? -7.370 11.618 14.857 1.00 76.69 334 GLU A C 1
ATOM 2733 O O . GLU A 1 334 ? -7.044 12.030 13.737 1.00 76.69 334 GLU A O 1
ATOM 2738 N N . ILE A 1 335 ? -8.491 10.935 15.066 1.00 88.56 335 ILE A N 1
ATOM 2739 C CA . ILE A 1 335 ? -9.580 10.782 14.105 1.00 88.56 335 ILE A CA 1
ATOM 2740 C C . ILE A 1 335 ? -10.807 11.529 14.614 1.00 88.56 335 ILE A C 1
ATOM 2742 O O . ILE A 1 335 ? -10.911 11.859 15.794 1.00 88.56 335 ILE A O 1
ATOM 2746 N N . GLN A 1 336 ? -11.759 11.794 13.725 1.00 90.81 336 GLN A N 1
ATOM 2747 C CA . GLN A 1 336 ? -12.988 12.464 14.128 1.00 90.81 336 GLN A CA 1
ATOM 2748 C C . GLN A 1 336 ? -13.829 11.544 15.036 1.00 90.81 336 GLN A C 1
ATOM 2750 O O . GLN A 1 336 ? -14.098 10.406 14.640 1.00 90.81 336 GLN A O 1
ATOM 2755 N N . PRO A 1 337 ? -14.316 12.025 16.200 1.00 93.00 337 PRO A N 1
ATOM 2756 C CA . PRO A 1 337 ? -15.159 11.232 17.103 1.00 93.00 337 PRO A CA 1
ATOM 2757 C C . PRO A 1 337 ? -16.418 10.662 16.436 1.00 93.00 337 PRO A C 1
ATOM 2759 O O . PRO A 1 337 ? -16.908 9.607 16.829 1.00 93.00 337 PRO A O 1
ATOM 2762 N N . VAL A 1 338 ? -16.901 11.320 15.373 1.00 95.44 338 VAL A N 1
ATOM 2763 C CA . VAL A 1 338 ? -18.041 10.861 14.565 1.00 95.44 338 VAL A CA 1
ATOM 2764 C C . VAL A 1 338 ? -17.853 9.442 14.023 1.00 95.44 338 VAL A C 1
ATOM 2766 O O . VAL A 1 338 ? -18.834 8.734 13.860 1.00 95.44 338 VAL A O 1
ATOM 2769 N N . PHE A 1 339 ? -16.620 8.979 13.804 1.00 96.25 339 PHE A N 1
ATOM 2770 C CA . PHE A 1 339 ? -16.374 7.616 13.333 1.00 96.25 339 PHE A CA 1
ATOM 2771 C C . PHE A 1 339 ? -16.736 6.548 14.363 1.00 96.25 339 PHE A C 1
ATOM 2773 O O . PHE A 1 339 ? -17.199 5.480 13.974 1.00 96.25 339 PHE A O 1
ATOM 2780 N N . PHE A 1 340 ? -16.587 6.834 15.659 1.00 96.81 340 PHE A N 1
ATOM 2781 C CA . PHE A 1 340 ? -17.075 5.934 16.705 1.00 96.81 340 PHE A CA 1
ATOM 2782 C C . PHE A 1 340 ? -18.602 5.877 16.682 1.00 96.81 340 PHE A C 1
ATOM 2784 O O . PHE A 1 340 ? -19.173 4.794 16.736 1.00 96.81 340 PHE A O 1
ATOM 2791 N N . LEU A 1 341 ? -19.257 7.029 16.519 1.00 96.88 341 LEU A N 1
ATOM 2792 C CA . LEU A 1 341 ? -20.715 7.107 16.424 1.00 96.88 341 LEU A CA 1
ATOM 2793 C C . LEU A 1 341 ? -21.248 6.393 15.177 1.00 96.88 341 LEU A C 1
ATOM 2795 O O . LEU A 1 341 ? -22.236 5.681 15.258 1.00 96.88 341 LEU A O 1
ATOM 2799 N N . SER A 1 342 ? -20.582 6.512 14.030 1.00 97.06 342 SER A N 1
ATOM 2800 C CA . SER A 1 342 ? -20.946 5.734 12.844 1.00 97.06 342 SER A CA 1
ATOM 2801 C C . SER A 1 342 ? -20.757 4.235 13.085 1.00 97.06 342 SER A C 1
ATOM 2803 O O . SER A 1 342 ? -21.645 3.451 12.774 1.00 97.06 342 SER A O 1
ATOM 2805 N N . ALA A 1 343 ? -19.636 3.827 13.687 1.00 97.50 343 ALA A N 1
ATOM 2806 C CA . ALA A 1 343 ? -19.302 2.417 13.872 1.00 97.50 343 ALA A CA 1
ATOM 2807 C C . ALA A 1 343 ? -20.267 1.665 14.804 1.00 97.50 343 ALA A C 1
ATOM 2809 O O . ALA A 1 343 ? -20.533 0.493 14.554 1.00 97.50 343 ALA A O 1
ATOM 2810 N N . ILE A 1 344 ? -20.822 2.302 15.844 1.00 97.38 344 ILE A N 1
ATOM 2811 C CA . ILE A 1 344 ? -21.772 1.632 16.756 1.00 97.38 344 ILE A CA 1
ATOM 2812 C C . ILE A 1 344 ? -23.095 1.235 16.083 1.00 97.38 344 ILE A C 1
ATOM 2814 O O . ILE A 1 344 ? -23.777 0.338 16.578 1.00 97.38 344 ILE A O 1
ATOM 2818 N N . HIS A 1 345 ? -23.450 1.873 14.963 1.00 96.69 345 HIS A N 1
ATOM 2819 C CA . HIS A 1 345 ? -24.681 1.588 14.218 1.00 96.69 345 HIS A CA 1
ATOM 2820 C C . HIS A 1 345 ? -24.498 0.494 13.155 1.00 96.69 345 HIS A C 1
ATOM 2822 O O . HIS A 1 345 ? -25.476 0.067 12.540 1.00 96.69 345 HIS A O 1
ATOM 2828 N N . GLU A 1 346 ? -23.270 0.008 12.959 1.00 97.38 346 GLU A N 1
ATOM 2829 C CA . GLU A 1 346 ? -22.937 -0.970 11.925 1.00 97.38 346 GLU A CA 1
ATOM 2830 C C . GLU A 1 346 ? -22.936 -2.421 12.442 1.00 97.38 346 GLU A C 1
ATOM 2832 O O . GLU A 1 346 ? -22.628 -2.677 13.611 1.00 97.38 346 GLU A O 1
ATOM 2837 N N . PRO A 1 347 ? -23.213 -3.426 11.582 1.00 95.19 347 PRO A N 1
ATOM 2838 C CA . PRO A 1 347 ? -23.281 -4.828 12.000 1.00 95.19 347 PRO A CA 1
ATOM 2839 C C . PRO A 1 347 ? -21.988 -5.381 12.618 1.00 95.19 347 PRO A C 1
ATOM 2841 O O . PRO A 1 347 ? -22.059 -6.259 13.475 1.00 95.19 347 PRO A O 1
ATOM 2844 N N . ALA A 1 348 ? -20.812 -4.901 12.195 1.00 94.81 348 ALA A N 1
ATOM 2845 C CA . ALA A 1 348 ? -19.525 -5.255 12.801 1.00 94.81 348 ALA A CA 1
ATOM 2846 C C . ALA A 1 348 ? -19.039 -4.200 13.811 1.00 94.81 348 ALA A C 1
ATOM 2848 O O . ALA A 1 348 ? -17.835 -4.083 14.042 1.00 94.81 348 ALA A O 1
ATOM 2849 N N . GLY A 1 349 ? -19.953 -3.444 14.430 1.00 95.12 349 GLY A N 1
ATOM 2850 C CA . GLY A 1 349 ? -19.622 -2.315 15.299 1.00 95.12 349 GLY A CA 1
ATOM 2851 C C . GLY A 1 349 ? -18.645 -2.648 16.426 1.00 95.12 349 GLY A C 1
ATOM 2852 O O . GLY A 1 349 ? -17.735 -1.870 16.688 1.00 95.12 349 GLY A O 1
ATOM 2853 N N . VAL A 1 350 ? -18.732 -3.840 17.028 1.00 96.56 350 VAL A N 1
ATOM 2854 C CA . VAL A 1 350 ? -17.759 -4.291 18.044 1.00 96.56 350 VAL A CA 1
ATOM 2855 C C . VAL A 1 350 ? -16.332 -4.325 17.484 1.00 96.56 350 VAL A C 1
ATOM 2857 O O . VAL A 1 350 ? -15.418 -3.774 18.094 1.00 96.56 350 VAL A O 1
ATOM 2860 N N . GLU A 1 351 ? -16.131 -4.924 16.310 1.00 96.25 351 GLU A N 1
ATOM 2861 C CA . GLU A 1 351 ? -14.806 -5.047 15.688 1.00 96.25 351 GLU A CA 1
ATOM 2862 C C . GLU A 1 351 ? -14.290 -3.699 15.168 1.00 96.25 351 GLU A C 1
ATOM 2864 O O . GLU A 1 351 ? -13.113 -3.375 15.337 1.00 96.25 351 GLU A O 1
ATOM 2869 N N . LEU A 1 352 ? -15.178 -2.874 14.605 1.00 96.75 352 LEU A N 1
ATOM 2870 C CA . LEU A 1 352 ? -14.844 -1.522 14.155 1.00 96.75 352 LEU A CA 1
ATOM 2871 C C . LEU A 1 352 ? -14.398 -0.642 15.331 1.00 96.75 352 LEU A C 1
ATOM 2873 O O . LEU A 1 352 ? -13.333 -0.033 15.264 1.00 96.75 352 LEU A O 1
ATOM 2877 N N . ILE A 1 353 ? -15.148 -0.621 16.439 1.00 96.88 353 ILE A N 1
ATOM 2878 C CA . ILE A 1 353 ? -14.784 0.156 17.633 1.00 96.88 353 ILE A CA 1
ATOM 2879 C C . ILE A 1 353 ? -13.478 -0.365 18.238 1.00 96.88 353 ILE A C 1
ATOM 2881 O O . ILE A 1 353 ? -12.617 0.442 18.589 1.00 96.88 353 ILE A O 1
ATOM 2885 N N . LYS A 1 354 ? -13.272 -1.688 18.320 1.00 95.81 354 LYS A N 1
ATOM 2886 C CA . LYS A 1 354 ? -11.995 -2.252 18.787 1.00 95.81 354 LYS A CA 1
ATOM 2887 C C . LYS A 1 354 ? -10.814 -1.746 17.953 1.00 95.81 354 LYS A C 1
ATOM 2889 O O . LYS A 1 354 ? -9.794 -1.358 18.522 1.00 95.81 354 LYS A O 1
ATOM 2894 N N . LEU A 1 355 ? -10.940 -1.711 16.624 1.00 94.56 355 LEU A N 1
ATOM 2895 C CA . LEU A 1 355 ? -9.902 -1.149 15.755 1.00 94.56 355 LEU A CA 1
ATOM 2896 C C . LEU A 1 355 ? -9.690 0.347 16.012 1.00 94.56 355 LEU A C 1
ATOM 2898 O O . LEU A 1 355 ? -8.552 0.777 16.191 1.00 94.56 355 LEU A O 1
ATOM 2902 N N . LEU A 1 356 ? -10.759 1.140 16.090 1.00 95.06 356 LEU A N 1
ATOM 2903 C CA . LEU A 1 356 ? -10.647 2.581 16.327 1.00 95.06 356 LEU A CA 1
ATOM 2904 C C . LEU A 1 356 ? -9.983 2.890 17.680 1.00 95.06 356 LEU A C 1
ATOM 2906 O O . LEU A 1 356 ? -9.096 3.737 17.732 1.00 95.06 356 LEU A O 1
ATOM 2910 N N . ILE A 1 357 ? -10.327 2.163 18.749 1.00 94.19 357 ILE A N 1
ATOM 2911 C CA . ILE A 1 357 ? -9.695 2.313 20.072 1.00 94.19 357 ILE A CA 1
ATOM 2912 C C . ILE A 1 357 ? -8.213 1.920 20.028 1.00 94.19 357 ILE A C 1
ATOM 2914 O O . ILE A 1 357 ? -7.379 2.605 20.613 1.00 94.19 357 ILE A O 1
ATOM 2918 N N . ARG A 1 358 ? -7.863 0.841 19.317 1.00 91.56 358 ARG A N 1
ATOM 2919 C CA . ARG A 1 358 ? -6.472 0.375 19.185 1.00 91.56 358 ARG A CA 1
ATOM 2920 C C . ARG A 1 358 ? -5.548 1.412 18.545 1.00 91.56 358 ARG A C 1
ATOM 2922 O O . ARG A 1 358 ? -4.382 1.510 18.919 1.00 91.56 358 ARG A O 1
ATOM 2929 N N . PHE A 1 359 ? -6.036 2.153 17.556 1.00 90.81 359 PHE A N 1
ATOM 2930 C CA . PHE A 1 359 ? -5.210 3.108 16.812 1.00 90.81 359 PHE A CA 1
ATOM 2931 C C . PHE A 1 359 ? -5.385 4.556 17.271 1.00 90.81 359 PHE A C 1
ATOM 2933 O O . PHE A 1 359 ? -4.458 5.353 17.127 1.00 90.81 359 PHE A O 1
ATOM 2940 N N . CYS A 1 360 ? -6.549 4.909 17.814 1.00 91.62 360 CYS A N 1
ATOM 2941 C CA . CYS A 1 360 ? -6.902 6.270 18.208 1.00 91.62 360 CYS A CA 1
ATOM 2942 C C . CYS A 1 360 ? -7.685 6.286 19.536 1.00 91.62 360 CYS A C 1
ATOM 2944 O O . CYS A 1 360 ? -8.826 6.757 19.569 1.00 91.62 360 CYS A O 1
ATOM 2946 N N . PRO A 1 361 ? -7.090 5.797 20.641 1.00 91.81 361 PRO A N 1
ATOM 2947 C CA . PRO A 1 361 ? -7.788 5.637 21.920 1.00 91.81 361 PRO A CA 1
ATOM 2948 C C . PRO A 1 361 ? -8.387 6.945 22.450 1.00 91.81 361 PRO A C 1
ATOM 2950 O O . PRO A 1 361 ? -9.513 6.967 22.937 1.00 91.81 361 PRO A O 1
ATOM 2953 N N . PHE A 1 362 ? -7.663 8.055 22.297 1.00 92.00 362 PHE A N 1
ATOM 2954 C CA . PHE A 1 362 ? -8.077 9.370 22.791 1.00 92.00 362 PHE A CA 1
ATOM 2955 C C . PHE A 1 362 ? -9.195 10.030 21.978 1.00 92.00 362 PHE A C 1
ATOM 2957 O O . PHE A 1 362 ? -9.788 11.002 22.435 1.00 92.00 362 PHE A O 1
ATOM 2964 N N . SER A 1 363 ? -9.519 9.505 20.793 1.00 93.12 363 SER A N 1
ATOM 2965 C CA . SER A 1 363 ? -10.620 10.019 19.972 1.00 93.12 363 SER A CA 1
ATOM 2966 C C . SER A 1 363 ? -11.988 9.440 20.368 1.00 93.12 363 SER A C 1
ATOM 2968 O O . SER A 1 363 ? -13.001 9.858 19.807 1.00 93.12 363 SER A O 1
ATOM 2970 N N . LEU A 1 364 ? -12.033 8.494 21.317 1.00 95.25 364 LEU A N 1
ATOM 2971 C CA . LEU A 1 364 ? -13.271 7.906 21.830 1.00 95.25 364 LEU A CA 1
ATOM 2972 C C . LEU A 1 364 ? -14.065 8.952 22.645 1.00 95.25 364 LEU A C 1
ATOM 2974 O O . LEU A 1 364 ? -13.544 9.479 23.635 1.00 95.25 364 LEU A O 1
ATOM 2978 N N . PRO A 1 365 ? -15.331 9.246 22.291 1.00 95.38 365 PRO A N 1
ATOM 2979 C CA . PRO A 1 365 ? -16.146 10.191 23.046 1.00 95.38 365 PRO A CA 1
ATOM 2980 C C . PRO A 1 365 ? -16.687 9.525 24.327 1.00 95.38 365 PRO A C 1
ATOM 2982 O O . PRO A 1 365 ? -17.774 8.957 24.350 1.00 95.38 365 PRO A O 1
ATOM 2985 N N . HIS A 1 366 ? -15.895 9.566 25.400 1.00 93.00 366 HIS A N 1
ATOM 2986 C CA . HIS A 1 366 ? -16.160 8.862 26.666 1.00 93.00 366 HIS A CA 1
ATOM 2987 C C . HIS A 1 366 ? -17.420 9.317 27.420 1.00 93.00 366 HIS A C 1
ATOM 2989 O O . HIS A 1 366 ? -17.983 8.521 28.164 1.00 93.00 366 HIS A O 1
ATOM 2995 N N . ASP A 1 367 ? -17.881 10.551 27.214 1.00 94.06 367 ASP A N 1
ATOM 2996 C CA . ASP A 1 367 ? -19.098 11.089 27.844 1.00 94.06 367 ASP A CA 1
ATOM 2997 C C . ASP A 1 367 ? -20.348 10.963 26.950 1.00 94.06 367 ASP A C 1
ATOM 2999 O O . ASP A 1 367 ? -21.404 11.525 27.250 1.00 94.06 367 ASP A O 1
ATOM 3003 N N . ASP A 1 368 ? -20.247 10.251 25.824 1.00 97.50 368 ASP A N 1
ATOM 3004 C CA . ASP A 1 368 ? -21.343 10.127 24.870 1.00 97.50 368 ASP A CA 1
ATOM 3005 C C . ASP A 1 368 ? -22.367 9.057 25.286 1.00 97.50 368 ASP A C 1
ATOM 3007 O O . ASP A 1 368 ? -22.036 7.915 25.638 1.00 97.50 368 ASP A O 1
ATOM 3011 N N . ALA A 1 369 ? -23.646 9.434 25.237 1.00 97.44 369 ALA A N 1
ATOM 3012 C CA . ALA A 1 369 ? -24.747 8.572 25.644 1.00 97.44 369 ALA A CA 1
ATOM 3013 C C . ALA A 1 369 ? -24.971 7.398 24.675 1.00 97.44 369 ALA A C 1
ATOM 3015 O O . ALA A 1 369 ? -25.311 6.307 25.136 1.00 97.44 369 ALA A O 1
ATOM 3016 N N . GLU A 1 370 ? -24.763 7.586 23.367 1.00 97.69 370 GLU A N 1
ATOM 3017 C CA . GLU A 1 370 ? -24.938 6.524 22.370 1.00 97.69 370 GLU A CA 1
ATOM 3018 C C . GLU A 1 370 ? -23.841 5.468 22.509 1.00 97.69 370 GLU A C 1
ATOM 3020 O O . GLU A 1 370 ? -24.139 4.273 22.540 1.00 97.69 370 GLU A O 1
ATOM 3025 N N . VAL A 1 371 ? -22.584 5.889 22.690 1.00 97.31 371 VAL A N 1
ATOM 3026 C CA . VAL A 1 371 ? -21.466 4.957 22.929 1.00 97.31 371 VAL A CA 1
ATOM 3027 C C . VAL A 1 371 ? -21.662 4.183 24.235 1.00 97.31 371 VAL A C 1
ATOM 3029 O O . VAL A 1 371 ? -21.459 2.968 24.276 1.00 97.31 371 VAL A O 1
ATOM 3032 N N . THR A 1 372 ? -22.129 4.856 25.290 1.00 97.94 372 THR A N 1
ATOM 3033 C CA . THR A 1 372 ? -22.451 4.208 26.570 1.00 97.94 372 THR A CA 1
ATOM 3034 C C . THR A 1 372 ? -23.567 3.173 26.407 1.00 97.94 372 THR A C 1
ATOM 3036 O O . THR A 1 372 ? -23.457 2.046 26.898 1.00 97.94 372 THR A O 1
ATOM 3039 N N . GLN A 1 373 ? -24.639 3.525 25.691 1.00 98.06 373 GLN A N 1
ATOM 3040 C CA . GLN A 1 373 ? -25.756 2.621 25.425 1.00 98.06 373 GLN A CA 1
ATOM 3041 C C . GLN A 1 373 ? -25.321 1.417 24.582 1.00 98.06 373 GLN A C 1
ATOM 3043 O O . GLN A 1 373 ? -25.720 0.287 24.875 1.00 98.06 373 GLN A O 1
ATOM 3048 N N . PHE A 1 374 ? -24.469 1.637 23.579 1.00 98.00 374 PHE A N 1
ATOM 3049 C CA . PHE A 1 374 ? -23.862 0.572 22.792 1.00 98.00 374 PHE A CA 1
ATOM 3050 C C . PHE A 1 374 ? -23.067 -0.386 23.688 1.00 98.00 374 PHE A C 1
ATOM 3052 O O . PHE A 1 374 ? -23.330 -1.589 23.672 1.00 98.00 374 PHE A O 1
ATOM 3059 N N . ALA A 1 375 ? -22.173 0.131 24.535 1.00 98.06 375 ALA A N 1
ATOM 3060 C CA . ALA A 1 375 ? -21.361 -0.683 25.439 1.00 98.06 375 ALA A CA 1
ATOM 3061 C C . ALA A 1 375 ? -22.219 -1.522 26.407 1.00 98.06 375 ALA A C 1
ATOM 3063 O O . ALA A 1 375 ? -21.960 -2.713 26.596 1.00 98.06 375 ALA A O 1
ATOM 3064 N N . MET A 1 376 ? -23.295 -0.941 26.956 1.00 98.31 376 MET A N 1
ATOM 3065 C CA . MET A 1 376 ? -24.273 -1.678 27.768 1.00 98.31 376 MET A CA 1
ATOM 3066 C C . MET A 1 376 ? -24.965 -2.786 26.967 1.00 98.31 376 MET A C 1
ATOM 3068 O O . MET A 1 376 ? -25.091 -3.900 27.462 1.00 98.31 376 MET A O 1
ATOM 3072 N N . SER A 1 377 ? -25.362 -2.516 25.720 1.00 98.12 377 SER A N 1
ATOM 3073 C CA . SER A 1 377 ? -26.021 -3.517 24.873 1.00 98.12 377 SER A CA 1
ATOM 3074 C C . SER A 1 377 ? -25.108 -4.703 24.538 1.00 98.12 377 SER A C 1
ATOM 3076 O O . SER A 1 377 ? -25.562 -5.845 24.543 1.00 98.12 377 SER A O 1
ATOM 3078 N N . VAL A 1 378 ? -23.816 -4.447 24.307 1.00 97.62 378 VAL A N 1
ATOM 3079 C CA . VAL A 1 378 ? -22.789 -5.467 24.047 1.00 97.62 378 VAL A CA 1
ATOM 3080 C C . VAL A 1 378 ? -22.550 -6.318 25.296 1.00 97.62 378 VAL A C 1
ATOM 3082 O O . VAL A 1 378 ? -22.494 -7.545 25.213 1.00 97.62 378 VAL A O 1
ATOM 3085 N N . ARG A 1 379 ? -22.495 -5.685 26.474 1.00 97.56 379 ARG A N 1
ATOM 3086 C CA . ARG A 1 379 ? -22.425 -6.392 27.759 1.00 97.56 379 ARG A CA 1
ATOM 3087 C C . ARG A 1 379 ? -23.645 -7.282 27.978 1.00 97.56 379 ARG A C 1
ATOM 3089 O O . ARG A 1 379 ? -23.498 -8.432 28.378 1.00 97.56 379 ARG A O 1
ATOM 3096 N N . ASP A 1 380 ? -24.845 -6.772 27.715 1.00 97.88 380 ASP A N 1
ATOM 3097 C CA . ASP A 1 380 ? -26.091 -7.513 27.936 1.00 97.88 380 ASP A CA 1
ATOM 3098 C C . ASP A 1 380 ? -26.221 -8.719 26.977 1.00 97.88 380 ASP A C 1
ATOM 3100 O O . ASP A 1 380 ? -26.906 -9.694 27.286 1.00 97.88 380 ASP A O 1
ATOM 3104 N N . GLN A 1 381 ? -25.503 -8.698 25.846 1.00 96.81 381 GLN A N 1
ATOM 3105 C CA . GLN A 1 381 ? -25.322 -9.842 24.940 1.00 96.81 381 GLN A CA 1
ATOM 3106 C C . GLN A 1 381 ? -24.279 -10.862 25.436 1.00 96.81 381 GLN A C 1
ATOM 3108 O O . GLN A 1 381 ? -24.138 -11.933 24.845 1.00 96.81 381 GLN A O 1
ATOM 3113 N N . GLY A 1 382 ? -23.571 -10.563 26.528 1.00 96.44 382 GLY A N 1
ATOM 3114 C CA . GLY A 1 382 ? -22.561 -11.426 27.136 1.00 96.44 382 GLY A CA 1
ATOM 3115 C C . GLY A 1 382 ? -21.157 -11.291 26.543 1.00 96.44 382 GLY A C 1
ATOM 3116 O O . GLY A 1 382 ? -20.311 -12.138 26.831 1.00 96.44 382 GLY A O 1
ATOM 3117 N N . ASP A 1 383 ? -20.886 -10.265 25.728 1.00 96.56 383 ASP A N 1
ATOM 3118 C CA . ASP A 1 383 ? -19.538 -10.010 25.212 1.00 96.56 383 ASP A CA 1
ATOM 3119 C C . ASP A 1 383 ? -18.713 -9.215 26.252 1.00 96.56 383 ASP A C 1
ATOM 3121 O O . ASP A 1 383 ? -19.115 -8.112 26.648 1.00 96.56 383 ASP A O 1
ATOM 3125 N N . PRO A 1 384 ? -17.547 -9.729 26.697 1.00 95.94 384 PRO A N 1
ATOM 3126 C CA . PRO A 1 384 ? -16.701 -9.067 27.694 1.00 95.94 384 PRO A CA 1
ATOM 3127 C C . PRO A 1 384 ? -16.169 -7.697 27.246 1.00 95.94 384 PRO A C 1
ATOM 3129 O O . PRO A 1 384 ? -15.710 -6.918 28.083 1.00 95.94 384 PRO A O 1
ATOM 3132 N N . PHE A 1 385 ? -16.226 -7.379 25.948 1.00 97.19 385 PHE A N 1
ATOM 3133 C CA . PHE A 1 385 ? -15.880 -6.058 25.437 1.00 97.19 385 PHE A CA 1
ATOM 3134 C C . PHE A 1 385 ? -16.776 -4.955 26.002 1.00 97.19 385 PHE A C 1
ATOM 3136 O O . PHE A 1 385 ? -16.274 -3.866 26.260 1.00 97.19 385 PHE A O 1
ATOM 3143 N N . GLY A 1 386 ? -18.064 -5.225 26.239 1.00 97.31 386 GLY A N 1
ATOM 3144 C CA . GLY A 1 386 ? -18.993 -4.220 26.764 1.00 97.31 386 GLY A CA 1
ATOM 3145 C C . GLY A 1 386 ? -18.608 -3.741 28.166 1.00 97.31 386 GLY A C 1
ATOM 3146 O O . GLY A 1 386 ? -18.507 -2.538 28.402 1.00 97.31 386 GLY A O 1
ATOM 3147 N N . ASP A 1 387 ? -18.314 -4.678 29.074 1.00 97.31 387 ASP A N 1
ATOM 3148 C CA . ASP A 1 387 ? -17.832 -4.364 30.429 1.00 97.31 387 ASP A CA 1
ATOM 3149 C C . ASP A 1 387 ? -16.493 -3.625 30.398 1.00 97.31 387 ASP A C 1
ATOM 3151 O O . ASP A 1 387 ? -16.300 -2.633 31.102 1.00 97.31 387 ASP A O 1
ATOM 3155 N N . TRP A 1 388 ? -15.573 -4.094 29.553 1.00 96.94 388 TRP A N 1
ATOM 3156 C CA . TRP A 1 388 ? -14.264 -3.473 29.400 1.00 96.94 388 TRP A CA 1
ATOM 3157 C C . TRP A 1 388 ? -14.364 -2.042 28.862 1.00 96.94 388 TRP A C 1
ATOM 3159 O O . TRP A 1 388 ? -13.682 -1.156 29.368 1.00 96.94 388 TRP A O 1
ATOM 3169 N N . LEU A 1 389 ? -15.226 -1.797 27.871 1.00 97.19 389 LEU A N 1
ATOM 3170 C CA . LEU A 1 389 ? -15.399 -0.483 27.256 1.00 97.19 389 LEU A CA 1
ATOM 3171 C C . LEU A 1 389 ? -15.959 0.533 28.258 1.00 97.19 389 LEU A C 1
ATOM 3173 O O . LEU A 1 389 ? -15.479 1.662 28.304 1.00 97.19 389 LEU A O 1
ATOM 3177 N N . LEU A 1 390 ? -16.914 0.123 29.100 1.00 97.19 390 LEU A N 1
ATOM 3178 C CA . LEU A 1 390 ? -17.448 0.972 30.168 1.00 97.19 390 LEU A CA 1
ATOM 3179 C C . LEU A 1 390 ? -16.373 1.332 31.207 1.00 97.19 390 LEU A C 1
ATOM 3181 O O . LEU A 1 390 ? -16.259 2.502 31.568 1.00 97.19 390 LEU A O 1
ATOM 3185 N N . ASP A 1 391 ? -15.559 0.367 31.660 1.00 96.06 391 ASP A N 1
ATOM 3186 C CA . ASP A 1 391 ? -14.432 0.671 32.560 1.00 96.06 391 ASP A CA 1
ATOM 3187 C C . ASP A 1 391 ? -13.421 1.602 31.886 1.00 96.06 391 ASP A C 1
ATOM 3189 O O . ASP A 1 391 ? -12.955 2.567 32.492 1.00 96.06 391 ASP A O 1
ATOM 3193 N N . TYR A 1 392 ? -13.114 1.351 30.613 1.00 95.12 392 TYR A N 1
ATOM 3194 C CA . TYR A 1 392 ? -12.170 2.153 29.849 1.00 95.12 392 TYR A CA 1
ATOM 3195 C C . TYR A 1 392 ? -12.629 3.613 29.715 1.00 95.12 392 TYR A C 1
ATOM 3197 O O . TYR A 1 392 ? -11.859 4.527 30.012 1.00 95.12 392 TYR A O 1
A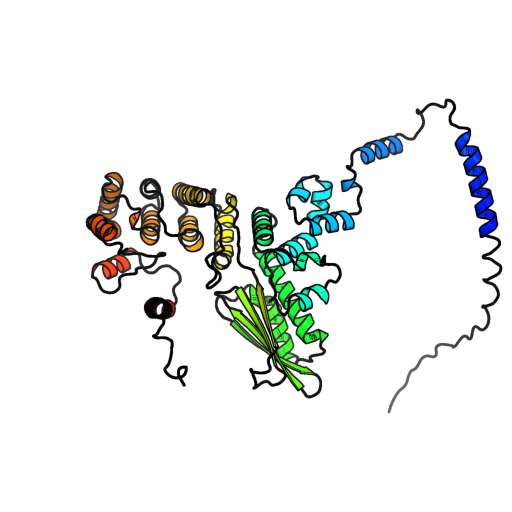TOM 3205 N N . MET A 1 393 ? -13.898 3.846 29.364 1.00 96.19 393 MET A N 1
ATOM 3206 C CA . MET A 1 393 ? -14.479 5.191 29.240 1.00 96.19 393 MET A CA 1
ATOM 3207 C C . MET A 1 393 ? -14.405 5.991 30.549 1.00 96.19 393 MET A C 1
ATOM 3209 O O . MET A 1 393 ? -14.115 7.183 30.509 1.00 96.19 393 MET A O 1
ATOM 3213 N N . LEU A 1 394 ? -14.578 5.347 31.711 1.00 95.69 394 LEU A N 1
ATOM 3214 C CA . LEU A 1 394 ? -14.479 6.016 33.018 1.00 95.69 394 LEU A CA 1
ATOM 3215 C C . LEU A 1 394 ? -13.077 6.561 33.323 1.00 95.69 394 LEU A C 1
ATOM 3217 O O . LEU A 1 394 ? -12.937 7.515 34.089 1.00 95.69 394 LEU A O 1
ATOM 3221 N N . HIS A 1 395 ? -12.040 5.953 32.752 1.00 92.44 395 HIS A N 1
ATOM 3222 C CA . HIS A 1 395 ? -10.649 6.300 33.040 1.00 92.44 395 HIS A CA 1
ATOM 3223 C C . HIS A 1 395 ? -9.978 7.098 31.927 1.00 92.44 395 HIS A C 1
ATOM 3225 O O . HIS A 1 395 ? -8.975 7.766 32.184 1.00 92.44 395 HIS A O 1
ATOM 3231 N N . LEU A 1 396 ? -10.578 7.111 30.734 1.00 92.38 396 LEU A N 1
ATOM 3232 C CA . LEU A 1 396 ? -10.080 7.841 29.578 1.00 92.38 396 LEU A CA 1
ATOM 3233 C C . LEU A 1 396 ? -9.764 9.325 29.859 1.00 92.38 396 LEU A C 1
ATOM 3235 O O . LEU A 1 396 ? -8.714 9.773 29.404 1.00 92.38 396 LEU A O 1
ATOM 3239 N N . PRO A 1 397 ? -10.559 10.098 30.634 1.00 93.94 397 PRO A N 1
ATOM 3240 C CA . PRO A 1 397 ? -10.199 11.481 30.967 1.00 93.94 397 PRO A CA 1
ATOM 3241 C C . PRO A 1 397 ? -8.847 11.608 31.682 1.00 93.94 397 PRO A C 1
ATOM 3243 O O . PRO A 1 397 ? -8.089 12.543 31.425 1.00 93.94 397 PRO A O 1
ATOM 3246 N N . GLY A 1 398 ? -8.539 10.664 32.579 1.00 91.19 398 GLY A N 1
ATOM 3247 C CA . GLY A 1 398 ? -7.264 10.616 33.295 1.00 91.19 398 GLY A CA 1
ATOM 3248 C C . GLY A 1 398 ? -6.105 10.212 32.385 1.00 91.19 398 GLY A C 1
ATOM 3249 O O . GLY A 1 398 ? -5.025 10.801 32.461 1.00 91.19 398 GLY A O 1
ATOM 3250 N N . ASP A 1 399 ? -6.343 9.261 31.482 1.00 88.62 399 ASP A N 1
ATOM 3251 C CA . ASP A 1 399 ? -5.352 8.808 30.500 1.00 88.62 399 ASP A CA 1
ATOM 3252 C C . ASP A 1 399 ? -5.019 9.922 29.488 1.00 88.62 399 ASP A C 1
ATOM 3254 O O . ASP A 1 399 ? -3.847 10.146 29.187 1.00 88.62 399 ASP A O 1
ATOM 3258 N N . ILE A 1 400 ? -6.026 10.683 29.034 1.00 88.81 400 ILE A N 1
ATOM 3259 C CA . ILE A 1 400 ? -5.848 11.867 28.173 1.00 88.81 400 ILE A CA 1
ATOM 3260 C C . ILE A 1 400 ? -5.061 12.954 28.913 1.00 88.81 400 ILE A C 1
ATOM 3262 O O . ILE A 1 400 ? -4.121 13.521 28.364 1.00 88.81 400 ILE A O 1
ATOM 3266 N N . ALA A 1 401 ? -5.414 13.249 30.170 1.00 90.25 401 ALA A N 1
ATOM 3267 C CA . ALA A 1 401 ? -4.737 14.286 30.952 1.00 90.25 401 ALA A CA 1
ATOM 3268 C C . ALA A 1 401 ? -3.270 13.948 31.265 1.00 90.25 401 ALA A C 1
ATOM 3270 O O . ALA A 1 401 ? -2.457 14.854 31.451 1.00 90.25 401 ALA A O 1
ATOM 3271 N N . SER A 1 402 ? -2.942 12.657 31.345 1.00 87.81 402 SER A N 1
ATOM 3272 C CA . SER A 1 402 ? -1.584 12.165 31.591 1.00 87.81 402 SER A CA 1
ATOM 3273 C C . SER A 1 402 ? -0.793 11.866 30.315 1.00 87.81 402 SER A C 1
ATOM 3275 O O . SER A 1 402 ? 0.403 11.612 30.423 1.00 87.81 402 SER A O 1
ATOM 3277 N N . ASP A 1 403 ? -1.429 11.910 29.139 1.00 87.25 403 ASP A N 1
ATOM 3278 C CA . ASP A 1 403 ? -0.858 11.509 27.844 1.00 87.25 403 ASP A CA 1
ATOM 3279 C C . ASP A 1 403 ? -0.244 10.096 27.876 1.00 87.25 403 ASP A C 1
ATOM 3281 O O . ASP A 1 403 ? 0.814 9.821 27.312 1.00 87.25 403 ASP A O 1
ATOM 3285 N N . THR A 1 404 ? -0.903 9.174 28.587 1.00 85.75 404 THR A N 1
ATOM 3286 C CA . THR A 1 404 ? -0.443 7.785 28.727 1.00 85.75 404 THR A CA 1
ATOM 3287 C C . THR A 1 404 ? -1.429 6.819 28.070 1.00 85.75 404 THR A C 1
ATOM 3289 O O . THR A 1 404 ? -2.245 6.190 28.746 1.00 85.75 404 THR A O 1
ATOM 3292 N N . PRO A 1 405 ? -1.405 6.681 26.732 1.00 86.00 405 PRO A N 1
ATOM 3293 C CA . PRO A 1 405 ? -2.395 5.867 26.052 1.00 86.00 405 PRO A CA 1
ATOM 3294 C C . PRO A 1 405 ? -2.189 4.382 26.364 1.00 86.00 405 PRO A C 1
ATOM 3296 O O . PRO A 1 405 ? -1.072 3.862 26.334 1.00 86.00 405 PRO A O 1
ATOM 3299 N N . LEU A 1 406 ? -3.295 3.670 26.597 1.00 87.25 406 LEU A N 1
ATOM 3300 C CA . LEU A 1 406 ? -3.272 2.212 26.722 1.00 87.25 406 LEU A CA 1
ATOM 3301 C C . LEU A 1 406 ? -2.781 1.552 25.423 1.00 87.25 406 LEU A C 1
ATOM 3303 O O . LEU A 1 406 ? -2.042 0.568 25.476 1.00 87.25 406 LEU A O 1
ATOM 3307 N N . PHE A 1 407 ? -3.159 2.122 24.272 1.00 88.25 407 PHE A N 1
ATOM 3308 C CA . PHE A 1 407 ? -2.759 1.655 22.949 1.00 88.25 407 PHE A CA 1
ATOM 3309 C C . PHE A 1 407 ? -1.947 2.700 22.172 1.00 88.25 407 PHE A C 1
ATOM 3311 O O . PHE A 1 407 ? -2.298 3.872 22.139 1.00 88.25 407 PHE A O 1
ATOM 3318 N N . SER A 1 408 ? -0.907 2.276 21.462 1.00 84.00 408 SER A N 1
ATOM 3319 C CA . SER A 1 408 ? -0.172 3.093 20.497 1.00 84.00 408 SER A CA 1
ATOM 3320 C C . SER A 1 408 ? 0.130 2.264 19.262 1.00 84.00 408 SER A C 1
ATOM 3322 O O . SER A 1 408 ? 0.603 1.132 19.362 1.00 84.00 408 SER A O 1
ATOM 3324 N N . HIS A 1 409 ? -0.164 2.825 18.087 1.00 78.69 409 HIS A N 1
ATOM 3325 C CA . HIS A 1 409 ? 0.035 2.164 16.791 1.00 78.69 409 HIS A CA 1
ATOM 3326 C C . HIS A 1 409 ? -0.610 0.766 16.722 1.00 78.69 409 HIS A C 1
ATOM 3328 O O . HIS A 1 409 ? -0.037 -0.173 16.175 1.00 78.69 409 HIS A O 1
ATOM 3334 N N . GLY A 1 410 ? -1.792 0.612 17.327 1.00 83.19 410 GLY A N 1
ATOM 3335 C CA . GLY A 1 410 ? -2.515 -0.658 17.382 1.00 83.19 410 GLY A CA 1
ATOM 3336 C C . GLY A 1 410 ? -2.099 -1.589 18.525 1.00 83.19 410 GLY A C 1
ATOM 3337 O O . GLY A 1 410 ? -2.798 -2.565 18.799 1.00 83.19 410 GLY A O 1
ATOM 3338 N N . ARG A 1 411 ? -0.993 -1.302 19.219 1.00 83.81 411 ARG A N 1
ATOM 3339 C CA . ARG A 1 411 ? -0.392 -2.174 20.238 1.00 83.81 411 ARG A CA 1
ATOM 3340 C C . ARG A 1 411 ? -0.619 -1.652 21.642 1.00 83.81 411 ARG A C 1
ATOM 3342 O O . ARG A 1 411 ? -0.737 -0.452 21.836 1.00 83.81 411 ARG A O 1
ATOM 3349 N N . ILE A 1 412 ? -0.628 -2.542 22.628 1.00 85.88 412 ILE A N 1
ATOM 3350 C CA . ILE A 1 412 ? -0.678 -2.135 24.034 1.00 85.88 412 ILE A CA 1
ATOM 3351 C C . ILE A 1 412 ? 0.716 -1.661 24.455 1.00 85.88 412 ILE A C 1
ATOM 3353 O O . ILE A 1 412 ? 1.691 -2.370 24.229 1.00 85.88 412 ILE A O 1
ATOM 3357 N N . VAL A 1 413 ? 0.811 -0.465 25.037 1.00 81.50 413 VAL A N 1
ATOM 3358 C CA . VAL A 1 413 ? 2.103 0.153 25.413 1.00 81.50 413 VAL A CA 1
ATOM 3359 C C . VAL A 1 413 ? 2.432 -0.069 26.882 1.00 81.50 413 VAL A C 1
ATOM 3361 O O . VAL A 1 413 ? 3.589 -0.208 27.261 1.00 81.50 413 VAL A O 1
ATOM 3364 N N . GLN A 1 414 ? 1.412 -0.101 27.737 1.00 69.06 414 GLN A N 1
ATOM 3365 C CA . GLN A 1 414 ? 1.619 -0.239 29.171 1.00 69.06 414 GLN A CA 1
ATOM 3366 C C . GLN A 1 414 ? 1.707 -1.711 29.548 1.00 69.06 414 GLN A C 1
ATOM 3368 O O . GLN A 1 414 ? 0.694 -2.397 29.639 1.00 69.06 414 GLN A O 1
ATOM 3373 N N . TYR A 1 415 ? 2.902 -2.211 29.824 1.00 61.00 415 TYR A N 1
ATOM 3374 C CA . TYR A 1 415 ? 3.063 -3.559 30.354 1.00 61.00 415 TYR A CA 1
ATOM 3375 C C . TYR A 1 415 ? 3.020 -3.529 31.888 1.00 61.00 415 TYR A C 1
ATOM 3377 O O . TYR A 1 415 ? 3.698 -2.722 32.518 1.00 61.00 415 TYR A O 1
ATOM 3385 N N . ARG A 1 416 ? 2.266 -4.470 32.485 1.00 60.62 416 ARG A N 1
ATOM 3386 C CA . ARG A 1 416 ? 2.194 -4.775 33.938 1.00 60.62 416 ARG A CA 1
ATOM 3387 C C . ARG A 1 416 ? 1.201 -3.974 34.794 1.00 60.62 416 ARG A C 1
ATOM 3389 O O . ARG A 1 416 ? 1.479 -3.684 35.956 1.00 60.62 416 ARG A O 1
ATOM 3396 N N . ASN A 1 417 ? 0.001 -3.710 34.286 1.00 76.06 417 ASN A N 1
ATOM 3397 C CA . ASN A 1 417 ? -1.149 -3.402 35.140 1.00 76.06 417 ASN A CA 1
ATOM 3398 C C . ASN A 1 417 ? -2.329 -4.340 34.819 1.00 76.06 417 ASN A C 1
ATOM 3400 O O . ASN A 1 417 ? -2.389 -4.963 33.758 1.00 76.06 417 ASN A O 1
ATOM 3404 N N . GLN A 1 418 ? -3.269 -4.464 35.758 1.00 82.50 418 GLN A N 1
ATOM 3405 C CA . GLN A 1 418 ? -4.449 -5.328 35.617 1.00 82.50 418 GLN A CA 1
ATOM 3406 C C . GLN A 1 418 ? -5.284 -4.980 34.368 1.00 82.50 418 GLN A C 1
ATOM 3408 O O . GLN A 1 418 ? -5.905 -5.861 33.773 1.00 82.50 418 GLN A O 1
ATOM 3413 N N . ARG A 1 419 ? -5.257 -3.712 33.933 1.00 81.06 419 ARG A N 1
ATOM 3414 C CA . ARG A 1 419 ? -5.949 -3.240 32.727 1.00 81.06 419 ARG A CA 1
ATOM 3415 C C . ARG A 1 419 ? -5.400 -3.838 31.449 1.00 81.06 419 ARG A C 1
ATOM 3417 O O . ARG A 1 419 ? -6.179 -4.231 30.588 1.00 81.06 419 ARG A O 1
ATOM 3424 N N . THR A 1 420 ? -4.084 -3.935 31.328 1.00 84.12 420 THR A N 1
ATOM 3425 C CA . THR A 1 420 ? -3.441 -4.525 30.155 1.00 84.12 420 THR A CA 1
ATOM 3426 C C . THR A 1 420 ? -3.791 -5.997 30.011 1.00 84.12 420 THR A C 1
ATOM 3428 O O . THR A 1 420 ? -4.107 -6.448 28.913 1.00 84.12 420 THR A O 1
ATOM 3431 N N . GLU A 1 421 ? -3.831 -6.747 31.112 1.00 85.19 421 GLU A N 1
ATOM 3432 C CA . GLU A 1 421 ? -4.269 -8.146 31.076 1.00 85.19 421 GLU A CA 1
ATOM 3433 C C . GLU A 1 421 ? -5.736 -8.284 30.651 1.00 85.19 421 GLU A C 1
ATOM 3435 O O . GLU A 1 421 ? -6.087 -9.207 29.914 1.00 85.19 421 GLU A O 1
ATOM 3440 N N . GLN A 1 422 ? -6.603 -7.372 31.098 1.00 87.75 422 GLN A N 1
ATOM 3441 C CA . GLN A 1 422 ? -8.003 -7.333 30.674 1.00 87.75 422 GLN A CA 1
ATOM 3442 C C . GLN A 1 422 ? -8.133 -6.955 29.192 1.00 87.75 422 GLN A C 1
ATOM 3444 O O . GLN A 1 422 ? -8.849 -7.632 28.456 1.00 87.75 422 GLN A O 1
ATOM 3449 N N . ALA A 1 423 ? -7.392 -5.946 28.730 1.00 88.31 423 ALA A N 1
ATOM 3450 C CA . ALA A 1 423 ? -7.367 -5.537 27.330 1.00 88.31 423 ALA A CA 1
ATOM 3451 C C . ALA A 1 423 ? -6.873 -6.674 26.421 1.00 88.31 423 ALA A C 1
ATOM 3453 O O . ALA A 1 423 ? -7.501 -6.969 25.408 1.00 88.31 423 ALA A O 1
ATOM 3454 N N . LEU A 1 424 ? -5.818 -7.398 26.810 1.00 87.94 424 LEU A N 1
ATOM 3455 C CA . LEU A 1 424 ? -5.323 -8.559 26.061 1.00 87.94 424 LEU A CA 1
ATOM 3456 C C . LEU A 1 424 ? -6.377 -9.664 25.916 1.00 87.94 424 LEU A C 1
ATOM 3458 O O . LEU A 1 424 ? -6.485 -10.266 24.850 1.00 87.94 424 LEU A O 1
ATOM 3462 N N . LYS A 1 425 ? -7.184 -9.914 26.955 1.00 89.38 425 LYS A N 1
ATOM 3463 C CA . LYS A 1 425 ? -8.272 -10.908 26.901 1.00 89.38 425 LYS A CA 1
ATOM 3464 C C . LYS A 1 425 ? -9.393 -10.507 25.943 1.00 89.38 425 LYS A C 1
ATOM 3466 O O . LYS A 1 425 ? -9.993 -11.377 25.323 1.00 89.38 425 LYS A O 1
ATOM 3471 N N . VAL A 1 426 ? -9.676 -9.211 25.838 1.00 92.56 426 VAL A N 1
ATOM 3472 C CA . VAL A 1 426 ? -10.815 -8.670 25.082 1.00 92.56 426 VAL A CA 1
ATOM 3473 C C . VAL A 1 426 ? -10.475 -8.411 23.612 1.00 92.56 426 VAL A C 1
ATOM 3475 O O . VAL A 1 426 ? -11.286 -8.668 22.719 1.00 92.56 426 VAL A O 1
ATOM 3478 N N . PHE A 1 427 ? -9.273 -7.904 23.353 1.00 90.38 427 PHE A N 1
ATOM 3479 C CA . PHE A 1 427 ? -8.814 -7.550 22.013 1.00 90.38 427 PHE A CA 1
ATOM 3480 C C . PHE A 1 427 ? -8.067 -8.703 21.331 1.00 90.38 427 PHE A C 1
ATOM 3482 O O . PHE A 1 427 ? -8.018 -8.760 20.102 1.00 90.38 427 PHE A O 1
ATOM 3489 N N . GLY A 1 428 ? -7.476 -9.619 22.105 1.00 83.75 428 GLY A N 1
ATOM 3490 C CA . GLY A 1 428 ? -6.541 -10.616 21.589 1.00 83.75 428 GLY A CA 1
ATOM 3491 C C . GLY A 1 428 ? -5.257 -9.984 21.023 1.00 83.75 428 GLY A C 1
ATOM 3492 O O . GLY A 1 428 ? -5.102 -8.757 21.029 1.00 83.75 428 GLY A O 1
ATOM 3493 N N . PRO A 1 429 ? -4.314 -10.801 20.523 1.00 72.44 429 PRO A N 1
ATOM 3494 C CA . PRO A 1 429 ? -3.181 -10.297 19.755 1.00 72.44 429 PRO A CA 1
ATOM 3495 C C . PRO A 1 429 ? -3.657 -9.722 18.411 1.00 72.44 429 PRO A C 1
ATOM 3497 O O . PRO A 1 429 ? -4.628 -10.208 17.824 1.00 72.44 429 PRO A O 1
ATOM 3500 N N . LEU A 1 430 ? -2.967 -8.700 17.899 1.00 67.06 430 LEU A N 1
ATOM 3501 C CA . LEU A 1 430 ? -3.080 -8.336 16.484 1.00 67.06 430 LEU A CA 1
ATOM 3502 C C . LEU A 1 430 ? -2.665 -9.553 15.643 1.00 67.06 430 LEU A C 1
ATOM 3504 O O . LEU A 1 430 ? -1.677 -10.223 15.956 1.00 67.06 430 LEU A O 1
ATOM 3508 N N . LYS A 1 431 ? -3.448 -9.880 14.608 1.00 57.44 431 LYS A N 1
ATOM 3509 C CA . LYS A 1 431 ? -3.067 -10.927 13.654 1.00 57.44 431 LYS A CA 1
ATOM 3510 C C . LYS A 1 431 ? -1.742 -10.486 13.029 1.00 57.44 431 LYS A C 1
ATOM 3512 O O . LYS A 1 431 ? -1.685 -9.391 12.496 1.00 57.44 431 LYS A O 1
ATOM 3517 N N . GLU A 1 432 ? -0.728 -11.346 13.107 1.00 47.41 432 GLU A N 1
ATOM 3518 C CA . GLU A 1 432 ? 0.666 -11.115 12.682 1.00 47.41 432 GLU A CA 1
ATOM 3519 C C . GLU A 1 432 ? 1.590 -10.451 13.711 1.00 47.41 432 GLU A C 1
ATOM 3521 O O . GLU A 1 432 ? 2.116 -9.380 13.437 1.00 47.41 432 GLU A O 1
ATOM 3526 N N . GLU A 1 433 ? 1.936 -11.122 14.820 1.00 47.91 433 GLU A N 1
ATOM 3527 C CA . GLU A 1 433 ? 3.274 -10.906 15.399 1.00 47.91 433 GLU A CA 1
ATOM 3528 C C . GLU A 1 433 ? 3.994 -12.192 15.804 1.00 47.91 433 GLU A C 1
ATOM 3530 O O . GLU A 1 433 ? 3.523 -13.008 16.595 1.00 47.91 433 GLU A O 1
ATOM 3535 N N . ASN A 1 434 ? 5.187 -12.316 15.221 1.00 40.28 434 ASN A N 1
ATOM 3536 C CA . ASN A 1 434 ? 6.295 -13.126 15.686 1.00 40.28 434 ASN A CA 1
ATOM 3537 C C . ASN A 1 434 ? 6.771 -12.535 17.034 1.00 40.28 434 ASN A C 1
ATOM 3539 O O . ASN A 1 434 ? 7.128 -11.355 17.062 1.00 40.28 434 ASN A O 1
ATOM 3543 N N . PRO A 1 435 ? 6.769 -13.295 18.142 1.00 36.97 435 PRO A N 1
ATOM 3544 C CA . PRO A 1 435 ? 7.030 -12.781 19.493 1.00 36.97 435 PRO A CA 1
ATOM 3545 C C . PRO A 1 435 ? 8.401 -12.106 19.670 1.00 36.97 435 PRO A C 1
ATOM 3547 O O . PRO A 1 435 ? 8.546 -11.264 20.548 1.00 36.97 435 PRO A O 1
ATOM 3550 N N . ASN A 1 436 ? 9.369 -12.379 18.788 1.00 38.62 436 ASN A N 1
ATOM 3551 C CA . ASN A 1 436 ? 10.693 -11.739 18.792 1.00 38.62 436 ASN A CA 1
ATOM 3552 C C . ASN A 1 436 ? 10.672 -10.241 18.403 1.00 38.62 436 ASN A C 1
ATOM 3554 O O . ASN A 1 436 ? 11.700 -9.578 18.456 1.00 38.62 436 ASN A O 1
ATOM 3558 N N . ARG A 1 437 ? 9.519 -9.702 17.980 1.00 47.09 437 ARG A N 1
ATOM 3559 C CA . ARG A 1 437 ? 9.332 -8.301 17.550 1.00 47.09 437 ARG A CA 1
ATOM 3560 C C . ARG A 1 437 ? 9.152 -7.316 18.718 1.00 47.09 437 ARG A C 1
ATOM 3562 O O . ARG A 1 437 ? 9.221 -6.110 18.495 1.00 47.09 437 ARG A O 1
ATOM 3569 N N . ILE A 1 438 ? 8.892 -7.822 19.927 1.00 44.38 438 ILE A N 1
ATOM 3570 C CA . ILE A 1 438 ? 8.646 -7.023 21.140 1.00 44.38 438 ILE A CA 1
ATOM 3571 C C . ILE A 1 438 ? 9.977 -6.533 21.733 1.00 44.38 438 ILE A C 1
ATOM 3573 O O . ILE A 1 438 ? 10.118 -5.343 21.995 1.00 44.38 438 ILE A O 1
ATOM 3577 N N . ASP A 1 439 ? 10.979 -7.411 21.817 1.00 39.12 439 ASP A N 1
ATOM 3578 C CA . ASP A 1 439 ? 12.268 -7.097 22.448 1.00 39.12 439 ASP A CA 1
ATOM 3579 C C . ASP A 1 439 ? 13.099 -6.064 21.648 1.00 39.12 439 ASP A C 1
ATOM 3581 O O . ASP A 1 439 ? 13.761 -5.211 22.232 1.00 39.12 439 ASP A O 1
ATOM 3585 N N . GLU A 1 440 ? 13.015 -6.065 20.309 1.00 43.84 440 GLU A N 1
ATOM 3586 C CA . GLU A 1 440 ? 13.768 -5.124 19.453 1.00 43.84 440 GLU A CA 1
ATOM 3587 C C . GLU A 1 440 ? 13.250 -3.674 19.519 1.00 43.84 440 GLU A C 1
ATOM 3589 O O . GLU A 1 440 ? 13.999 -2.734 19.257 1.00 43.84 440 GLU A O 1
ATOM 3594 N N . ILE A 1 441 ? 11.964 -3.462 19.816 1.00 46.38 441 ILE A N 1
ATOM 3595 C CA . ILE A 1 441 ? 11.373 -2.113 19.847 1.00 46.38 441 ILE A CA 1
ATOM 3596 C C . ILE A 1 441 ? 11.594 -1.454 21.206 1.00 46.38 441 ILE A C 1
ATOM 3598 O O . ILE A 1 441 ? 11.857 -0.251 21.242 1.00 46.38 441 ILE A O 1
ATOM 3602 N N . ASP A 1 442 ? 11.589 -2.242 22.281 1.00 45.09 442 ASP A N 1
ATOM 3603 C CA . ASP A 1 442 ? 11.982 -1.785 23.614 1.00 45.09 442 ASP A CA 1
ATOM 3604 C C . ASP A 1 442 ? 13.472 -1.382 23.639 1.00 45.09 442 ASP A C 1
ATOM 3606 O O . ASP A 1 442 ? 13.804 -0.318 24.161 1.00 45.09 442 ASP A O 1
ATOM 3610 N N . GLU A 1 443 ? 14.363 -2.135 22.975 1.00 46.41 443 GLU A N 1
ATOM 3611 C CA . GLU A 1 443 ? 15.779 -1.747 22.819 1.00 46.41 443 GLU A CA 1
ATOM 3612 C C . GLU A 1 443 ? 15.957 -0.446 22.016 1.00 46.41 443 GLU A C 1
ATOM 3614 O O . GLU A 1 443 ? 16.804 0.390 22.342 1.00 46.41 443 GLU A O 1
ATOM 3619 N N . LEU A 1 444 ? 15.149 -0.236 20.971 1.00 42.06 444 LEU A N 1
ATOM 3620 C CA . LEU A 1 444 ? 15.214 0.975 20.147 1.00 42.06 444 LEU A CA 1
ATOM 3621 C C . LEU A 1 444 ? 14.618 2.204 20.846 1.00 42.06 444 LEU A C 1
ATOM 3623 O O . LEU A 1 444 ? 15.122 3.309 20.645 1.00 42.06 444 LEU A O 1
ATOM 3627 N N . GLN A 1 445 ? 13.578 2.040 21.667 1.00 44.59 445 GLN A N 1
ATOM 3628 C CA . GLN A 1 445 ? 13.038 3.127 22.488 1.00 44.59 445 GLN A CA 1
ATOM 3629 C C . GLN A 1 445 ? 13.993 3.490 23.633 1.00 44.59 445 GLN A C 1
ATOM 3631 O O . GLN A 1 445 ? 14.276 4.675 23.807 1.00 44.59 445 GLN A O 1
ATOM 3636 N N . GLU A 1 446 ? 14.600 2.510 24.316 1.00 50.53 446 GLU A N 1
ATOM 3637 C CA . GLU A 1 446 ? 15.653 2.779 25.309 1.00 50.53 446 GLU A CA 1
ATOM 3638 C C . GLU A 1 446 ? 16.871 3.495 24.689 1.00 50.53 446 GLU A C 1
ATOM 3640 O O . GLU A 1 446 ? 17.453 4.382 25.313 1.00 50.53 446 GLU A O 1
ATOM 3645 N N . ALA A 1 447 ? 17.251 3.160 23.451 1.00 49.72 447 ALA A N 1
ATOM 3646 C CA . ALA A 1 447 ? 18.361 3.805 22.744 1.00 49.72 447 ALA A CA 1
ATOM 3647 C C . ALA A 1 447 ? 18.072 5.255 22.311 1.00 49.72 447 ALA A C 1
ATOM 3649 O O . ALA A 1 447 ? 18.997 6.061 22.182 1.00 49.72 447 ALA A O 1
ATOM 3650 N N . ILE A 1 448 ? 16.803 5.597 22.070 1.00 48.12 448 ILE A N 1
ATOM 3651 C CA . ILE A 1 448 ? 16.369 6.970 21.770 1.00 48.12 448 ILE A CA 1
ATOM 3652 C C . ILE A 1 448 ? 16.341 7.817 23.049 1.00 48.12 448 ILE A C 1
ATOM 3654 O O . ILE A 1 448 ? 16.649 9.009 23.001 1.00 48.12 448 ILE A O 1
ATOM 3658 N N . GLU A 1 449 ? 15.998 7.208 24.185 1.00 55.81 449 GLU A N 1
ATOM 3659 C CA . GLU A 1 449 ? 15.928 7.884 25.482 1.00 55.81 449 GLU A CA 1
ATOM 3660 C C . GLU A 1 449 ? 17.309 8.081 26.137 1.00 55.81 449 GLU A C 1
ATOM 3662 O O . GLU A 1 449 ? 17.507 9.081 26.830 1.00 55.81 449 GLU A O 1
ATOM 3667 N N . ASP A 1 450 ? 18.291 7.212 25.861 1.00 64.12 450 ASP A N 1
ATOM 3668 C CA . ASP A 1 450 ? 19.686 7.384 26.295 1.00 64.12 450 ASP A CA 1
ATOM 3669 C C . ASP A 1 450 ? 20.701 7.106 25.163 1.00 64.12 450 ASP A C 1
ATOM 3671 O O . ASP A 1 450 ? 21.254 6.005 25.052 1.00 64.12 450 ASP A O 1
ATOM 3675 N N . PRO A 1 451 ? 21.030 8.116 24.334 1.00 49.44 451 PRO A N 1
ATOM 3676 C CA . PRO A 1 451 ? 21.978 7.954 23.233 1.00 49.44 451 PRO A CA 1
ATOM 3677 C C . PRO A 1 451 ? 23.413 7.615 23.681 1.00 49.44 451 PRO A C 1
ATOM 3679 O O . PRO A 1 451 ? 24.230 7.227 22.846 1.00 49.44 451 PRO A O 1
ATOM 3682 N N . ASN A 1 452 ? 23.743 7.722 24.976 1.00 59.88 452 ASN A N 1
ATOM 3683 C CA . ASN A 1 452 ? 25.062 7.349 25.497 1.00 59.88 452 ASN A CA 1
ATOM 3684 C C . ASN A 1 452 ? 25.183 5.853 25.820 1.00 59.88 452 ASN A C 1
ATOM 3686 O O . ASN A 1 452 ? 26.295 5.365 26.016 1.00 59.88 452 ASN A O 1
ATOM 3690 N N . ARG A 1 453 ? 24.074 5.103 25.846 1.00 55.53 453 ARG A N 1
ATOM 3691 C CA . ARG A 1 453 ? 24.065 3.676 26.205 1.00 55.53 453 ARG A CA 1
ATOM 3692 C C . ARG A 1 453 ? 24.629 2.763 25.107 1.00 55.53 453 ARG A C 1
ATOM 3694 O O . ARG A 1 453 ? 25.141 1.691 25.413 1.00 55.53 453 ARG A O 1
ATOM 3701 N N . LEU A 1 454 ? 24.594 3.206 23.845 1.00 45.50 454 LEU A N 1
ATOM 3702 C CA . LEU A 1 454 ? 25.174 2.498 22.690 1.00 45.50 454 LEU A CA 1
ATOM 3703 C C . LEU A 1 454 ? 26.646 2.858 22.418 1.00 45.50 454 LEU A C 1
ATOM 3705 O O . LEU A 1 454 ? 27.301 2.209 21.600 1.00 45.50 454 LEU A O 1
ATOM 3709 N N . ALA A 1 455 ? 27.194 3.862 23.106 1.00 46.25 455 ALA A N 1
ATOM 3710 C CA . ALA A 1 455 ? 28.615 4.174 23.048 1.00 46.25 455 ALA A CA 1
ATOM 3711 C C . ALA A 1 455 ? 29.371 3.258 24.020 1.00 46.25 455 ALA A C 1
ATOM 3713 O O . ALA A 1 455 ? 29.622 3.602 25.174 1.00 46.25 455 ALA A O 1
ATOM 3714 N N . GLY A 1 456 ? 29.732 2.061 23.552 1.00 44.25 456 GLY A N 1
ATOM 3715 C CA . GLY A 1 456 ? 30.685 1.211 24.264 1.00 44.25 456 GLY A CA 1
ATOM 3716 C C . GLY A 1 456 ? 31.997 1.969 24.556 1.00 44.25 456 GLY A C 1
ATOM 3717 O O . GLY A 1 456 ? 32.372 2.864 23.793 1.00 44.25 456 GLY A O 1
ATOM 3718 N N . PRO A 1 457 ? 32.726 1.626 25.633 1.00 40.00 457 PRO A N 1
ATOM 3719 C CA . PRO A 1 457 ? 33.862 2.403 26.144 1.00 40.00 457 PRO A CA 1
ATOM 3720 C C . PRO A 1 457 ? 35.137 2.376 25.271 1.00 40.00 457 PRO A C 1
ATOM 3722 O O . PRO A 1 457 ? 36.215 2.692 25.762 1.00 40.00 457 PRO A O 1
ATOM 3725 N N . GLU A 1 458 ? 35.049 2.043 23.981 1.00 48.53 458 GLU A N 1
ATOM 3726 C CA . GLU A 1 458 ? 36.204 1.944 23.071 1.00 48.53 458 GLU A CA 1
ATOM 3727 C C . GLU A 1 458 ? 36.373 3.135 22.106 1.00 48.53 458 GLU A C 1
ATOM 3729 O O . GLU A 1 458 ? 37.317 3.155 21.324 1.00 48.53 458 GLU A O 1
ATOM 3734 N N . MET A 1 459 ? 35.518 4.165 22.166 1.00 36.84 459 MET A N 1
ATOM 3735 C CA . MET A 1 459 ? 35.607 5.351 21.284 1.00 36.84 459 MET A CA 1
ATOM 3736 C C . MET A 1 459 ? 36.090 6.639 21.978 1.00 36.84 459 MET A C 1
ATOM 3738 O O . MET A 1 459 ? 35.948 7.734 21.437 1.00 36.84 459 MET A O 1
ATOM 3742 N N . LEU A 1 460 ? 36.694 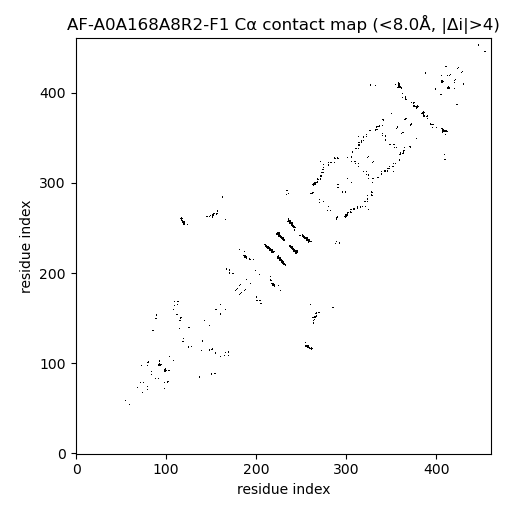6.519 23.163 1.00 40.19 460 LEU A N 1
ATOM 3743 C CA . LEU A 1 460 ? 37.456 7.595 23.808 1.00 40.19 460 LEU A CA 1
ATOM 3744 C C . LEU A 1 460 ? 38.837 7.073 24.228 1.00 40.19 460 LEU A C 1
ATOM 3746 O O . LEU A 1 460 ? 39.132 6.947 25.416 1.00 40.19 460 LEU A O 1
ATOM 3750 N N . ALA A 1 461 ? 39.671 6.764 23.235 1.00 40.28 461 ALA A N 1
ATOM 3751 C CA . ALA A 1 461 ? 41.119 6.625 23.379 1.00 40.28 461 ALA A CA 1
ATOM 3752 C C . ALA A 1 461 ? 41.825 7.154 22.127 1.00 40.28 461 ALA A C 1
ATOM 3754 O O . ALA A 1 461 ? 41.436 6.734 21.014 1.00 40.28 461 ALA A O 1
#

Radius of gyration: 34.1 Å; Cα contacts (8 Å, |Δi|>4): 492; chains: 1; bounding box: 68×77×104 Å

Organism: NCBI:txid392613

Secondary structure (DSSP, 8-state):
-----PPP---------SSSSTTHHHHHHHHHHHHHHHHHHHSSS--S---TT-S-HHHHHHHHHHTTS-TTTTS-HHHHHHHHHHH--GGGGGS-HHHHHHHTSHHHHHHHHHHHH-EE-TTTHHHHHHHH-TTS-GGGGG--HHHHHHHHHHHHHSSS--HHHHHHHHHHHHHHHHHHHTGGGTPBPPHHHHHHHHHHHHHTTTS--S-EEEEEEEEETTEEEEEEEEEETTTTEEEEEEESSSS-STT-EEEEEESSPPPSB--HHHHSSP--HHHHHHHHHHGGGGS-GGGTTS-B--HHHHHHHHHHHHHTT-HHHHHHHHHHT--SS---THHHHHHHTSTTHHHHHHHHHHH-GGGS-TT-HHHHHHHHHHHHTT-HHHHHHHHHHHHHHHHHHHT--SEETTEE---SSHHHHHHHHHH-PPS---GGGTHHHHHHHHHHH-TTTT--TTS--

Sequence (461 aa):
MLANNKTPISVRRKRGRAQQEQKSQKTARQHNKRKLQDLRVHLKRRRVEGSESSLPEIIKERRRKASRLSGLETLPPELIELIFLNCLECNLAFASPYIGAILSREAIYRLLIRVAFFRPSAVHHDLFFYKHRPSLPIYLSKITDEEIGNLQHAILRTKWFTINRLMSVGDDIFRLYAQNQWFDRGVVMQPDDREKLEHWLDVGLRTYNGDVSERFQGKIGDMDYMLRFWIHDRDSQMDVSESPDAQDSSSARSVSITFPYPILRFPDCRLRGPWTPEKVQFIKAMAPYTHVGQQSTRFTTSASALQDGIGCAIEENNVEALEILLTSYHKPKEIQPVFFLSAIHEPAGVELIKLLIRFCPFSLPHDDAEVTQFAMSVRDQGDPFGDWLLDYMLHLPGDIASDTPLFSHGRIVQYRNQRTEQALKVFGPLKEENPNRIDEIDELQEAIEDPNRLAGPEMLA

Mean predicted aligned error: 14.44 Å